Protein AF-A0A565ARQ3-F1 (afdb_monomer)

Sequence (443 aa):
MKGKIKKSFMFINCLLEFIKLCWPALNFSGTHMFCLSRKLKELKGIIRNFSKQNFSNLELRGPRRYDKAAKRPAIVQERQAHRKWMVLAEAEESFLRQRSRVKSYADGDANTAFFHLSIISRSARNHIHFLVNDYGNIIYQPVEIKRHIVGFYENLLGSHVSQSTARLSDLQRLVKFKCSETDCSASVTASDVRIALFSLPSNKTPAAASNSVGWLIRPARSPIAEDLQVYLTTSPLPADVAVTDHYSWHIVNRATSDFSTASTWEALRTHYPIQPWTKHIWFSGAVPKHAFTMWTATLDRLPTRSRMARWCSNNMSSCCLCNDAEETRDHLLLRCDTSRRIWNMAMRRLRTYNRRINTWSGLLSWLSESTNAQTSPQLLRRLVAQSIVYHIWQERNARLHSRISTPSDPIFKRIGCAIRHCILATRKQRQFVDLMHVWLFNS

InterPro domains:
  IPR026960 Reverse transcriptase zinc-binding domain [PF13966] (259-343)

Solvent-accessible surface area (backbone atoms only — not comparable to full-atom values): 27095 Å² total; per-residue (Å²): 133,85,76,78,77,75,76,74,91,49,75,65,60,61,48,50,58,53,46,65,66,51,56,78,74,58,81,67,89,72,55,72,68,55,33,50,52,50,43,55,58,54,47,51,53,55,52,50,49,52,45,44,76,75,60,49,61,51,84,70,72,40,75,89,68,71,62,100,75,72,77,87,72,58,72,69,60,53,53,54,51,51,53,56,46,53,57,52,52,54,50,49,44,52,51,38,46,62,70,41,68,70,88,86,76,78,94,73,78,94,53,58,68,59,29,51,51,46,39,51,53,51,52,58,74,70,51,82,69,64,50,68,49,101,86,71,49,78,39,62,51,73,70,55,46,50,51,52,54,50,53,53,51,45,56,72,74,59,55,82,70,70,80,68,86,70,48,75,71,58,58,56,71,74,47,90,77,80,83,57,81,74,71,79,67,62,78,84,45,77,62,56,56,48,52,55,61,70,68,51,86,87,83,81,63,76,76,78,42,43,58,102,87,46,72,70,69,77,83,59,88,46,72,71,45,40,55,52,48,54,55,55,73,72,46,83,72,86,74,84,86,80,70,82,86,74,75,65,40,74,56,94,93,40,79,33,79,64,88,48,71,66,61,51,47,65,70,71,49,85,87,71,83,84,58,84,63,47,67,6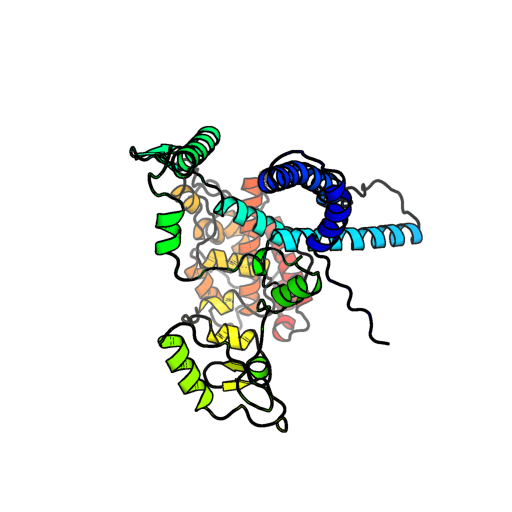5,40,62,49,95,80,55,53,68,73,24,26,53,45,44,45,38,50,72,73,66,65,55,89,33,39,46,60,48,30,77,78,40,91,88,53,78,30,49,20,81,83,75,62,78,47,63,15,40,70,39,35,58,64,30,55,34,66,62,32,35,52,40,49,51,58,50,28,55,31,39,53,48,74,95,70,80,53,58,42,64,67,51,47,53,51,63,58,65,49,80,64,49,101,70,43,53,52,47,68,56,51,32,54,51,52,26,40,49,51,36,51,53,52,49,48,45,49,34,32,72,79,66,69,48,83,78,62,50,66,68,53,44,53,50,41,55,50,53,52,51,53,48,38,62,77,39,40,90,39,81,93,31,56,62,51,57,56,53,54,57,80,41,106

Structure (mmCIF, N/CA/C/O backbone):
data_AF-A0A565ARQ3-F1
#
_entry.id   AF-A0A565ARQ3-F1
#
loop_
_atom_site.group_PDB
_atom_site.id
_atom_site.type_symbol
_atom_site.label_atom_id
_atom_site.label_alt_id
_atom_site.label_comp_id
_atom_site.label_asym_id
_atom_site.label_entity_id
_atom_site.label_seq_id
_atom_site.pdbx_PDB_ins_code
_atom_site.Cartn_x
_atom_site.Cartn_y
_atom_site.Cartn_z
_atom_site.occupancy
_atom_site.B_iso_or_equiv
_atom_site.auth_seq_id
_atom_site.auth_comp_id
_atom_site.auth_asym_id
_atom_site.auth_atom_id
_atom_site.pdbx_PDB_model_num
ATOM 1 N N . MET A 1 1 ? -19.928 32.292 28.635 1.00 34.66 1 MET A N 1
ATOM 2 C CA . MET A 1 1 ? -20.666 32.257 27.350 1.00 34.66 1 MET A CA 1
ATOM 3 C C . MET A 1 1 ? -20.439 30.904 26.682 1.00 34.66 1 MET A C 1
ATOM 5 O O . MET A 1 1 ? -19.356 30.668 26.164 1.00 34.66 1 MET A O 1
ATOM 9 N N . LYS A 1 2 ? -21.404 29.974 26.762 1.00 31.33 2 LYS A N 1
ATOM 10 C CA . LYS A 1 2 ? -21.296 28.653 26.115 1.00 31.33 2 LYS A CA 1
ATOM 11 C C . LYS A 1 2 ? -21.351 28.851 24.597 1.00 31.33 2 LYS A C 1
ATOM 13 O O . LYS A 1 2 ? -22.370 29.302 24.078 1.00 31.33 2 LYS A O 1
ATOM 18 N N . GLY A 1 3 ? -20.245 28.575 23.906 1.00 32.12 3 GLY A N 1
ATOM 19 C CA . GLY A 1 3 ? -20.173 28.655 22.449 1.00 32.12 3 GLY A CA 1
ATOM 20 C C . GLY A 1 3 ? -21.258 27.779 21.828 1.00 32.12 3 GLY A C 1
ATOM 21 O O . GLY A 1 3 ? -21.377 26.604 22.174 1.00 32.12 3 GLY A O 1
ATOM 22 N N . LYS A 1 4 ? -22.081 28.359 20.946 1.00 33.47 4 LYS A N 1
ATOM 23 C CA . LYS A 1 4 ? -23.056 27.603 20.153 1.00 33.47 4 LYS A CA 1
ATOM 24 C C . LYS A 1 4 ? -22.310 26.462 19.465 1.00 33.47 4 LYS A C 1
ATOM 26 O O . LYS A 1 4 ? -21.460 26.717 18.615 1.00 33.47 4 LYS A O 1
ATOM 31 N N . ILE A 1 5 ? -22.636 25.224 19.830 1.00 34.50 5 ILE A N 1
ATOM 32 C CA . ILE A 1 5 ? -22.179 24.028 19.125 1.00 34.50 5 ILE A CA 1
ATOM 33 C C . ILE A 1 5 ? -22.600 24.217 17.665 1.00 34.50 5 ILE A C 1
ATOM 35 O O . ILE A 1 5 ? -23.796 24.231 17.357 1.00 34.50 5 ILE A O 1
ATOM 39 N N . LYS A 1 6 ? -21.632 24.448 16.769 1.00 37.00 6 LYS A N 1
ATOM 40 C CA . LYS A 1 6 ? -21.887 24.474 15.327 1.00 37.00 6 LYS A CA 1
ATOM 41 C C . LYS A 1 6 ? -22.473 23.110 14.978 1.00 37.00 6 LYS A C 1
ATOM 43 O O . LYS A 1 6 ? -21.788 22.099 15.102 1.00 37.00 6 LYS A O 1
ATOM 48 N N . LYS A 1 7 ? -23.751 23.076 14.588 1.00 40.06 7 LYS A N 1
ATOM 49 C CA . LYS A 1 7 ? -24.368 21.859 14.054 1.00 40.06 7 LYS A CA 1
ATOM 50 C C . LYS A 1 7 ? -23.499 21.399 12.887 1.00 40.06 7 LYS A C 1
ATOM 52 O O . LYS A 1 7 ? -23.243 22.186 11.976 1.00 40.06 7 LYS A O 1
ATOM 57 N N . SER A 1 8 ? -23.026 20.160 12.944 1.00 37.94 8 SER A N 1
ATOM 58 C CA . SER A 1 8 ? -22.298 19.551 11.837 1.00 37.94 8 SER A CA 1
ATOM 59 C C . SER A 1 8 ? -23.148 19.636 10.569 1.00 37.94 8 SER A C 1
ATOM 61 O O . SER A 1 8 ? -24.379 19.516 10.610 1.00 37.94 8 SER A O 1
ATOM 63 N N . PHE A 1 9 ? -22.502 19.894 9.433 1.00 42.62 9 PHE A N 1
ATOM 64 C CA . PHE A 1 9 ? -23.185 19.888 8.149 1.00 42.62 9 PHE A CA 1
ATOM 65 C C . PHE A 1 9 ? -23.832 18.508 7.943 1.00 42.62 9 PHE A C 1
ATOM 67 O O . PHE A 1 9 ? -23.139 17.495 7.871 1.00 42.62 9 PHE A O 1
ATOM 74 N N . MET A 1 10 ? -25.165 18.475 7.856 1.00 51.03 10 MET A N 1
ATOM 75 C CA . MET A 1 10 ? -25.962 17.336 7.399 1.00 51.03 10 MET A CA 1
ATOM 76 C C . MET A 1 10 ? -26.758 17.780 6.179 1.00 51.03 10 MET A C 1
ATOM 78 O O . MET A 1 10 ? -27.559 18.707 6.289 1.00 51.03 10 MET A O 1
ATOM 82 N N . PHE A 1 11 ? -26.601 17.092 5.044 1.00 52.00 11 PHE A N 1
ATOM 83 C CA . PHE A 1 11 ? -27.376 17.348 3.820 1.00 52.00 11 PHE A CA 1
ATOM 84 C C . PHE A 1 11 ? -28.892 17.359 4.080 1.00 52.00 11 PHE A C 1
ATOM 86 O O . PHE A 1 11 ? -29.637 18.113 3.460 1.00 52.00 11 PHE A O 1
ATOM 93 N N . ILE A 1 12 ? -29.330 16.574 5.068 1.00 53.62 12 ILE A N 1
ATOM 94 C CA . ILE A 1 12 ? -30.714 16.484 5.540 1.00 53.62 12 ILE A CA 1
ATOM 95 C C . ILE A 1 12 ? -31.256 17.843 6.018 1.00 53.62 12 ILE A C 1
ATOM 97 O O . ILE A 1 12 ? -32.419 18.143 5.767 1.00 53.62 12 ILE A O 1
ATOM 101 N N . ASN A 1 13 ? -30.435 18.694 6.643 1.00 56.75 13 ASN A N 1
ATOM 102 C CA . ASN A 1 13 ? -30.905 19.954 7.228 1.00 56.75 13 ASN A CA 1
ATOM 103 C C . ASN A 1 13 ? -31.275 20.993 6.154 1.00 56.75 13 ASN A C 1
ATOM 105 O O . ASN A 1 13 ? -32.359 21.562 6.215 1.00 56.75 13 ASN A O 1
ATOM 109 N N . CYS A 1 14 ? -30.428 21.189 5.137 1.00 61.28 14 CYS A N 1
ATOM 110 C CA . CYS A 1 14 ? -30.721 22.104 4.024 1.00 61.28 14 CYS A CA 1
ATOM 111 C C . CYS A 1 14 ? -31.837 21.565 3.116 1.00 61.28 14 CYS A C 1
ATOM 113 O O . CYS A 1 14 ? -32.645 22.325 2.587 1.00 61.28 14 CYS A O 1
ATOM 115 N N . LEU A 1 15 ? -31.902 20.239 2.953 1.00 65.94 15 LEU A N 1
ATOM 116 C CA . LEU A 1 15 ? -32.956 19.587 2.186 1.00 65.94 15 LEU A CA 1
ATOM 117 C C . LEU A 1 15 ? -34.333 19.777 2.841 1.00 65.94 15 LEU A C 1
ATOM 119 O O . LEU A 1 15 ? -35.309 19.995 2.134 1.00 65.94 15 LEU A O 1
ATOM 123 N N . LEU A 1 16 ? -34.423 19.725 4.174 1.00 66.56 16 LEU A N 1
ATOM 124 C CA . LEU A 1 16 ? -35.680 19.914 4.907 1.00 66.56 16 LEU A CA 1
ATOM 125 C C . LEU A 1 16 ? -36.267 21.317 4.724 1.00 66.56 16 LEU A C 1
ATOM 127 O O . LEU A 1 16 ? -37.473 21.438 4.523 1.00 66.56 16 LEU A O 1
ATOM 131 N N . GLU A 1 17 ? -35.447 22.367 4.776 1.00 74.06 17 GLU A N 1
ATOM 132 C CA . GLU A 1 17 ? -35.913 23.744 4.547 1.00 74.06 17 GLU A CA 1
ATOM 133 C C . GLU A 1 17 ? -36.388 23.944 3.105 1.00 74.06 17 GLU A C 1
ATOM 135 O O . GLU A 1 17 ? -37.468 24.487 2.875 1.00 74.06 17 GLU A O 1
ATOM 140 N N . PHE A 1 18 ? -35.644 23.409 2.136 1.00 76.06 18 PHE A N 1
ATOM 141 C CA . PHE A 1 18 ? -36.027 23.452 0.728 1.00 76.06 18 PHE A CA 1
ATOM 142 C C . PHE A 1 18 ? -37.311 22.654 0.439 1.00 76.06 18 PHE A C 1
ATOM 144 O O . PHE A 1 18 ? -38.205 23.136 -0.252 1.00 76.06 18 PHE A O 1
ATOM 151 N N . ILE A 1 19 ? -37.461 21.457 1.019 1.00 75.81 19 ILE A N 1
ATOM 152 C CA . ILE A 1 19 ? -38.690 20.661 0.887 1.00 75.81 19 ILE A CA 1
ATOM 153 C C . ILE A 1 19 ? -39.878 21.404 1.504 1.00 75.81 19 ILE A C 1
ATOM 155 O O . ILE A 1 19 ? -40.942 21.414 0.895 1.00 75.81 19 ILE A O 1
ATOM 159 N N . LYS A 1 20 ? -39.717 22.063 2.659 1.00 77.69 20 LYS A N 1
ATOM 160 C CA . LYS A 1 20 ? -40.791 22.862 3.277 1.00 77.69 20 LYS A CA 1
ATOM 161 C C . LYS A 1 20 ? -41.278 24.001 2.377 1.00 77.69 20 LYS A C 1
ATOM 163 O O . LYS A 1 20 ? -42.468 24.291 2.394 1.00 77.69 20 LYS A O 1
ATOM 168 N N . LEU A 1 21 ? -40.392 24.603 1.584 1.00 79.25 21 LEU A N 1
ATOM 169 C CA . LEU A 1 21 ? -40.741 25.640 0.607 1.00 79.25 21 LEU A CA 1
ATOM 170 C C . LEU A 1 21 ? -41.467 25.069 -0.622 1.00 79.25 21 LEU A C 1
ATOM 172 O O . LEU A 1 21 ? -42.422 25.667 -1.105 1.00 79.25 21 LEU A O 1
ATOM 176 N N . CYS A 1 22 ? -41.044 23.907 -1.129 1.00 77.44 22 CYS A N 1
ATOM 177 C CA . CYS A 1 22 ? -41.603 23.332 -2.359 1.00 77.44 22 CYS A CA 1
ATOM 178 C C . CYS A 1 22 ? -42.857 22.467 -2.140 1.00 77.44 22 CYS A C 1
ATOM 180 O O . CYS A 1 22 ? -43.670 22.320 -3.049 1.00 77.44 22 CYS A O 1
ATOM 182 N N . TRP A 1 23 ? -43.023 21.871 -0.957 1.00 80.12 23 TRP A N 1
ATOM 183 C CA . TRP A 1 23 ? -44.121 20.946 -0.650 1.00 80.12 23 TRP A CA 1
ATOM 184 C C . TRP A 1 23 ? -45.533 21.552 -0.784 1.00 80.12 23 TRP A C 1
ATOM 186 O O . TRP A 1 23 ? -46.417 20.858 -1.302 1.00 80.12 23 TRP A O 1
ATOM 196 N N . PRO A 1 24 ? -45.775 22.818 -0.379 1.00 80.00 24 PRO A N 1
ATOM 197 C CA . PRO A 1 24 ? -47.075 23.471 -0.546 1.00 80.00 24 PRO A CA 1
ATOM 198 C C . PRO A 1 24 ? -47.396 23.829 -2.003 1.00 80.00 24 PRO A C 1
ATOM 200 O O . PRO A 1 24 ? -48.563 23.904 -2.361 1.00 80.00 24 PRO A O 1
ATOM 203 N N . ALA A 1 25 ? -46.379 24.020 -2.852 1.00 77.56 25 ALA A N 1
ATOM 204 C CA . ALA A 1 25 ? -46.559 24.402 -4.256 1.00 77.56 25 ALA A CA 1
ATOM 205 C C . ALA A 1 25 ? -46.990 23.229 -5.163 1.00 77.56 25 ALA A C 1
ATOM 207 O O . ALA A 1 25 ? -47.437 23.440 -6.287 1.00 77.56 25 ALA A O 1
ATOM 208 N N . LEU A 1 26 ? -46.863 21.985 -4.688 1.00 78.94 26 LEU A N 1
ATOM 209 C CA . LEU A 1 26 ? -47.256 20.780 -5.420 1.00 78.94 26 LEU A CA 1
ATOM 210 C C . LEU A 1 26 ? -48.692 20.385 -5.060 1.00 78.94 26 LEU A C 1
ATOM 212 O O . LEU A 1 26 ? -48.904 19.664 -4.082 1.00 78.94 26 LEU A O 1
ATOM 216 N N . ASN A 1 27 ? -49.672 20.830 -5.847 1.00 77.38 27 ASN A N 1
ATOM 217 C CA . ASN A 1 27 ? -51.085 20.504 -5.644 1.00 77.38 27 ASN A CA 1
ATOM 218 C C . ASN A 1 27 ? -51.552 19.436 -6.641 1.00 77.38 27 ASN A C 1
ATOM 220 O O . ASN A 1 27 ? -51.391 19.588 -7.848 1.00 77.38 27 ASN A O 1
ATOM 224 N N . PHE A 1 28 ? -52.134 18.352 -6.122 1.00 79.50 28 PHE A N 1
ATOM 225 C CA . PHE A 1 28 ? -52.749 17.280 -6.909 1.00 79.50 28 PHE A CA 1
ATOM 226 C C . PHE A 1 28 ? -54.124 16.965 -6.322 1.00 79.50 28 PHE A C 1
ATOM 228 O O . PHE A 1 28 ? -54.280 16.982 -5.100 1.00 79.50 28 PHE A O 1
ATOM 235 N N . SER A 1 29 ? -55.095 16.662 -7.180 1.00 65.12 29 SER A N 1
ATOM 236 C CA . SER A 1 29 ? -56.427 16.185 -6.802 1.00 65.12 29 SER A CA 1
ATOM 237 C C . SER A 1 29 ? -56.489 14.652 -6.877 1.00 65.12 29 SER A C 1
ATOM 239 O O . SER A 1 29 ? -55.930 14.042 -7.790 1.00 65.12 29 SER A O 1
ATOM 241 N N . GLY A 1 30 ? -57.128 14.017 -5.890 1.00 75.19 30 GLY A N 1
ATOM 242 C CA . GLY A 1 30 ? -57.252 12.558 -5.783 1.00 75.19 30 GLY A CA 1
ATOM 243 C C . GLY A 1 30 ? -57.280 12.067 -4.332 1.00 75.19 30 GLY A C 1
ATOM 244 O O . GLY A 1 30 ? -57.387 12.862 -3.398 1.00 75.19 30 GLY A O 1
ATOM 245 N N . THR A 1 31 ? -57.162 10.751 -4.127 1.00 73.88 31 THR A N 1
ATOM 246 C CA . THR A 1 31 ? -57.069 10.163 -2.779 1.00 73.88 31 THR A CA 1
ATOM 247 C C . THR A 1 31 ? -55.796 10.629 -2.066 1.00 73.88 31 THR A C 1
ATOM 249 O O . THR A 1 31 ? -54.759 10.834 -2.697 1.00 73.88 31 THR A O 1
ATOM 252 N N . HIS A 1 32 ? -55.826 10.760 -0.734 1.00 64.25 32 HIS A N 1
ATOM 253 C CA . HIS A 1 32 ? -54.671 11.244 0.039 1.00 64.25 32 HIS A CA 1
ATOM 254 C C . HIS A 1 32 ? -53.380 10.452 -0.238 1.00 64.25 32 HIS A C 1
ATOM 256 O O . HIS A 1 32 ? -52.303 11.042 -0.355 1.00 64.25 32 HIS A O 1
ATOM 262 N N . MET A 1 33 ? -53.485 9.131 -0.418 1.00 61.03 33 MET A N 1
ATOM 263 C CA . MET A 1 33 ? -52.347 8.267 -0.746 1.00 61.03 33 MET A CA 1
ATOM 264 C C . MET A 1 33 ? -51.814 8.514 -2.167 1.00 61.03 33 MET A C 1
ATOM 266 O O . MET A 1 33 ? -50.599 8.538 -2.381 1.00 61.03 33 MET A O 1
ATOM 270 N N . PHE A 1 34 ? -52.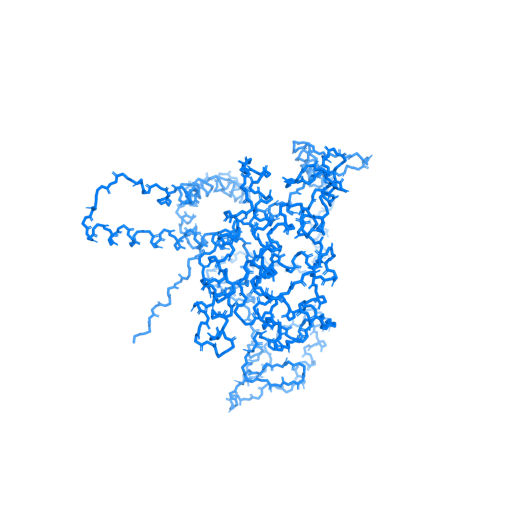704 8.763 -3.132 1.00 70.88 34 PHE A N 1
ATOM 271 C CA . PHE A 1 34 ? -52.329 9.135 -4.496 1.00 70.88 34 PHE A CA 1
ATOM 272 C C . PHE A 1 34 ? -51.645 10.505 -4.532 1.00 70.88 34 PHE A C 1
ATOM 274 O O . PHE A 1 34 ? -50.568 10.641 -5.115 1.00 70.88 34 PHE A O 1
ATOM 281 N N . CYS A 1 35 ? -52.207 11.499 -3.839 1.00 72.69 35 CYS A N 1
ATOM 282 C CA . CYS A 1 35 ? -51.625 12.833 -3.723 1.00 72.69 35 CYS A CA 1
ATOM 283 C C . CYS A 1 35 ? -50.233 12.781 -3.085 1.00 72.69 35 CYS A C 1
ATOM 285 O O . CYS A 1 35 ? -49.303 13.394 -3.607 1.00 72.69 35 CYS A O 1
ATOM 287 N N . LEU A 1 36 ? -50.048 12.000 -2.015 1.00 75.94 36 LEU A N 1
ATOM 288 C CA . LEU A 1 36 ? -48.740 11.798 -1.390 1.00 75.94 36 LEU A CA 1
ATOM 289 C C . LEU A 1 36 ? -47.736 11.153 -2.359 1.00 75.94 36 LEU A C 1
ATOM 291 O O . LEU A 1 36 ? -46.626 11.658 -2.518 1.00 75.94 36 LEU A O 1
ATOM 295 N N . SER A 1 37 ? -48.126 10.072 -3.041 1.00 75.50 37 SER A N 1
ATOM 296 C CA . SER A 1 37 ? -47.269 9.371 -4.007 1.00 75.50 37 SER A CA 1
ATOM 297 C C . SER A 1 37 ? -46.845 10.280 -5.168 1.00 75.50 37 SER A C 1
ATOM 299 O O . SER A 1 37 ? -45.665 10.337 -5.526 1.00 75.50 37 SER A O 1
ATOM 301 N N . ARG A 1 38 ? -47.782 11.069 -5.712 1.00 79.00 38 ARG A N 1
ATOM 302 C CA . ARG A 1 38 ? -47.518 12.040 -6.785 1.00 79.00 38 ARG A CA 1
ATOM 303 C C . ARG A 1 38 ? -46.619 13.179 -6.311 1.00 79.00 38 ARG A C 1
ATOM 305 O O . ARG A 1 38 ? -45.633 13.466 -6.988 1.00 79.00 38 ARG A O 1
ATOM 312 N N . LYS A 1 39 ? -46.870 13.743 -5.121 1.00 81.69 39 LYS A N 1
ATOM 313 C CA . LYS A 1 39 ? -45.979 14.741 -4.501 1.00 81.69 39 LYS A CA 1
ATOM 314 C C . LYS A 1 39 ? -44.564 14.200 -4.349 1.00 81.69 39 LYS A C 1
ATOM 316 O O . LYS A 1 39 ? -43.625 14.859 -4.777 1.00 81.69 39 LYS A O 1
ATOM 321 N N . LEU A 1 40 ? -44.392 12.989 -3.818 1.00 79.88 40 LEU A N 1
ATOM 322 C CA . LEU A 1 40 ? -43.073 12.364 -3.669 1.00 79.88 40 LEU A CA 1
ATOM 323 C C . LEU A 1 40 ? -42.390 12.100 -5.022 1.00 79.88 40 LEU A C 1
ATOM 325 O O . LEU A 1 40 ? -41.172 12.265 -5.142 1.00 79.88 40 LEU A O 1
ATOM 329 N N . LYS A 1 41 ? -43.159 11.719 -6.051 1.00 82.06 41 LYS A N 1
ATOM 330 C CA . LYS A 1 41 ? -42.646 11.476 -7.406 1.00 82.06 41 LYS A CA 1
ATOM 331 C C . LYS A 1 41 ? -42.139 12.758 -8.069 1.00 82.06 41 LYS A C 1
ATOM 333 O O . LYS A 1 41 ? -41.040 12.730 -8.619 1.00 82.06 41 LYS A O 1
ATOM 338 N N . GLU A 1 42 ? -42.868 13.866 -7.960 1.00 82.44 42 GLU A N 1
ATOM 339 C CA . GLU A 1 42 ? -42.424 15.165 -8.489 1.00 82.44 42 GLU A CA 1
ATOM 340 C C . GLU A 1 42 ? -41.278 15.761 -7.665 1.00 82.44 42 GLU A C 1
ATOM 342 O O . GLU A 1 42 ? -40.265 16.212 -8.211 1.00 82.44 42 GLU A O 1
ATOM 347 N N . LEU A 1 43 ? -41.353 15.651 -6.335 1.00 82.19 43 LEU A N 1
ATOM 348 C CA . LEU A 1 43 ? -40.295 16.103 -5.432 1.00 82.19 43 LEU A CA 1
ATOM 349 C C . LEU A 1 43 ? -38.955 15.419 -5.746 1.00 82.19 43 LEU A C 1
ATOM 351 O O . LEU A 1 43 ? -37.902 16.046 -5.657 1.00 82.19 43 LEU A O 1
ATOM 355 N N . LYS A 1 44 ? -38.968 14.156 -6.191 1.00 78.31 44 LYS A N 1
ATOM 356 C CA . LYS A 1 44 ? -37.762 13.437 -6.632 1.00 78.31 44 LYS A CA 1
ATOM 357 C C . LYS A 1 44 ? -37.016 14.172 -7.751 1.00 78.31 44 LYS A C 1
ATOM 359 O O . LYS A 1 44 ? -35.784 14.177 -7.742 1.00 78.31 44 LYS A O 1
ATOM 364 N N . GLY A 1 45 ? -37.727 14.763 -8.713 1.00 79.50 45 GLY A N 1
ATOM 365 C CA . GLY A 1 45 ? -37.133 15.543 -9.802 1.00 79.50 45 GLY A CA 1
ATOM 366 C C . GLY A 1 45 ? -36.513 16.843 -9.292 1.00 79.50 45 GLY A C 1
ATOM 367 O O . GLY A 1 45 ? -35.343 17.121 -9.562 1.00 79.50 45 GLY A O 1
ATOM 368 N N . ILE A 1 46 ? -37.261 17.574 -8.466 1.00 82.00 46 ILE A N 1
ATOM 369 C CA . ILE A 1 46 ? -36.831 18.845 -7.868 1.00 82.00 46 ILE A CA 1
ATOM 370 C C . ILE A 1 46 ? -35.592 18.637 -6.983 1.00 82.00 46 ILE A C 1
ATOM 372 O O . ILE A 1 46 ? -34.595 19.338 -7.142 1.00 82.00 46 ILE A O 1
ATOM 376 N N . ILE A 1 47 ? -35.591 17.616 -6.120 1.00 77.75 47 ILE A N 1
ATOM 377 C CA . ILE A 1 47 ? -34.449 17.269 -5.259 1.00 77.75 47 ILE A CA 1
ATOM 378 C C . ILE A 1 47 ? -33.230 16.872 -6.095 1.00 77.75 47 ILE A C 1
ATOM 380 O O . ILE A 1 47 ? -32.105 17.255 -5.770 1.00 77.75 47 ILE A O 1
ATOM 384 N N . ARG A 1 48 ? -33.422 16.119 -7.186 1.00 74.81 48 ARG A N 1
ATOM 385 C CA . ARG A 1 48 ? -32.323 15.765 -8.096 1.00 74.81 48 ARG A CA 1
ATOM 386 C C . ARG A 1 48 ? -31.731 16.998 -8.769 1.00 74.81 48 ARG A C 1
ATOM 388 O O . ARG A 1 48 ? -30.510 17.079 -8.856 1.00 74.81 48 ARG A O 1
ATOM 395 N N . ASN A 1 49 ? -32.551 17.950 -9.208 1.00 78.50 49 ASN A N 1
ATOM 396 C CA . ASN A 1 49 ? -32.071 19.193 -9.815 1.00 78.50 49 ASN A CA 1
ATOM 397 C C . ASN A 1 49 ? -31.379 20.101 -8.796 1.00 78.50 49 ASN A C 1
ATOM 399 O O . ASN A 1 49 ? -30.285 20.583 -9.072 1.00 78.50 49 ASN A O 1
ATOM 403 N N . PHE A 1 50 ? -31.937 20.245 -7.594 1.00 77.69 50 PHE A N 1
ATOM 404 C CA . PHE A 1 50 ? -31.302 20.959 -6.487 1.00 77.69 50 PHE A CA 1
ATOM 405 C C . PHE A 1 50 ? -29.946 20.340 -6.119 1.00 77.69 50 PHE A C 1
ATOM 407 O O . PHE A 1 50 ? -28.943 21.041 -5.979 1.00 77.69 50 PHE A O 1
ATOM 414 N N . SER A 1 51 ? -29.887 19.006 -6.032 1.00 71.88 51 SER A N 1
ATOM 415 C CA . SER A 1 51 ? -28.643 18.267 -5.814 1.00 71.88 51 SER A CA 1
ATOM 416 C C . SER A 1 51 ? -27.656 18.472 -6.964 1.00 71.88 51 SER A C 1
ATOM 418 O O . SER A 1 51 ? -26.462 18.646 -6.720 1.00 71.88 51 SER A O 1
ATOM 420 N N . LYS A 1 52 ? -28.142 18.522 -8.210 1.00 71.12 52 LYS A N 1
ATOM 421 C CA . LYS A 1 52 ? -27.310 18.797 -9.380 1.00 71.12 52 LYS A CA 1
ATOM 422 C C . LYS A 1 52 ? -26.697 20.191 -9.368 1.00 71.12 52 LYS A C 1
ATOM 424 O O . LYS A 1 52 ? -25.489 20.332 -9.512 1.00 71.12 52 LYS A O 1
ATOM 429 N N . GLN A 1 53 ? -27.517 21.208 -9.157 1.00 69.94 53 GLN A N 1
ATOM 430 C CA . GLN A 1 53 ? -27.100 22.604 -9.233 1.00 69.94 53 GLN A CA 1
ATOM 431 C C . GLN A 1 53 ? -26.166 23.006 -8.096 1.00 69.94 53 GLN A C 1
ATOM 433 O O . GLN A 1 53 ? -25.252 23.793 -8.331 1.00 69.94 53 GLN A O 1
ATOM 438 N N . ASN A 1 54 ? -26.352 22.452 -6.898 1.00 65.81 54 ASN A N 1
ATOM 439 C CA . ASN A 1 54 ? -25.579 22.850 -5.722 1.00 65.81 54 ASN A CA 1
ATOM 440 C C . ASN A 1 54 ? -24.418 21.896 -5.408 1.00 65.81 54 ASN A C 1
ATOM 442 O O . ASN A 1 54 ? -23.392 22.348 -4.909 1.00 65.81 54 ASN A O 1
ATOM 446 N N . PHE A 1 55 ? -24.546 20.601 -5.728 1.00 63.75 55 PHE A N 1
ATOM 447 C CA . PHE A 1 55 ? -23.628 19.568 -5.229 1.00 63.75 55 PHE A CA 1
ATOM 448 C C . PHE A 1 55 ? -23.073 18.610 -6.298 1.00 63.75 55 PHE A C 1
ATOM 450 O O . PHE A 1 55 ? -22.261 17.746 -5.970 1.00 63.75 55 PHE A O 1
ATOM 457 N N . SER A 1 56 ? -23.468 18.725 -7.574 1.00 60.06 56 SER A N 1
ATOM 458 C CA . SER A 1 56 ? -22.734 18.035 -8.649 1.00 60.06 56 SER A CA 1
ATOM 459 C C . SER A 1 56 ? -21.496 18.812 -9.033 1.00 60.06 56 SER A C 1
ATOM 461 O O . SER A 1 56 ? -21.522 20.041 -9.058 1.00 60.06 56 SER A O 1
ATOM 463 N N . ASN A 1 57 ? -20.437 18.090 -9.399 1.00 58.16 57 ASN A N 1
ATOM 464 C CA . ASN A 1 57 ? -19.210 18.685 -9.916 1.00 58.16 57 ASN A CA 1
ATOM 465 C C . ASN A 1 57 ? -18.541 19.664 -8.928 1.00 58.16 57 ASN A C 1
ATOM 467 O O . ASN A 1 57 ? -17.843 20.575 -9.362 1.00 58.16 57 ASN A O 1
ATOM 471 N N . LEU A 1 58 ? -18.716 19.479 -7.610 1.00 58.72 58 LEU A N 1
ATOM 472 C CA . LEU A 1 58 ? -17.936 20.196 -6.585 1.00 58.72 58 LEU A CA 1
ATOM 473 C C . LEU A 1 58 ? -16.423 20.019 -6.819 1.00 58.72 58 LEU A C 1
ATOM 475 O O . LEU A 1 58 ? -15.689 20.996 -6.759 1.00 58.72 58 LEU A O 1
ATOM 479 N N . GLU A 1 59 ? -16.005 18.830 -7.261 1.00 52.16 59 GLU A N 1
ATOM 480 C CA . GLU A 1 59 ? -14.637 18.501 -7.700 1.00 52.16 59 GLU A CA 1
ATOM 481 C C . GLU A 1 59 ? -14.124 19.371 -8.872 1.00 52.16 59 GLU A C 1
ATOM 483 O O . GLU A 1 59 ? -12.923 19.611 -8.994 1.00 52.16 59 GLU A O 1
ATOM 488 N N . LEU A 1 60 ? -15.028 19.836 -9.750 1.00 51.84 60 LEU A N 1
ATOM 489 C CA . LEU A 1 60 ? -14.726 20.682 -10.919 1.00 51.84 60 LEU A CA 1
ATOM 490 C C . LEU A 1 60 ? -14.935 22.179 -10.638 1.00 51.84 60 LEU A C 1
ATOM 492 O O . LEU A 1 60 ? -14.380 23.016 -11.344 1.00 51.84 60 LEU A O 1
ATOM 496 N N . ARG A 1 61 ? -15.756 22.518 -9.635 1.00 54.41 61 ARG A N 1
ATOM 497 C CA . ARG A 1 61 ? -15.946 23.884 -9.118 1.00 54.41 61 ARG A CA 1
ATOM 498 C C . ARG A 1 61 ? -14.868 24.273 -8.107 1.00 54.41 61 ARG A C 1
ATOM 500 O O . ARG A 1 61 ? -14.668 25.460 -7.863 1.00 54.41 61 ARG A O 1
ATOM 507 N N . GLY A 1 62 ? -14.166 23.294 -7.541 1.00 53.72 62 GLY A N 1
ATOM 508 C CA . GLY A 1 62 ? -12.882 23.505 -6.891 1.00 53.72 62 GLY A CA 1
ATOM 509 C C . GLY A 1 62 ? -11.852 24.002 -7.914 1.00 53.72 62 GLY A C 1
ATOM 510 O O . GLY A 1 62 ? -11.851 23.553 -9.063 1.00 53.72 62 GLY A O 1
ATOM 511 N N . PRO A 1 63 ? -10.948 24.921 -7.544 1.00 47.44 63 PRO A N 1
ATOM 512 C CA . PRO A 1 63 ? -10.038 25.554 -8.485 1.00 47.44 63 PRO A CA 1
ATOM 513 C C . PRO A 1 63 ? -8.846 24.641 -8.820 1.00 47.44 63 PRO A C 1
ATOM 515 O O . PRO A 1 63 ? -7.690 25.011 -8.639 1.00 47.44 63 PRO A O 1
ATOM 518 N N . ARG A 1 64 ? -9.093 23.459 -9.402 1.00 45.88 64 ARG A N 1
ATOM 519 C CA . ARG A 1 64 ? -8.048 22.722 -10.145 1.00 45.88 64 ARG A CA 1
ATOM 520 C C . ARG A 1 64 ? -7.620 23.447 -11.436 1.00 45.88 64 ARG A C 1
ATOM 522 O O . ARG A 1 64 ? -6.773 22.946 -12.167 1.00 45.88 64 ARG A O 1
ATOM 529 N N . ARG A 1 65 ? -8.155 24.651 -11.674 1.00 45.94 65 ARG A N 1
ATOM 530 C CA . ARG A 1 65 ? -7.659 25.674 -12.599 1.00 45.94 65 ARG A CA 1
ATOM 531 C C . ARG A 1 65 ? -7.523 27.035 -11.895 1.00 45.94 65 ARG A C 1
ATOM 533 O O . ARG A 1 65 ? -8.180 27.995 -12.272 1.00 45.94 65 ARG A O 1
ATOM 540 N N . TYR A 1 66 ? -6.669 27.154 -10.879 1.00 46.03 66 TYR A N 1
ATOM 541 C CA . TYR A 1 66 ? -5.829 28.355 -10.873 1.00 46.03 66 TYR A CA 1
ATOM 542 C C . TYR A 1 66 ? -4.739 28.069 -11.892 1.00 46.03 66 TYR A C 1
ATOM 544 O O . TYR A 1 66 ? -3.774 27.357 -11.610 1.00 46.03 66 TYR A O 1
ATOM 552 N N . ASP A 1 67 ? -4.987 28.515 -13.123 1.00 42.81 67 ASP A N 1
ATOM 553 C CA . ASP A 1 67 ? -4.001 28.465 -14.184 1.00 42.81 67 ASP A CA 1
ATOM 554 C C . ASP A 1 67 ? -2.670 28.999 -13.663 1.00 42.81 67 ASP A C 1
ATOM 556 O O . ASP A 1 67 ? -2.597 30.015 -12.967 1.00 42.81 67 ASP A O 1
ATOM 560 N N . LYS A 1 68 ? -1.599 28.328 -14.078 1.00 44.91 68 LYS A N 1
ATOM 561 C CA . LYS A 1 68 ? -0.205 28.774 -13.995 1.00 44.91 68 LYS A CA 1
ATOM 562 C C . LYS A 1 68 ? 0.052 30.080 -14.789 1.00 44.91 68 LYS A C 1
ATOM 564 O O . LYS A 1 68 ? 1.147 30.265 -15.305 1.00 44.91 68 LYS A O 1
ATOM 569 N N . ALA A 1 69 ? -0.935 30.970 -14.921 1.00 43.94 69 ALA A N 1
ATOM 570 C CA . ALA A 1 69 ? -0.948 32.080 -15.872 1.00 43.94 69 ALA A CA 1
ATOM 571 C C . ALA A 1 69 ? -1.223 33.473 -15.266 1.00 43.94 69 ALA A C 1
ATOM 573 O O . ALA A 1 69 ? -1.310 34.437 -16.021 1.00 43.94 69 ALA A O 1
ATOM 574 N N . ALA A 1 70 ? -1.314 33.642 -13.941 1.00 48.03 70 ALA A N 1
ATOM 575 C CA . ALA A 1 70 ? -1.462 34.975 -13.341 1.00 48.03 70 ALA A CA 1
ATOM 576 C C . ALA A 1 70 ? -0.190 35.410 -12.595 1.00 48.03 70 ALA A C 1
ATOM 578 O O . ALA A 1 70 ? 0.198 34.825 -11.584 1.00 48.03 70 ALA A O 1
ATOM 579 N N . LYS A 1 71 ? 0.456 36.460 -13.118 1.00 56.22 71 LYS A N 1
ATOM 580 C CA . LYS A 1 71 ? 1.534 37.225 -12.473 1.00 56.22 71 LYS A CA 1
ATOM 581 C C . LYS A 1 71 ? 1.130 37.582 -11.031 1.00 56.22 71 LYS A C 1
ATOM 583 O O . LYS A 1 71 ? -0.006 37.989 -10.815 1.00 56.22 71 LYS A O 1
ATOM 588 N N . ARG A 1 72 ? 2.064 37.411 -10.082 1.00 51.66 72 ARG A N 1
ATOM 589 C CA . ARG A 1 72 ? 1.949 37.630 -8.619 1.00 51.66 72 ARG A CA 1
ATOM 590 C C . ARG A 1 72 ? 0.793 38.575 -8.208 1.00 51.66 72 ARG A C 1
ATOM 592 O O . ARG A 1 72 ? 0.991 39.790 -8.230 1.00 51.66 72 ARG A O 1
ATOM 599 N N . PRO A 1 73 ? -0.385 38.058 -7.815 1.00 55.38 73 PRO A N 1
ATOM 600 C CA . PRO A 1 73 ? -1.441 38.891 -7.247 1.00 55.38 73 PRO A CA 1
ATOM 601 C C . PRO A 1 73 ? -1.059 39.366 -5.835 1.00 55.38 73 PRO A C 1
ATOM 603 O O . PRO A 1 73 ? -0.282 38.720 -5.133 1.00 55.38 73 PRO A O 1
ATOM 606 N N . ALA A 1 74 ? -1.597 40.512 -5.413 1.00 62.66 74 ALA A N 1
ATOM 607 C CA . ALA A 1 74 ? -1.343 41.081 -4.091 1.00 62.66 74 ALA A CA 1
ATOM 608 C C . ALA A 1 74 ? -1.790 40.127 -2.960 1.00 62.66 74 ALA A C 1
ATOM 610 O O . ALA A 1 74 ? -2.852 39.508 -3.044 1.00 62.66 74 ALA A O 1
ATOM 611 N N . ILE A 1 75 ? -1.022 40.079 -1.863 1.00 59.72 75 ILE A N 1
ATOM 612 C CA . ILE A 1 75 ? -1.196 39.185 -0.690 1.00 59.72 75 ILE A CA 1
ATOM 613 C C . ILE A 1 75 ? -2.642 39.167 -0.144 1.00 59.72 75 ILE A C 1
ATOM 615 O O . ILE A 1 75 ? -3.120 38.162 0.388 1.00 59.72 75 ILE A O 1
ATOM 619 N N . VAL A 1 76 ? -3.377 40.275 -0.280 1.00 64.31 76 VAL A N 1
ATOM 620 C CA . VAL A 1 76 ? -4.773 40.399 0.174 1.00 64.31 76 VAL A CA 1
ATOM 621 C C . VAL A 1 76 ? -5.736 39.556 -0.674 1.00 64.31 76 VAL A C 1
ATOM 623 O O . VAL A 1 76 ? -6.617 38.893 -0.123 1.00 64.31 76 VAL A O 1
ATOM 626 N N . GLN A 1 77 ? -5.548 39.522 -1.996 1.00 63.31 77 GLN A N 1
ATOM 627 C CA . GLN A 1 77 ? -6.373 38.719 -2.906 1.00 63.31 77 GLN A CA 1
ATOM 628 C C . GLN A 1 77 ? -6.101 37.221 -2.723 1.00 63.31 77 GLN A C 1
ATOM 630 O O . GLN A 1 77 ? -7.035 36.419 -2.722 1.00 63.31 77 GLN A O 1
ATOM 635 N N . GLU A 1 78 ? -4.845 36.852 -2.461 1.00 63.53 78 GLU A N 1
ATOM 636 C CA . GLU A 1 78 ? -4.449 35.479 -2.133 1.00 63.53 78 GLU A CA 1
ATOM 637 C C . GLU A 1 78 ? -5.124 34.987 -0.842 1.00 63.53 78 GLU A C 1
ATOM 639 O O . GLU A 1 78 ? -5.709 33.903 -0.815 1.00 63.53 78 GLU A O 1
ATOM 644 N N . ARG A 1 79 ? -5.159 35.816 0.211 1.00 65.94 79 ARG A N 1
ATOM 645 C CA . ARG A 1 79 ? -5.862 35.485 1.465 1.00 65.94 79 ARG A CA 1
ATOM 646 C C . ARG A 1 79 ? -7.366 35.296 1.268 1.00 65.94 79 ARG A C 1
ATOM 648 O O . ARG A 1 79 ? -7.953 34.398 1.877 1.00 65.94 79 ARG A O 1
ATOM 655 N N . GLN A 1 80 ? -8.010 36.119 0.439 1.00 69.44 80 GLN A N 1
ATOM 656 C CA . GLN A 1 80 ? -9.445 35.992 0.169 1.00 69.44 80 GLN A CA 1
ATOM 657 C C . GLN A 1 80 ? -9.757 34.736 -0.659 1.00 69.44 80 GLN A C 1
ATOM 659 O O . GLN A 1 80 ? -10.736 34.043 -0.373 1.00 69.44 80 GLN A O 1
ATOM 664 N N . ALA A 1 81 ? -8.905 34.406 -1.633 1.00 64.06 81 ALA A N 1
ATOM 665 C CA . ALA A 1 81 ? -8.999 33.171 -2.406 1.00 64.06 81 ALA A CA 1
ATOM 666 C C . ALA A 1 81 ? -8.788 31.931 -1.522 1.00 64.06 81 ALA A C 1
ATOM 668 O O . ALA A 1 81 ? -9.591 31.001 -1.575 1.00 64.06 81 ALA A O 1
ATOM 669 N N . HIS A 1 82 ? -7.791 31.954 -0.632 1.00 65.44 82 HIS A N 1
ATOM 670 C CA . HIS A 1 82 ? -7.519 30.861 0.303 1.00 65.44 82 HIS A CA 1
ATOM 671 C C . HIS A 1 82 ? -8.683 30.618 1.279 1.00 65.44 82 HIS A C 1
ATOM 673 O O . HIS A 1 82 ? -9.050 29.477 1.546 1.00 65.44 82 HIS A O 1
ATOM 679 N N . ARG A 1 83 ? -9.336 31.679 1.778 1.00 70.19 83 ARG A N 1
ATOM 680 C CA . ARG A 1 83 ? -10.541 31.542 2.621 1.00 70.19 83 ARG A CA 1
ATOM 681 C C . ARG A 1 83 ? -11.704 30.899 1.871 1.00 70.19 83 ARG A C 1
ATOM 683 O O . ARG A 1 83 ? -12.344 30.003 2.411 1.00 70.19 83 ARG A O 1
ATOM 690 N N . LYS A 1 84 ? -11.966 31.332 0.633 1.00 69.69 84 LYS A N 1
ATOM 691 C CA . LYS A 1 84 ? -12.993 30.711 -0.221 1.00 69.69 84 LYS A CA 1
ATOM 692 C C . LYS A 1 84 ? -12.662 29.243 -0.509 1.00 69.69 84 LYS A C 1
ATOM 694 O O . LYS A 1 84 ? -13.562 28.410 -0.489 1.00 69.69 84 LYS A O 1
ATOM 699 N N . TRP A 1 85 ? -11.383 28.925 -0.714 1.00 66.50 85 TRP A N 1
ATOM 700 C CA . TRP A 1 85 ? -10.906 27.560 -0.928 1.00 66.50 85 TRP A CA 1
ATOM 701 C C . TRP A 1 85 ? -11.171 26.650 0.276 1.00 66.50 85 TRP A C 1
ATOM 703 O O . TRP A 1 85 ? -11.771 25.595 0.095 1.00 66.50 85 TRP A O 1
ATOM 713 N N . MET A 1 86 ? -10.805 27.071 1.492 1.00 64.31 86 MET A N 1
ATOM 714 C CA . MET A 1 86 ? -11.020 26.251 2.693 1.00 64.31 86 MET A CA 1
ATOM 715 C C . MET A 1 86 ? -12.499 25.896 2.896 1.00 64.31 86 MET A C 1
ATOM 717 O O . MET A 1 86 ? -12.816 24.749 3.188 1.00 64.31 86 MET A O 1
ATOM 721 N N . VAL A 1 87 ? -13.408 26.852 2.671 1.00 70.69 87 VAL A N 1
ATOM 722 C CA . VAL A 1 87 ? -14.857 26.626 2.815 1.00 70.69 87 VAL A CA 1
ATOM 723 C C . VAL A 1 87 ? -15.381 25.617 1.787 1.00 70.69 87 VAL A C 1
ATOM 725 O O . VAL A 1 87 ? -16.188 24.753 2.125 1.00 70.69 87 VAL A O 1
ATOM 728 N N . LEU A 1 88 ? -14.930 25.707 0.532 1.00 66.62 88 LEU A N 1
ATOM 729 C CA . LEU A 1 88 ? -15.341 24.770 -0.518 1.00 66.62 88 LEU A CA 1
ATOM 730 C C . LEU A 1 88 ? -14.777 23.363 -0.286 1.00 66.62 88 LEU A C 1
ATOM 732 O O . LEU A 1 88 ? -15.504 22.389 -0.472 1.00 66.62 88 LEU A O 1
ATOM 736 N N . ALA A 1 89 ? -13.522 23.259 0.155 1.00 64.44 89 ALA A N 1
ATOM 737 C CA . ALA A 1 89 ? -12.880 21.984 0.463 1.00 64.44 89 ALA A CA 1
ATOM 738 C C . ALA A 1 89 ? -13.564 21.267 1.643 1.00 64.44 89 ALA A C 1
ATOM 740 O O . ALA A 1 89 ? -13.866 20.078 1.552 1.00 64.44 89 ALA A O 1
ATOM 741 N N . GLU A 1 90 ? -13.896 21.999 2.712 1.00 68.56 90 GLU A N 1
ATOM 742 C CA . GLU A 1 90 ? -14.635 21.468 3.868 1.00 68.56 90 GLU A CA 1
ATOM 743 C C . GLU A 1 90 ? -16.047 20.988 3.475 1.00 68.56 90 GLU A C 1
ATOM 745 O O . GLU A 1 90 ? -16.523 19.942 3.936 1.00 68.56 90 GLU A O 1
ATOM 750 N N . ALA A 1 91 ? -16.718 21.721 2.578 1.00 68.06 91 ALA A N 1
ATOM 751 C CA . ALA A 1 91 ? -18.028 21.343 2.053 1.00 68.06 91 ALA A CA 1
ATOM 752 C C . ALA A 1 91 ? -17.967 20.081 1.170 1.00 68.06 91 ALA A C 1
ATOM 754 O O . ALA A 1 91 ? -18.826 19.202 1.292 1.00 68.06 91 ALA A O 1
ATOM 755 N N . GLU A 1 92 ? -16.954 19.968 0.305 1.00 70.50 92 GLU A N 1
ATOM 756 C CA . GLU A 1 92 ? -16.711 18.795 -0.544 1.00 70.50 92 GLU A CA 1
ATOM 757 C C . GLU A 1 92 ? -16.449 17.539 0.299 1.00 70.50 92 GLU A C 1
ATOM 759 O O . GLU A 1 92 ? -17.091 16.502 0.101 1.00 70.50 92 GLU A O 1
ATOM 764 N N . GLU A 1 93 ? -15.569 17.643 1.293 1.00 67.81 93 GLU A N 1
ATOM 765 C CA . GLU A 1 93 ? -15.256 16.550 2.210 1.00 67.81 93 GLU A CA 1
ATOM 766 C C . GLU A 1 93 ? -16.499 16.088 2.984 1.00 67.81 93 GLU A C 1
ATOM 768 O O . GLU A 1 93 ? -16.827 14.896 3.002 1.00 67.81 93 GLU A O 1
ATOM 773 N N . SER A 1 94 ? -17.247 17.031 3.563 1.00 70.00 94 SER A N 1
ATOM 774 C CA . SER A 1 94 ? -18.466 16.739 4.324 1.00 70.00 94 SER A CA 1
ATOM 775 C C . SER A 1 94 ? -19.532 16.040 3.471 1.00 70.00 94 SER A C 1
ATOM 777 O O . SER A 1 94 ? -20.221 15.124 3.939 1.00 70.00 94 SER A O 1
ATOM 779 N N . PHE A 1 95 ? -19.656 16.430 2.201 1.00 69.94 95 PHE A N 1
ATOM 780 C CA . PHE A 1 95 ? -20.561 15.803 1.241 1.00 69.94 95 PHE A CA 1
ATOM 781 C C . PHE A 1 95 ? -20.152 14.359 0.908 1.00 69.94 95 PHE A C 1
ATOM 783 O O . PHE A 1 95 ? -20.983 13.442 0.950 1.00 69.94 95 PHE A O 1
ATOM 790 N N . LEU A 1 96 ? -18.871 14.128 0.609 1.00 67.69 96 LEU A N 1
ATOM 791 C CA . LEU A 1 96 ? -18.351 12.798 0.282 1.00 67.69 96 LEU A CA 1
ATOM 792 C C . LEU A 1 96 ? -18.405 11.848 1.483 1.00 67.69 96 LEU A C 1
ATOM 794 O O . LEU A 1 96 ? -18.798 10.684 1.332 1.00 67.69 96 LEU A O 1
ATOM 798 N N . ARG A 1 97 ? -18.126 12.357 2.689 1.00 68.75 97 ARG A N 1
ATOM 799 C CA . ARG A 1 97 ? -18.279 11.621 3.950 1.00 68.75 97 ARG A CA 1
ATOM 800 C C . ARG A 1 97 ? -19.699 11.081 4.102 1.00 68.75 97 ARG A C 1
ATOM 802 O O . ARG A 1 97 ? -19.876 9.879 4.306 1.00 68.75 97 ARG A O 1
ATOM 809 N N . GLN A 1 98 ? -20.720 11.917 3.916 1.00 68.50 98 GLN A N 1
ATOM 810 C CA . GLN A 1 98 ? -22.119 11.480 4.012 1.00 68.50 98 GLN A CA 1
ATOM 811 C C . GLN A 1 98 ? -22.496 10.443 2.948 1.00 68.50 98 GLN A C 1
ATOM 813 O O . GLN A 1 98 ? -23.154 9.447 3.260 1.00 68.50 98 GLN A O 1
ATOM 818 N N . ARG A 1 99 ? -22.054 10.629 1.696 1.00 68.44 99 ARG A N 1
ATOM 819 C CA . ARG A 1 99 ? -22.328 9.673 0.607 1.00 68.44 99 ARG A CA 1
ATOM 820 C C . ARG A 1 99 ? -21.673 8.313 0.826 1.00 68.44 99 ARG A C 1
ATOM 822 O O . ARG A 1 99 ? -22.260 7.298 0.454 1.00 68.44 99 ARG A O 1
ATOM 829 N N . SER A 1 100 ? -20.496 8.280 1.447 1.00 65.44 100 SER A N 1
ATOM 830 C CA . SER A 1 100 ? -19.790 7.031 1.752 1.00 65.44 100 SER A CA 1
ATOM 831 C C . SER A 1 100 ? -20.530 6.155 2.782 1.00 65.44 100 SER A C 1
ATOM 833 O O . SER A 1 100 ? -20.391 4.930 2.763 1.00 65.44 100 SER A O 1
ATOM 835 N N . ARG A 1 101 ? -21.368 6.760 3.645 1.00 64.69 101 ARG A N 1
ATOM 836 C CA . ARG A 1 101 ? -22.042 6.127 4.801 1.00 64.69 101 ARG A CA 1
ATOM 837 C C . ARG A 1 101 ? -21.086 5.396 5.765 1.00 64.69 101 ARG A C 1
ATOM 839 O O . ARG A 1 101 ? -21.506 4.463 6.451 1.00 64.69 101 ARG A O 1
ATOM 846 N N . VAL A 1 102 ? -19.816 5.798 5.818 1.00 62.09 102 VAL A N 1
ATOM 847 C CA . VAL A 1 102 ? -18.825 5.271 6.769 1.00 62.09 102 VAL A CA 1
ATOM 848 C C . VAL A 1 102 ? -19.118 5.844 8.162 1.00 62.09 102 VAL A C 1
ATOM 850 O O . VAL A 1 102 ? -19.168 7.059 8.330 1.00 62.09 102 VAL A O 1
ATOM 853 N N . LYS A 1 103 ? -19.353 4.970 9.153 1.00 51.72 103 LYS A N 1
ATOM 854 C CA . LYS A 1 103 ? -19.707 5.359 10.536 1.00 51.72 103 LYS A CA 1
ATOM 855 C C . LYS A 1 103 ? -18.494 5.573 11.451 1.00 51.72 103 LYS A C 1
ATOM 857 O O . LYS A 1 103 ? -18.598 6.331 12.406 1.00 51.72 103 LYS A O 1
ATOM 862 N N . SER A 1 104 ? -17.361 4.944 11.145 1.00 49.12 104 SER A N 1
ATOM 863 C CA . SER A 1 104 ? -16.157 4.962 11.982 1.00 49.12 104 SER A CA 1
ATOM 864 C C . SER A 1 104 ? -14.992 5.555 11.193 1.00 49.12 104 SER A C 1
ATOM 866 O O . SER A 1 104 ? -14.288 4.844 10.484 1.00 49.12 104 SER A O 1
ATOM 868 N N . TYR A 1 105 ? -14.833 6.874 11.279 1.00 51.34 105 TYR A N 1
ATOM 869 C CA . TYR A 1 105 ? -13.654 7.604 10.815 1.00 51.34 105 TYR A CA 1
ATOM 870 C C . TYR A 1 105 ? -13.262 8.557 11.943 1.00 51.34 105 TYR A C 1
ATOM 872 O O . TYR A 1 105 ? -14.088 9.378 12.345 1.00 51.34 105 TYR A O 1
ATOM 880 N N . ALA A 1 106 ? -12.065 8.375 12.498 1.00 44.00 106 ALA A N 1
ATOM 881 C CA . ALA A 1 106 ? -11.494 9.276 13.491 1.00 44.00 106 ALA A CA 1
ATOM 882 C C . ALA A 1 106 ? -10.809 10.437 12.762 1.00 44.00 106 ALA A C 1
ATOM 884 O O . ALA A 1 106 ? -10.173 10.216 11.732 1.00 44.00 106 ALA A O 1
ATOM 885 N N . ASP A 1 107 ? -10.996 11.651 13.273 1.00 44.59 107 ASP A N 1
ATOM 886 C CA . ASP A 1 107 ? -10.564 12.898 12.644 1.00 44.59 107 ASP A CA 1
ATOM 887 C C . ASP A 1 107 ? -9.066 12.883 12.287 1.00 44.59 107 ASP A C 1
ATOM 889 O O . ASP A 1 107 ? -8.206 12.643 13.135 1.00 44.59 107 ASP A O 1
ATOM 893 N N . GLY A 1 108 ? -8.765 13.142 11.013 1.00 47.75 108 GLY A N 1
ATOM 894 C CA . GLY A 1 108 ? -7.403 13.220 10.488 1.00 47.75 108 GLY A CA 1
ATOM 895 C C . GLY A 1 108 ? -7.377 13.140 8.961 1.00 47.75 108 GLY A C 1
ATOM 896 O O . GLY A 1 108 ? -7.814 12.146 8.396 1.00 47.75 108 GLY A O 1
ATOM 897 N N . ASP A 1 109 ? -6.868 14.196 8.327 1.00 42.00 109 ASP A N 1
ATOM 898 C CA . ASP A 1 109 ? -6.688 14.451 6.888 1.00 42.00 109 ASP A CA 1
ATOM 899 C C . ASP A 1 109 ? -7.908 14.338 5.949 1.00 42.00 109 ASP A C 1
ATOM 901 O O . ASP A 1 109 ? -8.604 13.324 5.867 1.00 42.00 109 ASP A O 1
ATOM 905 N N . ALA A 1 110 ? -8.091 15.398 5.148 1.00 50.88 110 ALA A N 1
ATOM 906 C CA . ALA A 1 110 ? -9.081 15.519 4.081 1.00 50.88 110 ALA A CA 1
ATOM 907 C C . ALA A 1 110 ? -8.826 14.481 2.973 1.00 50.88 110 ALA A C 1
ATOM 909 O O . ALA A 1 110 ? -8.132 14.734 1.985 1.00 50.88 110 ALA A O 1
ATOM 910 N N . ASN A 1 111 ? -9.376 13.279 3.134 1.00 60.50 111 ASN A N 1
ATOM 911 C CA . ASN A 1 111 ? -9.161 12.167 2.214 1.00 60.50 111 ASN A CA 1
ATOM 912 C C . ASN A 1 111 ? -10.375 11.944 1.300 1.00 60.50 111 ASN A C 1
ATOM 914 O O . ASN A 1 111 ? -11.065 10.922 1.362 1.00 60.50 111 ASN A O 1
ATOM 918 N N . THR A 1 112 ? -10.633 12.908 0.410 1.00 60.56 112 THR A N 1
ATOM 919 C CA . THR A 1 112 ? -11.694 12.801 -0.609 1.00 60.56 112 THR A CA 1
ATOM 920 C C . THR A 1 112 ? -11.529 11.538 -1.464 1.00 60.56 112 THR A C 1
ATOM 922 O O . THR A 1 112 ? -12.517 10.871 -1.774 1.00 60.56 112 THR A O 1
ATOM 925 N N . ALA A 1 113 ? -10.288 11.123 -1.748 1.00 63.56 113 ALA A N 1
ATOM 926 C CA . ALA A 1 113 ? -9.980 9.899 -2.489 1.00 63.56 113 ALA A CA 1
ATOM 927 C C . ALA A 1 113 ? -10.496 8.626 -1.791 1.00 63.56 113 ALA A C 1
ATOM 929 O O . ALA A 1 113 ? -11.089 7.767 -2.445 1.00 63.56 113 ALA A O 1
ATOM 930 N N . PHE A 1 114 ? -10.339 8.510 -0.469 1.00 69.56 114 PHE A N 1
ATOM 931 C CA . PHE A 1 114 ? -10.877 7.387 0.304 1.00 69.56 114 PHE A CA 1
ATOM 932 C C . PHE A 1 114 ? -12.407 7.313 0.225 1.00 69.56 114 PHE A C 1
ATOM 934 O O . PHE A 1 114 ? -12.969 6.236 -0.015 1.00 69.56 114 PHE A O 1
ATOM 941 N N . PHE A 1 115 ? -13.094 8.449 0.380 1.00 63.81 115 PHE A N 1
ATOM 942 C CA . PHE A 1 115 ? -14.553 8.489 0.279 1.00 63.81 115 PHE A CA 1
ATOM 943 C C . PHE A 1 115 ? -15.028 8.140 -1.135 1.00 63.81 115 PHE A C 1
ATOM 945 O O . PHE A 1 115 ? -15.964 7.352 -1.283 1.00 63.81 115 PHE A O 1
ATOM 952 N N . HIS A 1 116 ? -14.345 8.633 -2.172 1.00 65.56 116 HIS A N 1
ATOM 953 C CA . HIS A 1 116 ? -14.617 8.268 -3.563 1.00 65.56 116 HIS A CA 1
ATOM 954 C C . HIS A 1 116 ? -14.464 6.767 -3.819 1.00 65.56 116 HIS A C 1
ATOM 956 O O . HIS A 1 116 ? -15.383 6.138 -4.345 1.00 65.56 116 HIS A O 1
ATOM 962 N N . LEU A 1 117 ? -13.348 6.169 -3.397 1.00 68.31 117 LEU A N 1
ATOM 963 C CA . LEU A 1 117 ? -13.102 4.733 -3.554 1.00 68.31 117 LEU A CA 1
ATOM 964 C C . LEU A 1 117 ? -14.133 3.889 -2.794 1.00 68.31 117 LEU A C 1
ATOM 966 O O . LEU A 1 117 ? -14.607 2.874 -3.306 1.00 68.31 117 LEU A O 1
ATOM 970 N N . SER A 1 118 ? -14.547 4.340 -1.609 1.00 70.81 118 SER A N 1
ATOM 971 C CA . SER A 1 118 ? -15.592 3.685 -0.816 1.00 70.81 118 SER A CA 1
ATOM 972 C C . SER A 1 118 ? -16.961 3.734 -1.505 1.00 70.81 118 SER A C 1
ATOM 974 O O . SER A 1 118 ? -17.682 2.732 -1.523 1.00 70.81 118 SER A O 1
ATOM 976 N N . ILE A 1 119 ? -17.314 4.872 -2.117 1.00 70.00 119 ILE A N 1
ATOM 977 C CA . ILE A 1 119 ? -18.543 5.029 -2.910 1.00 70.00 119 ILE A CA 1
ATOM 978 C C . ILE A 1 119 ? -18.510 4.103 -4.134 1.00 70.00 119 ILE A C 1
ATOM 980 O O . ILE A 1 119 ? -19.491 3.401 -4.382 1.00 70.00 119 ILE A O 1
ATOM 984 N N . ILE A 1 120 ? -17.387 4.052 -4.861 1.00 71.50 120 ILE A N 1
ATOM 985 C CA . ILE A 1 120 ? -17.210 3.190 -6.042 1.00 71.50 120 ILE A CA 1
ATOM 986 C C . ILE A 1 120 ? -17.324 1.711 -5.651 1.00 71.50 120 ILE A C 1
ATOM 988 O O . ILE A 1 120 ? -18.121 0.983 -6.239 1.00 71.50 120 ILE A O 1
ATOM 992 N N . SER A 1 121 ? -16.607 1.277 -4.609 1.00 71.50 121 SER A N 1
ATOM 993 C CA . SER A 1 121 ? -16.656 -0.103 -4.102 1.00 71.50 121 SER A CA 1
ATOM 994 C C . SER A 1 121 ? -18.070 -0.520 -3.697 1.00 71.50 121 SER A C 1
ATOM 996 O O . SER A 1 121 ? -18.516 -1.629 -3.991 1.00 71.50 121 SER A O 1
ATOM 998 N N . ARG A 1 122 ? -18.811 0.370 -3.030 1.00 71.31 122 ARG A N 1
ATOM 999 C CA . ARG A 1 122 ? -20.198 0.107 -2.641 1.00 71.31 122 ARG A CA 1
ATOM 1000 C C . ARG A 1 122 ? -21.132 0.052 -3.848 1.00 71.31 122 ARG A C 1
ATOM 1002 O O . ARG A 1 122 ? -22.015 -0.798 -3.879 1.00 71.31 122 ARG A O 1
ATOM 1009 N N . SER A 1 123 ? -20.947 0.938 -4.825 1.00 72.31 123 SER A N 1
ATOM 1010 C CA . SER A 1 123 ? -21.725 0.923 -6.066 1.00 72.31 123 SER A CA 1
ATOM 1011 C C . SER A 1 123 ? -21.495 -0.364 -6.854 1.00 72.31 123 SER A C 1
ATOM 1013 O O . SER A 1 123 ? -22.456 -0.911 -7.378 1.00 72.31 123 SER A O 1
ATOM 1015 N N . ALA A 1 124 ? -20.255 -0.863 -6.893 1.00 72.06 124 ALA A N 1
ATOM 1016 C CA . ALA A 1 124 ? -19.916 -2.137 -7.519 1.00 72.06 124 ALA A CA 1
ATOM 1017 C C . ALA A 1 124 ? -20.558 -3.323 -6.779 1.00 72.06 124 ALA A C 1
ATOM 1019 O O . ALA A 1 124 ? -21.224 -4.136 -7.403 1.00 72.06 124 ALA A O 1
ATOM 1020 N N . ARG A 1 125 ? -20.448 -3.384 -5.442 1.00 72.25 125 ARG A N 1
ATOM 1021 C CA . ARG A 1 125 ? -21.060 -4.460 -4.631 1.00 72.25 125 ARG A CA 1
ATOM 1022 C C . ARG A 1 125 ? -22.585 -4.515 -4.718 1.00 72.25 125 ARG A C 1
ATOM 1024 O O . ARG A 1 125 ? -23.157 -5.587 -4.587 1.00 72.25 125 ARG A O 1
ATOM 1031 N N . ASN A 1 126 ? -23.233 -3.368 -4.899 1.00 70.62 126 ASN A N 1
ATOM 1032 C CA . ASN A 1 126 ? -24.689 -3.275 -4.999 1.00 70.62 126 ASN A CA 1
ATOM 1033 C C . ASN A 1 126 ? -25.198 -3.368 -6.447 1.00 70.62 126 ASN A C 1
ATOM 1035 O O . ASN A 1 126 ? -26.399 -3.213 -6.674 1.00 70.62 126 ASN A O 1
ATOM 1039 N N . HIS A 1 127 ? -24.312 -3.545 -7.430 1.00 76.56 127 HIS A N 1
ATOM 1040 C CA . HIS A 1 127 ? -24.718 -3.685 -8.819 1.00 76.56 127 HIS A CA 1
ATOM 1041 C C . HIS A 1 127 ? -25.234 -5.105 -9.064 1.00 76.56 127 HIS A C 1
ATOM 1043 O O . HIS A 1 127 ? -24.529 -6.084 -8.834 1.00 76.56 127 HIS A O 1
ATOM 1049 N N . ILE A 1 128 ? -26.476 -5.216 -9.530 1.00 79.69 128 ILE A N 1
ATOM 1050 C CA . ILE A 1 128 ? -27.062 -6.499 -9.919 1.00 79.69 128 ILE A CA 1
ATOM 1051 C C . ILE A 1 128 ? -26.537 -6.826 -11.319 1.00 79.69 128 ILE A C 1
ATOM 1053 O O . ILE A 1 128 ? -26.941 -6.187 -12.287 1.00 79.69 128 ILE A O 1
ATOM 1057 N N . HIS A 1 129 ? -25.606 -7.778 -11.407 1.00 78.81 129 HIS A N 1
ATOM 1058 C CA . HIS A 1 129 ? -24.954 -8.165 -12.663 1.00 78.81 129 HIS A CA 1
ATOM 1059 C C . HIS A 1 129 ? -25.831 -9.057 -13.546 1.00 78.81 129 HIS A C 1
ATOM 1061 O O . HIS A 1 129 ? -25.818 -8.914 -14.764 1.00 78.81 129 HIS A O 1
ATOM 1067 N N . PHE A 1 130 ? -26.578 -9.971 -12.933 1.00 84.75 130 PHE A N 1
ATOM 1068 C CA . PHE A 1 130 ? -27.515 -10.848 -13.618 1.00 84.75 130 PHE A CA 1
ATOM 1069 C C . PHE A 1 130 ? -28.630 -11.276 -12.665 1.00 84.75 130 PHE A C 1
ATOM 1071 O O . PHE A 1 130 ? -28.464 -11.234 -11.443 1.00 84.75 130 PHE A O 1
ATOM 1078 N N . LEU A 1 131 ? -29.757 -11.687 -13.234 1.00 83.69 131 LEU A N 1
ATOM 1079 C CA . LEU A 1 131 ? -30.833 -12.384 -12.533 1.00 83.69 131 LEU A CA 1
ATOM 1080 C C . LEU A 1 131 ? -31.110 -13.704 -13.249 1.00 83.69 131 LEU A C 1
ATOM 1082 O O . LEU A 1 131 ? -30.880 -13.810 -14.449 1.00 83.69 131 LEU A O 1
ATOM 1086 N N . VAL A 1 132 ? -31.592 -14.699 -12.517 1.00 85.31 132 VAL A N 1
ATOM 1087 C CA . VAL A 1 132 ? -32.030 -15.978 -13.085 1.00 85.31 132 VAL A CA 1
ATOM 1088 C C . VAL A 1 132 ? -33.553 -15.987 -13.050 1.00 85.31 132 VAL A C 1
ATOM 1090 O O . VAL A 1 132 ? -34.125 -15.640 -12.019 1.00 85.31 132 VAL A O 1
ATOM 1093 N N . ASN A 1 133 ? -34.195 -16.309 -14.172 1.00 81.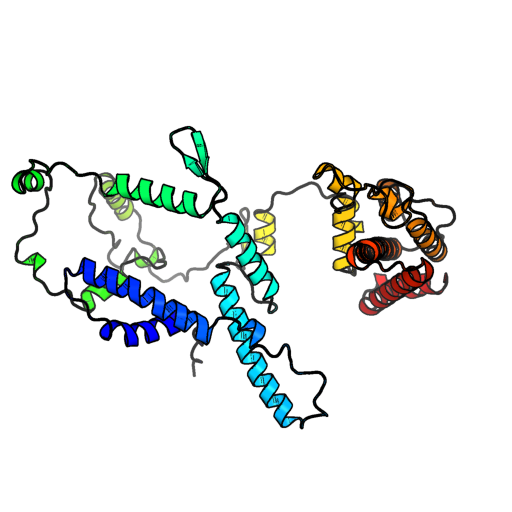88 133 ASN A N 1
ATOM 1094 C CA . ASN A 1 133 ? -35.654 -16.404 -14.235 1.00 81.88 133 ASN A CA 1
ATOM 1095 C C . ASN A 1 133 ? -36.163 -17.754 -13.688 1.00 81.88 133 ASN A C 1
ATOM 1097 O O . ASN A 1 133 ? -35.383 -18.677 -13.458 1.00 81.88 133 ASN A O 1
ATOM 1101 N N . ASP A 1 134 ? -37.484 -17.894 -13.556 1.00 78.44 134 ASP A N 1
ATOM 1102 C CA . ASP A 1 134 ? -38.133 -19.122 -13.061 1.00 78.44 134 ASP A CA 1
ATOM 1103 C C . ASP A 1 134 ? -37.910 -20.350 -13.973 1.00 78.44 134 ASP A C 1
ATOM 1105 O O . ASP A 1 134 ? -38.101 -21.486 -13.551 1.00 78.44 134 ASP A O 1
ATOM 1109 N N . TYR A 1 135 ? -37.459 -20.127 -15.213 1.00 80.31 135 TYR A N 1
ATOM 1110 C CA . TYR A 1 135 ? -37.127 -21.158 -16.202 1.00 80.31 135 TYR A CA 1
ATOM 1111 C C . TYR A 1 135 ? -35.619 -21.483 -16.257 1.00 80.31 135 TYR A C 1
ATOM 1113 O O . TYR A 1 135 ? -35.187 -22.218 -17.141 1.00 80.31 135 TYR A O 1
ATOM 1121 N N . GLY A 1 136 ? -34.801 -20.930 -15.351 1.00 78.62 136 GLY A N 1
ATOM 1122 C CA . GLY A 1 136 ? -33.357 -21.189 -15.262 1.00 78.62 136 GLY A CA 1
ATOM 1123 C C . GLY A 1 136 ? -32.458 -20.390 -16.223 1.00 78.62 136 GLY A C 1
ATOM 1124 O O . GLY A 1 136 ? -31.244 -20.586 -16.223 1.00 78.62 136 GLY A O 1
ATOM 1125 N N . ASN A 1 137 ? -33.002 -19.462 -17.012 1.00 84.31 137 ASN A N 1
ATOM 1126 C CA . ASN A 1 137 ? -32.237 -18.624 -17.941 1.00 84.31 137 ASN A CA 1
ATOM 1127 C C . ASN A 1 137 ? -31.631 -17.397 -17.245 1.00 84.31 137 ASN A C 1
ATOM 1129 O O . ASN A 1 137 ? -32.275 -16.735 -16.426 1.00 84.31 137 ASN A O 1
ATOM 1133 N N . ILE A 1 138 ? -30.400 -17.053 -17.635 1.00 86.88 138 ILE A N 1
ATOM 1134 C CA . ILE A 1 138 ? -29.643 -15.921 -17.089 1.00 86.88 138 ILE A CA 1
ATOM 1135 C C . ILE A 1 138 ? -29.961 -14.645 -17.877 1.00 86.88 138 ILE A C 1
ATOM 1137 O O . ILE A 1 138 ? -29.674 -14.547 -19.068 1.00 86.88 138 ILE A O 1
ATOM 1141 N N . ILE A 1 139 ? -30.491 -13.637 -17.187 1.00 86.12 139 ILE A N 1
ATOM 1142 C CA . ILE A 1 139 ? -30.780 -12.304 -17.715 1.00 86.12 139 ILE A CA 1
ATOM 1143 C C . ILE A 1 139 ? -29.645 -11.358 -17.319 1.00 86.12 139 ILE A C 1
ATOM 1145 O O . ILE A 1 139 ? -29.465 -11.052 -16.140 1.00 86.12 139 ILE A O 1
ATOM 1149 N N . TYR A 1 140 ? -28.902 -10.862 -18.306 1.00 83.88 140 TYR A N 1
ATOM 1150 C CA . TYR A 1 140 ? -27.741 -9.981 -18.112 1.00 83.88 140 TYR A CA 1
ATOM 1151 C C . TYR A 1 140 ? -27.937 -8.577 -18.702 1.00 83.88 140 TYR A C 1
ATOM 1153 O O . TYR A 1 140 ? -27.202 -7.652 -18.349 1.00 83.88 140 TYR A O 1
ATOM 1161 N N . GLN A 1 141 ? -28.924 -8.365 -19.582 1.00 86.75 141 GLN A N 1
ATOM 1162 C CA . GLN A 1 141 ? -29.159 -7.037 -20.147 1.00 86.75 141 GLN A CA 1
ATOM 1163 C C . GLN A 1 141 ? -29.895 -6.120 -19.150 1.00 86.75 141 GLN A C 1
ATOM 1165 O O . GLN A 1 141 ? -30.959 -6.483 -18.644 1.00 86.75 141 GLN A O 1
ATOM 1170 N N . PRO A 1 142 ? -29.423 -4.879 -18.906 1.00 82.69 142 PRO A N 1
ATOM 1171 C CA . PRO A 1 142 ? -30.034 -3.975 -17.924 1.00 82.69 142 PRO A CA 1
AT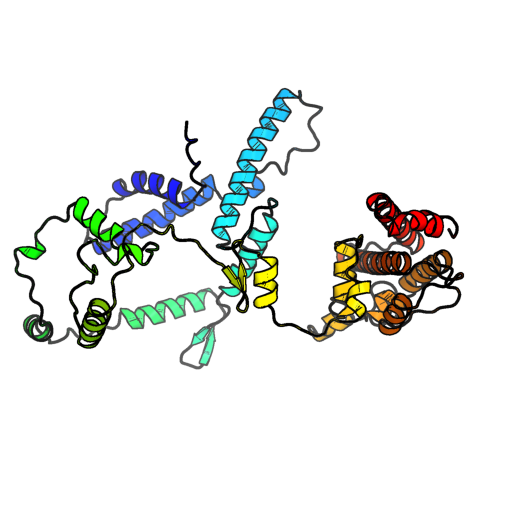OM 1172 C C . PRO A 1 142 ? -31.510 -3.639 -18.178 1.00 82.69 142 PRO A C 1
ATOM 1174 O O . PRO A 1 142 ? -32.249 -3.337 -17.239 1.00 82.69 142 PRO A O 1
ATOM 1177 N N . VAL A 1 143 ? -31.940 -3.639 -19.443 1.00 87.00 143 VAL A N 1
ATOM 1178 C CA . VAL A 1 143 ? -33.339 -3.387 -19.826 1.00 87.00 143 VAL A CA 1
ATOM 1179 C C . VAL A 1 143 ? -34.219 -4.574 -19.438 1.00 87.00 143 VAL A C 1
ATOM 1181 O O . VAL A 1 143 ? -35.296 -4.385 -18.875 1.00 87.00 143 VAL A O 1
ATOM 1184 N N . GLU A 1 144 ? -33.732 -5.787 -19.675 1.00 84.56 144 GLU A N 1
ATOM 1185 C CA . GLU A 1 144 ? -34.431 -7.031 -19.362 1.00 84.56 144 GLU A CA 1
ATOM 1186 C C . GLU A 1 144 ? -34.492 -7.276 -17.853 1.00 84.56 144 GLU A C 1
ATOM 1188 O O . GLU A 1 144 ? -35.560 -7.599 -17.348 1.00 84.56 144 GLU A O 1
ATOM 1193 N N . ILE A 1 145 ? -33.406 -7.006 -17.114 1.00 85.50 145 ILE A N 1
ATOM 1194 C CA . ILE A 1 145 ? -33.382 -7.059 -15.640 1.00 85.50 145 ILE A CA 1
ATOM 1195 C C . ILE A 1 145 ? -34.476 -6.158 -15.054 1.00 85.50 145 ILE A C 1
ATOM 1197 O O . ILE A 1 145 ? -35.233 -6.578 -14.181 1.00 85.50 145 ILE A O 1
ATOM 1201 N N . LYS A 1 146 ? -34.606 -4.918 -15.551 1.00 85.31 146 LYS A N 1
ATOM 1202 C CA . LYS A 1 146 ? -35.665 -3.998 -15.104 1.00 85.31 146 LYS A CA 1
ATOM 1203 C C . LYS A 1 146 ? -37.055 -4.537 -15.421 1.00 85.31 146 LYS A C 1
ATOM 1205 O O . LYS A 1 146 ? -37.915 -4.494 -14.548 1.00 85.31 146 LYS A O 1
ATOM 1210 N N . ARG A 1 147 ? -37.270 -5.023 -16.648 1.00 86.75 147 ARG A N 1
ATOM 1211 C CA . ARG A 1 147 ? -38.561 -5.574 -17.080 1.00 86.75 147 ARG A CA 1
ATOM 1212 C C . ARG A 1 147 ? -38.953 -6.789 -16.239 1.00 86.75 147 ARG A C 1
ATOM 1214 O O . ARG A 1 147 ? -40.094 -6.874 -15.812 1.00 86.75 147 ARG A O 1
ATOM 1221 N N . HIS A 1 148 ? -38.000 -7.672 -15.953 1.00 85.12 148 HIS A N 1
ATOM 1222 C CA . HIS A 1 148 ? -38.212 -8.865 -15.142 1.00 85.12 148 HIS A CA 1
ATOM 1223 C C . HIS A 1 148 ? -38.574 -8.522 -13.690 1.00 85.12 148 HIS A C 1
ATOM 1225 O O . HIS A 1 148 ? -39.552 -9.047 -13.171 1.00 85.12 148 HIS A O 1
ATOM 1231 N N . ILE A 1 149 ? -37.861 -7.577 -13.062 1.00 83.75 149 ILE A N 1
ATOM 1232 C CA . ILE A 1 149 ? -38.193 -7.104 -11.707 1.00 83.75 149 ILE A CA 1
ATOM 1233 C C . ILE A 1 149 ? -39.590 -6.472 -11.674 1.00 83.75 149 ILE A C 1
ATOM 1235 O O . ILE A 1 149 ? -40.363 -6.747 -10.761 1.00 83.75 149 ILE A O 1
ATOM 1239 N N . VAL A 1 150 ? -39.911 -5.613 -12.647 1.00 84.75 150 VAL A N 1
ATOM 1240 C CA . VAL A 1 150 ? -41.227 -4.963 -12.720 1.00 84.75 150 VAL A CA 1
ATOM 1241 C C . VAL A 1 150 ? -42.328 -6.008 -12.878 1.00 84.75 150 VAL A C 1
ATOM 1243 O O . VAL A 1 150 ? -43.236 -6.018 -12.057 1.00 84.75 150 VAL A O 1
ATOM 1246 N N . GLY A 1 151 ? -42.193 -6.939 -13.826 1.00 84.06 151 GLY A N 1
ATOM 1247 C CA . GLY A 1 151 ? -43.174 -8.006 -14.040 1.00 84.06 151 GLY A CA 1
ATOM 1248 C C . GLY A 1 151 ? -43.359 -8.912 -12.820 1.00 84.06 151 GLY A C 1
ATOM 1249 O O . GLY A 1 151 ? -44.486 -9.252 -12.477 1.00 84.06 151 GLY A O 1
ATOM 1250 N N . PHE A 1 152 ? -42.278 -9.247 -12.105 1.00 82.69 152 PHE A N 1
ATOM 1251 C CA . PHE A 1 152 ? -42.364 -10.013 -10.858 1.00 82.69 152 PHE A CA 1
ATOM 1252 C C . PHE A 1 152 ? -43.238 -9.304 -9.812 1.00 82.69 152 PHE A C 1
ATOM 1254 O O . PHE A 1 152 ? -44.156 -9.908 -9.260 1.00 82.69 152 PHE A O 1
ATOM 1261 N N . TYR A 1 153 ? -42.991 -8.014 -9.555 1.00 77.50 153 TYR A N 1
ATOM 1262 C CA . TYR A 1 153 ? -43.770 -7.258 -8.570 1.00 77.50 153 TYR A CA 1
ATOM 1263 C C . TYR A 1 153 ? -45.174 -6.890 -9.063 1.00 77.50 153 TYR A C 1
ATOM 1265 O O . TYR A 1 153 ? -46.083 -6.802 -8.243 1.00 77.50 153 TYR A O 1
ATOM 1273 N N . GLU A 1 154 ? -45.376 -6.700 -10.367 1.00 80.75 154 GLU A N 1
ATOM 1274 C CA . GLU A 1 154 ? -46.706 -6.527 -10.963 1.00 80.75 154 GLU A CA 1
ATOM 1275 C C . GLU A 1 154 ? -47.553 -7.789 -10.795 1.00 80.75 154 GLU A C 1
ATOM 1277 O O . GLU A 1 154 ? -48.710 -7.684 -10.410 1.00 80.75 154 GLU A O 1
ATOM 1282 N N . ASN A 1 155 ? -46.979 -8.981 -10.964 1.00 78.44 155 ASN A N 1
ATOM 1283 C CA . ASN A 1 155 ? -47.685 -10.234 -10.688 1.00 78.44 155 ASN A CA 1
ATOM 1284 C C . ASN A 1 155 ? -47.939 -10.429 -9.184 1.00 78.44 155 ASN A C 1
ATOM 1286 O O . ASN A 1 155 ? -49.022 -10.858 -8.781 1.00 78.44 155 ASN A O 1
ATOM 1290 N N . LEU A 1 156 ? -46.958 -10.077 -8.344 1.00 76.56 156 LEU A N 1
ATOM 1291 C CA . LEU A 1 156 ? -47.062 -10.199 -6.889 1.00 76.56 156 LEU A CA 1
ATOM 1292 C C . LEU A 1 156 ? -48.128 -9.264 -6.294 1.00 76.56 156 LEU A C 1
ATOM 1294 O O . LEU A 1 156 ? -48.840 -9.658 -5.376 1.00 76.56 156 LEU A O 1
ATOM 1298 N N . LEU A 1 157 ? -48.215 -8.024 -6.785 1.00 71.88 157 LEU A N 1
ATOM 1299 C CA . LEU A 1 157 ? -49.075 -6.973 -6.225 1.00 71.88 157 LEU A CA 1
ATOM 1300 C C . LEU A 1 157 ? -50.354 -6.720 -7.035 1.00 71.88 157 LEU A C 1
ATOM 1302 O O . LEU A 1 157 ? -51.285 -6.115 -6.512 1.00 71.88 157 LEU A O 1
ATOM 1306 N N . GLY A 1 158 ? -50.378 -7.113 -8.308 1.00 61.19 158 GLY A N 1
ATOM 1307 C CA . GLY A 1 158 ? -51.430 -6.805 -9.280 1.00 61.19 158 GLY A CA 1
ATOM 1308 C C . GLY A 1 158 ? -52.213 -8.019 -9.774 1.00 61.19 158 GLY A C 1
ATOM 1309 O O . GLY A 1 158 ? -53.039 -7.870 -10.673 1.00 61.19 158 GLY A O 1
ATOM 1310 N N . SER A 1 159 ? -51.999 -9.209 -9.203 1.00 59.78 159 SER A N 1
ATOM 1311 C CA . SER A 1 159 ? -52.925 -10.321 -9.422 1.00 59.78 159 SER A CA 1
ATOM 1312 C C . SER A 1 159 ? -54.331 -9.890 -8.991 1.00 59.78 159 SER A C 1
ATOM 1314 O O . SER A 1 159 ? -54.521 -9.328 -7.911 1.00 59.78 159 SER A O 1
ATOM 1316 N N . HIS A 1 160 ? -55.322 -10.106 -9.866 1.00 56.41 160 HIS A N 1
ATOM 1317 C CA . HIS A 1 160 ? -56.731 -9.921 -9.532 1.00 56.41 160 HIS A CA 1
ATOM 1318 C C . HIS A 1 160 ? -57.050 -10.856 -8.363 1.00 56.41 160 HIS A C 1
ATOM 1320 O O . HIS A 1 160 ? -57.342 -12.034 -8.553 1.00 56.41 160 HIS A O 1
ATOM 1326 N N . VAL A 1 161 ? -56.978 -10.337 -7.139 1.00 55.88 161 VAL A N 1
ATOM 1327 C CA . VAL A 1 161 ? -57.610 -10.979 -5.995 1.00 55.88 161 VAL A CA 1
ATOM 1328 C C . VAL A 1 161 ? -59.090 -10.994 -6.353 1.00 55.88 161 VAL A C 1
ATOM 1330 O O . VAL A 1 161 ? -59.706 -9.930 -6.463 1.00 55.88 161 VAL A O 1
ATOM 1333 N N . SER A 1 162 ? -59.649 -12.177 -6.631 1.00 58.38 162 SER A N 1
ATOM 1334 C CA . SER A 1 162 ? -61.099 -12.357 -6.701 1.00 58.38 162 SER A CA 1
ATOM 1335 C C . SER A 1 162 ? -61.673 -11.628 -5.495 1.00 58.38 162 SER A C 1
ATOM 1337 O O . SER A 1 162 ? -61.192 -11.876 -4.388 1.00 58.38 162 SER A O 1
ATOM 1339 N N . GLN A 1 163 ? -62.590 -10.672 -5.705 1.00 55.25 163 GLN A N 1
ATOM 1340 C CA . GLN A 1 163 ? -63.199 -9.925 -4.604 1.00 55.25 163 GLN A CA 1
ATOM 1341 C C . GLN A 1 163 ? -63.561 -10.932 -3.523 1.00 55.25 163 GLN A C 1
ATOM 1343 O O . GLN A 1 163 ? -64.367 -11.830 -3.766 1.00 55.25 163 GLN A O 1
ATOM 1348 N N . SER A 1 164 ? -62.874 -10.843 -2.383 1.00 52.88 164 SER A N 1
ATOM 1349 C CA . SER A 1 164 ? -63.125 -11.764 -1.291 1.00 52.88 164 SER A CA 1
ATOM 1350 C C . SER A 1 164 ? -64.615 -11.679 -0.991 1.00 52.88 164 SER A C 1
ATOM 1352 O O . SER A 1 164 ? -65.147 -10.587 -0.795 1.00 52.88 164 SER A O 1
ATOM 1354 N N . THR A 1 165 ? -65.300 -12.818 -0.995 1.00 57.03 165 THR A N 1
ATOM 1355 C CA . THR A 1 165 ? -66.713 -12.904 -0.609 1.00 57.03 165 THR A CA 1
ATOM 1356 C C . THR A 1 165 ? -66.924 -12.562 0.867 1.00 57.03 165 THR A C 1
ATOM 1358 O O . THR A 1 165 ? -68.066 -12.433 1.303 1.00 57.03 165 THR A O 1
ATOM 1361 N N . ALA A 1 166 ? -65.836 -12.376 1.624 1.00 56.88 166 ALA A N 1
ATOM 1362 C CA . ALA A 1 166 ? -65.854 -11.903 2.996 1.00 56.88 166 ALA A CA 1
ATOM 1363 C C . ALA A 1 166 ? -66.461 -10.497 3.075 1.00 56.88 166 ALA A C 1
ATOM 1365 O O . ALA A 1 166 ? -65.887 -9.507 2.611 1.00 56.88 166 ALA A O 1
ATOM 1366 N N . ARG A 1 167 ? -67.631 -10.408 3.708 1.00 59.81 167 ARG A N 1
ATOM 1367 C CA . ARG A 1 167 ? -68.262 -9.130 4.032 1.00 59.81 167 ARG A CA 1
ATOM 1368 C C . ARG A 1 167 ? -67.499 -8.482 5.188 1.00 59.81 167 ARG A C 1
ATOM 1370 O O . ARG A 1 167 ? -66.854 -9.156 5.989 1.00 59.81 167 ARG A O 1
ATOM 1377 N N . LEU A 1 168 ? -67.595 -7.157 5.314 1.00 58.25 168 LEU A N 1
ATOM 1378 C CA . LEU A 1 168 ? -66.953 -6.390 6.395 1.00 58.25 168 LEU A CA 1
ATOM 1379 C C . LEU A 1 168 ? -67.281 -6.961 7.795 1.00 58.25 168 LEU A C 1
ATOM 1381 O O . LEU A 1 168 ? -66.446 -6.930 8.697 1.00 58.25 168 LEU A O 1
ATOM 1385 N N . SER A 1 169 ? -68.470 -7.553 7.941 1.00 61.84 169 SER A N 1
ATOM 1386 C CA . SER A 1 169 ? -68.943 -8.264 9.132 1.00 61.84 169 SER A CA 1
ATOM 1387 C C . SER A 1 169 ? -68.106 -9.494 9.506 1.00 61.84 169 SER A C 1
ATOM 1389 O O . SER A 1 169 ? -67.945 -9.787 10.691 1.00 61.84 169 SER A O 1
ATOM 1391 N N . ASP A 1 170 ? -67.544 -10.196 8.522 1.00 64.56 170 ASP A N 1
ATOM 1392 C CA . ASP A 1 170 ? -66.756 -11.416 8.734 1.00 64.56 170 ASP A CA 1
ATOM 1393 C C . ASP A 1 170 ? -65.350 -11.064 9.236 1.00 64.56 170 ASP A C 1
ATOM 1395 O O . ASP A 1 170 ? -64.836 -11.674 10.175 1.00 64.56 170 ASP A O 1
ATOM 1399 N N . LEU A 1 171 ? -64.765 -9.989 8.695 1.00 59.78 171 LEU A N 1
ATOM 1400 C CA . LEU A 1 171 ? -63.499 -9.423 9.171 1.00 59.78 171 LEU A CA 1
ATOM 1401 C C . LEU A 1 171 ? -63.636 -8.803 10.572 1.00 59.78 171 LEU A C 1
ATOM 1403 O O . LEU A 1 171 ? -62.732 -8.936 11.398 1.00 59.78 171 LEU A O 1
ATOM 1407 N N . GLN A 1 172 ? -64.786 -8.197 10.883 1.00 59.34 172 GLN A N 1
ATOM 1408 C CA . GLN A 1 172 ? -65.087 -7.659 12.215 1.00 59.34 172 GLN A CA 1
ATOM 1409 C C . GLN A 1 172 ? -65.241 -8.737 13.303 1.00 59.34 172 GLN A C 1
ATOM 1411 O O . GLN A 1 172 ? -65.116 -8.410 14.483 1.00 59.34 172 GLN A O 1
ATOM 1416 N N . ARG A 1 173 ? -65.482 -10.011 12.951 1.00 62.91 173 ARG A N 1
ATOM 1417 C CA . ARG A 1 173 ? -65.459 -11.132 13.917 1.00 62.91 173 ARG A CA 1
ATOM 1418 C C . ARG A 1 173 ? -64.045 -11.621 14.232 1.00 62.91 173 ARG A C 1
ATOM 1420 O O . ARG A 1 173 ? -63.832 -12.171 15.309 1.00 62.91 173 ARG A O 1
ATOM 1427 N N . LEU A 1 174 ? -63.089 -11.423 13.322 1.00 57.75 174 LEU A N 1
ATOM 1428 C CA . LEU A 1 174 ? -61.696 -11.859 13.488 1.00 57.75 174 LEU A CA 1
ATOM 1429 C C . LEU A 1 174 ? -60.858 -10.873 14.315 1.00 57.75 174 LEU A C 1
ATOM 1431 O O . LEU A 1 174 ? -59.875 -11.268 14.942 1.00 57.75 174 LEU A O 1
ATOM 1435 N N . VAL A 1 175 ? -61.253 -9.599 14.358 1.00 56.53 175 VAL A N 1
ATOM 1436 C CA . VAL A 1 175 ? -60.561 -8.560 15.129 1.00 56.53 175 VAL A CA 1
ATOM 1437 C C . VAL A 1 175 ? -61.290 -8.332 16.456 1.00 56.53 175 VAL A C 1
ATOM 1439 O O . VAL A 1 175 ? -62.372 -7.757 16.495 1.00 56.53 175 VAL A O 1
ATOM 1442 N N . LYS A 1 176 ? -60.687 -8.769 17.572 1.00 55.50 176 LYS A N 1
ATOM 1443 C CA . LYS A 1 176 ? -61.263 -8.629 18.930 1.00 55.50 176 LYS A CA 1
ATOM 1444 C C . LYS A 1 176 ? -61.384 -7.177 19.415 1.00 55.50 176 LYS A C 1
ATOM 1446 O O . LYS A 1 176 ? -62.135 -6.910 20.347 1.00 55.50 176 LYS A O 1
ATOM 1451 N N . PHE A 1 177 ? -60.635 -6.252 18.820 1.00 56.56 177 PHE A N 1
ATOM 1452 C CA . PHE A 1 177 ? -60.614 -4.847 19.216 1.00 56.56 177 PHE A CA 1
ATOM 1453 C C . PHE A 1 177 ? -61.552 -4.019 18.331 1.00 56.56 177 PHE A C 1
ATOM 1455 O O . PHE A 1 177 ? -61.383 -3.985 17.113 1.00 56.56 177 PHE A O 1
ATOM 1462 N N . LYS A 1 178 ? -62.520 -3.335 18.949 1.00 53.19 178 LYS A N 1
ATOM 1463 C CA . LYS A 1 178 ? -63.423 -2.387 18.285 1.00 53.19 178 LYS A CA 1
ATOM 1464 C C . LYS A 1 178 ? -63.133 -0.983 18.809 1.00 53.19 178 LYS A C 1
ATOM 1466 O O . LYS A 1 178 ? -63.188 -0.761 20.012 1.00 53.19 178 LYS A O 1
ATOM 1471 N N . CYS A 1 179 ? -62.822 -0.060 17.906 1.00 47.50 179 CYS A N 1
ATOM 1472 C CA . CYS A 1 179 ? -62.720 1.366 18.211 1.00 47.50 179 CYS A CA 1
ATOM 1473 C C . CYS A 1 179 ? -64.141 1.955 18.187 1.00 47.50 179 CYS A C 1
ATOM 1475 O O . CYS A 1 179 ? -64.868 1.682 17.229 1.00 47.50 179 CYS A O 1
ATOM 1477 N N . SER A 1 180 ? -64.570 2.711 19.204 1.00 51.81 180 SER A N 1
ATOM 1478 C CA . SER A 1 180 ? -65.835 3.456 19.112 1.00 51.81 180 SER A CA 1
ATOM 1479 C C . SER A 1 180 ? -65.662 4.643 18.157 1.00 51.81 180 SER A C 1
ATOM 1481 O O . SER A 1 180 ? -64.567 5.196 18.039 1.00 51.81 180 SER A O 1
ATOM 1483 N N . GLU A 1 181 ? -66.728 5.051 17.461 1.00 53.44 181 GLU A N 1
ATOM 1484 C CA . GLU A 1 181 ? -66.692 6.142 16.462 1.00 53.44 181 GLU A CA 1
ATOM 1485 C C . GLU A 1 181 ? -66.189 7.488 17.029 1.00 53.44 181 GLU A C 1
ATOM 1487 O O . GLU A 1 181 ? -65.712 8.351 16.289 1.00 53.44 181 GLU A O 1
ATOM 1492 N N . THR A 1 182 ? -66.211 7.644 18.353 1.00 52.94 182 THR A N 1
ATOM 1493 C CA . THR A 1 182 ? -65.684 8.810 19.070 1.00 52.94 182 T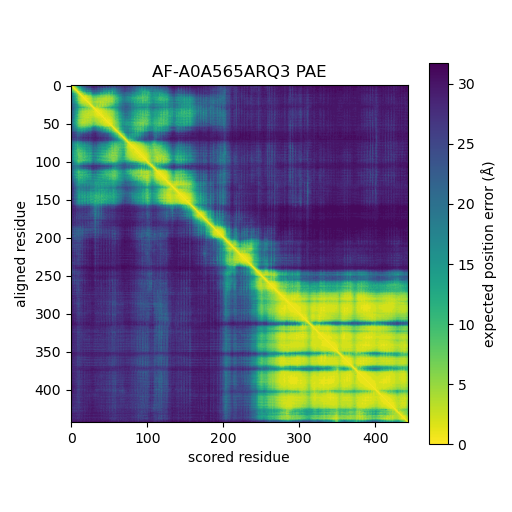HR A CA 1
ATOM 1494 C C . THR A 1 182 ? -64.154 8.891 19.079 1.00 52.94 182 THR A C 1
ATOM 1496 O O . THR A 1 182 ? -63.615 9.994 19.067 1.00 52.94 182 THR A O 1
ATOM 1499 N N . ASP A 1 183 ? -63.443 7.760 19.033 1.00 51.84 183 ASP A N 1
ATOM 1500 C CA . ASP A 1 183 ? -61.975 7.727 19.153 1.00 51.84 183 ASP A CA 1
ATOM 1501 C C . ASP A 1 183 ? -61.261 7.942 17.808 1.00 51.84 183 ASP A C 1
ATOM 1503 O O . ASP A 1 183 ? -60.131 8.429 17.763 1.00 51.84 183 ASP A O 1
ATOM 1507 N N . CYS A 1 184 ? -61.917 7.627 16.685 1.00 44.31 184 CYS A N 1
ATOM 1508 C CA . CYS A 1 184 ? -61.338 7.789 15.343 1.00 44.31 184 CYS A CA 1
ATOM 1509 C C . CYS A 1 184 ? -61.425 9.220 14.786 1.00 44.31 184 CYS A C 1
ATOM 1511 O O . CYS A 1 184 ? -60.816 9.504 13.754 1.00 44.31 184 CYS A O 1
ATOM 1513 N N . SER A 1 185 ? -62.154 10.114 15.459 1.00 45.00 185 SER A N 1
ATOM 1514 C CA . SER A 1 185 ? -62.453 11.472 14.976 1.00 45.00 185 SER A CA 1
ATOM 1515 C C . SER A 1 185 ? -61.665 12.572 15.698 1.00 45.00 185 SER A C 1
ATOM 1517 O O . SER A 1 185 ? -61.823 13.751 15.383 1.00 45.00 185 SER A O 1
ATOM 1519 N N . ALA A 1 186 ? -60.813 12.223 16.667 1.00 52.75 186 ALA A N 1
ATOM 1520 C CA . ALA A 1 186 ? -60.001 13.203 17.378 1.00 52.75 186 ALA A CA 1
ATOM 1521 C C . ALA A 1 186 ? -58.866 13.716 16.473 1.00 52.75 186 ALA A C 1
ATOM 1523 O O . ALA A 1 186 ? -58.011 12.956 16.012 1.00 52.75 186 ALA A O 1
ATOM 1524 N N . SER A 1 187 ? -58.849 15.024 16.206 1.00 49.84 187 SER A N 1
ATOM 1525 C CA . SER A 1 187 ? -57.786 15.667 15.434 1.00 49.84 187 SER A CA 1
ATOM 1526 C C . SER A 1 187 ? -56.447 15.496 16.150 1.00 49.84 187 SER A C 1
ATOM 1528 O O . SER A 1 187 ? -56.251 16.050 17.232 1.00 49.84 187 SER A O 1
ATOM 1530 N N . VAL A 1 188 ? -55.527 14.749 15.538 1.00 48.66 188 VAL A N 1
ATOM 1531 C CA . VAL A 1 188 ? -54.181 14.511 16.073 1.00 48.66 188 VAL A CA 1
ATOM 1532 C C . VAL A 1 188 ? -53.483 15.853 16.292 1.00 48.66 188 VAL A C 1
ATOM 1534 O O . VAL A 1 188 ? -53.182 16.570 15.333 1.00 48.66 188 VAL A O 1
ATOM 1537 N N . THR A 1 189 ? -53.225 16.212 17.549 1.00 61.69 189 THR A N 1
ATOM 1538 C CA . THR A 1 189 ? -52.579 17.487 17.865 1.00 61.69 189 THR A CA 1
ATOM 1539 C C . THR A 1 189 ? -51.067 17.390 17.666 1.00 61.69 189 THR A C 1
ATOM 1541 O O . THR A 1 189 ? -50.458 16.320 17.738 1.00 61.69 189 THR A O 1
ATOM 1544 N N . ALA A 1 190 ? -50.405 18.531 17.444 1.00 49.06 190 ALA A N 1
ATOM 1545 C CA . ALA A 1 190 ? -48.944 18.578 17.333 1.00 49.06 190 ALA A CA 1
ATOM 1546 C C . ALA A 1 190 ? -48.230 18.055 18.599 1.00 49.06 190 ALA A C 1
ATOM 1548 O O . ALA A 1 190 ? -47.072 17.642 18.520 1.00 49.06 190 ALA A O 1
ATOM 1549 N N . SER A 1 191 ? -48.919 18.048 19.746 1.00 55.28 191 SER A N 1
ATOM 1550 C CA . SER A 1 191 ? -48.433 17.467 20.997 1.00 55.28 191 SER A CA 1
ATOM 1551 C C . SER A 1 191 ? -48.421 15.937 20.944 1.00 55.28 191 SER A C 1
ATOM 1553 O O . SER A 1 191 ? -47.411 15.331 21.292 1.00 55.28 191 SER A O 1
ATOM 1555 N N . ASP A 1 192 ? -49.463 15.309 20.396 1.00 51.72 192 ASP A N 1
ATOM 1556 C CA . ASP A 1 192 ? -49.574 13.845 20.296 1.00 51.72 192 ASP A CA 1
ATOM 1557 C C . ASP A 1 192 ? -48.517 13.258 19.356 1.00 51.72 192 ASP A C 1
ATOM 1559 O O . ASP A 1 192 ? -47.856 12.269 19.678 1.00 51.72 192 ASP A O 1
ATOM 1563 N N . VAL A 1 193 ? -48.268 13.928 18.224 1.00 50.41 193 VAL A N 1
ATOM 1564 C CA . VAL A 1 193 ? -47.183 13.561 17.297 1.00 50.41 193 VAL A CA 1
ATOM 1565 C C . VAL A 1 193 ? -45.824 13.715 17.969 1.00 50.41 193 VAL A C 1
ATOM 1567 O O . VAL A 1 193 ? -44.938 12.883 17.780 1.00 50.41 193 VAL A O 1
ATOM 1570 N N . ARG A 1 194 ? -45.645 14.768 18.773 1.00 49.75 194 ARG A N 1
ATOM 1571 C CA . ARG A 1 194 ? -44.400 15.032 19.496 1.00 49.75 194 ARG A CA 1
ATOM 1572 C C . ARG A 1 194 ? -44.156 13.961 20.559 1.00 49.75 194 ARG A C 1
ATOM 1574 O O . ARG A 1 194 ? -43.058 13.417 20.619 1.00 49.75 194 ARG A O 1
ATOM 1581 N N . ILE A 1 195 ? -45.173 13.607 21.336 1.00 54.03 195 ILE A N 1
ATOM 1582 C CA . ILE A 1 195 ? -45.115 12.551 22.352 1.00 54.03 195 ILE A CA 1
ATOM 1583 C C . ILE A 1 195 ? -44.828 11.197 21.696 1.00 54.03 195 ILE A C 1
ATOM 1585 O O . ILE A 1 195 ? -43.904 10.510 22.121 1.00 54.03 195 ILE A O 1
ATOM 1589 N N . ALA A 1 196 ? -45.521 10.847 20.610 1.00 48.84 196 ALA A N 1
ATOM 1590 C CA . ALA A 1 196 ? -45.269 9.612 19.871 1.00 48.84 196 ALA A CA 1
ATOM 1591 C C . ALA A 1 196 ? -43.841 9.567 19.294 1.00 48.84 196 ALA A C 1
ATOM 1593 O O . ALA A 1 196 ? -43.135 8.574 19.466 1.00 48.84 196 ALA A O 1
ATOM 1594 N N . LEU A 1 197 ? -43.368 10.661 18.690 1.00 41.56 197 LEU A N 1
ATOM 1595 C CA . LEU A 1 197 ? -42.031 10.752 18.096 1.00 41.56 197 LEU A CA 1
ATOM 1596 C C . LEU A 1 197 ? -40.910 10.688 19.148 1.00 41.56 197 LEU A C 1
ATOM 1598 O O . LEU A 1 197 ? -39.881 10.069 18.894 1.00 41.56 197 LEU A O 1
ATOM 1602 N N . PHE A 1 198 ? -41.107 11.282 20.330 1.00 50.09 198 PHE A N 1
ATOM 1603 C CA . PHE A 1 198 ? -40.153 11.217 21.448 1.00 50.09 198 PHE A CA 1
ATOM 1604 C C . PHE A 1 198 ? -40.311 9.965 22.327 1.00 50.09 198 PHE A C 1
ATOM 1606 O O . PHE A 1 198 ? -39.424 9.667 23.127 1.00 50.09 198 PHE A O 1
ATOM 1613 N N . SER A 1 199 ? -41.399 9.209 22.162 1.00 50.38 199 SER A N 1
ATOM 1614 C CA . SER A 1 199 ? -41.575 7.877 22.753 1.00 50.38 199 SER A CA 1
ATOM 1615 C C . SER A 1 199 ? -40.865 6.770 21.962 1.00 50.38 199 SER A C 1
ATOM 1617 O O . SER A 1 199 ? -40.670 5.671 22.483 1.00 50.38 199 SER A O 1
ATOM 1619 N N . LEU A 1 200 ? -40.428 7.055 20.727 1.00 43.62 200 LEU A N 1
ATOM 1620 C CA . LEU A 1 200 ? -39.569 6.160 19.953 1.00 43.62 200 LEU A CA 1
ATOM 1621 C C . LEU A 1 200 ? -38.136 6.200 20.515 1.00 43.62 200 LEU A C 1
ATOM 1623 O O . LEU A 1 200 ? -37.582 7.282 20.739 1.00 43.62 200 LEU A O 1
ATOM 1627 N N . PRO A 1 201 ? -37.495 5.044 20.755 1.00 44.50 201 PRO A N 1
ATOM 1628 C CA . PRO A 1 201 ? -36.231 5.016 21.470 1.00 44.50 201 PRO A CA 1
ATOM 1629 C C . PRO A 1 201 ? -35.107 5.541 20.575 1.00 44.50 201 PRO A C 1
ATOM 1631 O O . PRO A 1 201 ? -34.767 4.943 19.559 1.00 44.50 201 PRO A O 1
ATOM 1634 N N . SER A 1 202 ? -34.494 6.649 20.989 1.00 50.22 202 SER A N 1
ATOM 1635 C CA . SER A 1 202 ? -33.299 7.217 20.352 1.00 50.22 202 SER A CA 1
ATOM 1636 C C . SER A 1 202 ? -32.048 7.027 21.220 1.00 50.22 202 SER A C 1
ATOM 1638 O O . SER A 1 202 ? -31.200 7.909 21.230 1.00 50.22 202 SER A O 1
ATOM 1640 N N . ASN A 1 203 ? -31.931 5.890 21.928 1.00 41.81 203 ASN A N 1
ATOM 1641 C CA . ASN A 1 203 ? -30.906 5.537 22.941 1.00 41.81 203 ASN A CA 1
ATOM 1642 C C . ASN A 1 203 ? -31.295 5.918 24.390 1.00 41.81 203 ASN A C 1
ATOM 1644 O O . ASN A 1 203 ? -30.922 6.985 24.869 1.00 41.81 203 ASN A O 1
ATOM 1648 N N . LYS A 1 204 ? -32.009 5.048 25.123 1.00 48.25 204 LYS A N 1
ATOM 1649 C CA . LYS A 1 204 ? -32.253 5.227 26.571 1.00 48.25 204 LYS A CA 1
ATOM 1650 C C . LYS A 1 204 ? -31.399 4.275 27.413 1.00 48.25 204 LYS A C 1
ATOM 1652 O O .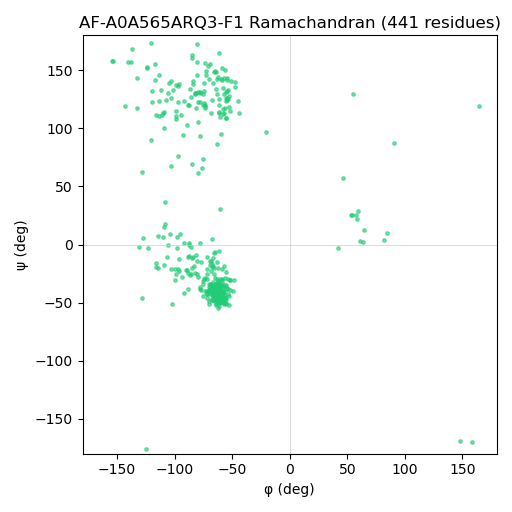 LYS A 1 204 ? -31.249 3.108 27.061 1.00 48.25 204 LYS A O 1
ATOM 1657 N N . THR A 1 205 ? -30.872 4.805 28.515 1.00 50.97 205 THR A N 1
ATOM 1658 C CA . THR A 1 205 ? -30.169 4.104 29.599 1.00 50.97 205 THR A CA 1
ATOM 1659 C C . THR A 1 205 ? -31.164 3.533 30.628 1.00 50.97 205 THR A C 1
ATOM 1661 O O . THR A 1 205 ? -32.301 4.014 30.694 1.00 50.97 205 THR A O 1
ATOM 1664 N N . PRO A 1 206 ? -30.763 2.539 31.451 1.00 48.97 206 PRO A N 1
ATOM 1665 C CA . PRO A 1 206 ? -31.626 1.893 32.453 1.00 48.97 206 PRO A CA 1
ATOM 1666 C C . PRO A 1 206 ? -32.317 2.856 33.433 1.00 48.97 206 PRO A C 1
ATOM 1668 O O . PRO A 1 206 ? -33.447 2.605 33.833 1.00 48.97 206 PRO A O 1
ATOM 1671 N N . ALA A 1 207 ? -31.703 4.004 33.738 1.00 50.50 207 ALA A N 1
ATOM 1672 C CA . ALA A 1 207 ? -32.255 5.023 34.637 1.00 50.50 207 ALA A CA 1
ATOM 1673 C C . ALA A 1 207 ? -33.584 5.647 34.160 1.00 50.50 207 ALA A C 1
ATOM 1675 O O . ALA A 1 207 ? -34.323 6.211 34.953 1.00 50.50 207 ALA A O 1
ATOM 1676 N N . ALA A 1 208 ? -33.916 5.553 32.867 1.00 55.75 208 ALA A N 1
ATOM 1677 C CA . ALA A 1 208 ? -35.193 6.039 32.337 1.00 55.75 208 ALA A CA 1
ATOM 1678 C C . ALA A 1 208 ? -36.324 4.991 32.405 1.00 55.75 208 ALA A C 1
ATOM 1680 O O . ALA A 1 208 ? -37.428 5.273 31.928 1.00 55.75 208 ALA A O 1
ATOM 1681 N N . ALA A 1 209 ? -36.035 3.788 32.920 1.00 55.81 209 ALA A N 1
ATOM 1682 C CA . ALA A 1 209 ? -36.980 2.685 33.084 1.00 55.81 209 ALA A CA 1
ATOM 1683 C C . ALA A 1 209 ? -37.561 2.593 34.508 1.00 55.81 209 ALA A C 1
ATOM 1685 O O . ALA A 1 209 ? -38.442 1.769 34.732 1.00 55.81 209 ALA A O 1
ATOM 1686 N N . SER A 1 210 ? -37.127 3.441 35.446 1.00 57.78 210 SER A N 1
ATOM 1687 C CA . SER A 1 210 ? -37.669 3.534 36.806 1.00 57.78 210 SER A CA 1
ATOM 1688 C C . SER A 1 210 ? -37.817 4.994 37.255 1.00 57.78 210 SER A C 1
ATOM 1690 O O . SER A 1 210 ? -37.178 5.896 36.716 1.00 57.78 210 SER A O 1
ATOM 1692 N N . ASN A 1 211 ? -38.700 5.240 38.219 1.00 62.28 211 ASN A N 1
ATOM 1693 C CA . ASN A 1 211 ? -38.813 6.493 38.968 1.00 62.28 211 ASN A CA 1
ATOM 1694 C C . ASN A 1 211 ? -38.718 6.197 40.478 1.00 62.28 211 ASN A C 1
ATOM 1696 O O . ASN A 1 211 ? -38.533 5.047 40.871 1.00 62.28 211 ASN A O 1
ATOM 1700 N N . SER A 1 212 ? -38.879 7.217 41.325 1.00 58.69 212 SER A N 1
ATOM 1701 C CA . SER A 1 212 ? -38.858 7.089 42.794 1.00 58.69 212 SER A CA 1
ATOM 1702 C C . SER A 1 212 ? -39.957 6.189 43.383 1.00 58.69 212 SER A C 1
ATOM 1704 O O . SER A 1 212 ? -39.968 5.954 44.586 1.00 58.69 212 SER A O 1
ATOM 1706 N N . VAL A 1 213 ? -40.889 5.700 42.557 1.00 58.53 213 VAL A N 1
ATOM 1707 C CA . VAL A 1 213 ? -42.054 4.901 42.964 1.00 58.53 213 VAL A CA 1
ATOM 1708 C C . VAL A 1 213 ? -41.988 3.468 42.408 1.00 58.53 213 VAL A C 1
ATOM 1710 O O . VAL A 1 213 ? -42.631 2.576 42.951 1.00 58.53 213 VAL A O 1
ATOM 1713 N N . GLY A 1 214 ? -41.207 3.205 41.353 1.00 64.12 214 GLY A N 1
ATOM 1714 C CA . GLY A 1 214 ? -41.096 1.871 40.760 1.00 64.12 214 GLY A CA 1
ATOM 1715 C C . GLY A 1 214 ? -40.611 1.849 39.310 1.00 64.12 214 GLY A C 1
ATOM 1716 O O . GLY A 1 214 ? -40.180 2.856 38.746 1.00 64.12 214 GLY A O 1
ATOM 1717 N N . TRP A 1 215 ? -40.690 0.675 38.680 1.00 62.97 215 TRP A N 1
ATOM 1718 C CA . TRP A 1 215 ? -40.372 0.495 37.264 1.00 62.97 215 TRP A CA 1
ATOM 1719 C C . TRP A 1 215 ? -41.491 1.049 36.363 1.00 62.97 215 TRP A C 1
ATOM 1721 O O . TRP A 1 215 ? -42.662 0.701 36.507 1.00 62.97 215 TRP A O 1
ATOM 1731 N N . LEU A 1 216 ? -41.135 1.877 35.380 1.00 64.94 216 LEU A N 1
ATOM 1732 C CA . LEU A 1 216 ? -42.033 2.426 34.359 1.00 64.94 216 LEU A CA 1
ATOM 1733 C C . LEU A 1 216 ? -42.184 1.434 33.192 1.00 64.94 216 LEU A C 1
ATOM 1735 O O . LEU A 1 216 ? -41.692 1.664 32.084 1.00 64.94 216 LEU A O 1
ATOM 1739 N N . ILE A 1 217 ? -42.850 0.305 33.446 1.00 64.44 217 ILE A N 1
ATOM 1740 C CA . ILE A 1 217 ? -43.099 -0.756 32.456 1.00 64.44 217 ILE A CA 1
ATOM 1741 C C . ILE A 1 217 ? -44.520 -0.600 31.900 1.00 64.44 217 ILE A C 1
ATOM 1743 O O . ILE A 1 217 ? -45.467 -0.327 32.635 1.00 64.44 217 ILE A O 1
ATOM 1747 N N . ARG A 1 218 ? -44.688 -0.747 30.579 1.00 61.00 218 ARG A N 1
ATOM 1748 C CA . ARG A 1 218 ? -46.026 -0.765 29.961 1.00 61.00 218 ARG A CA 1
ATOM 1749 C C . ARG A 1 218 ? -46.801 -2.011 30.418 1.00 61.00 218 ARG A C 1
ATOM 1751 O O . ARG A 1 218 ? -46.168 -3.051 30.558 1.00 61.00 218 ARG A O 1
ATOM 1758 N N . PRO A 1 219 ? -48.139 -1.952 30.544 1.00 63.84 219 PRO A N 1
ATOM 1759 C CA . PRO A 1 219 ? -48.945 -3.121 30.894 1.00 63.84 219 PRO A CA 1
ATOM 1760 C C . PRO A 1 219 ? -48.668 -4.302 29.956 1.00 63.84 219 PRO A C 1
ATOM 1762 O O . PRO A 1 219 ? -48.633 -4.119 28.729 1.00 63.84 219 PRO A O 1
ATOM 1765 N N . ALA A 1 220 ? -48.471 -5.492 30.525 1.00 68.88 220 ALA A N 1
ATOM 1766 C CA . ALA A 1 220 ? -48.262 -6.719 29.771 1.00 68.88 220 ALA A CA 1
ATOM 1767 C C . ALA A 1 220 ? -49.416 -6.976 28.785 1.00 68.88 220 ALA A C 1
ATOM 1769 O O . ALA A 1 220 ? -50.593 -6.888 29.122 1.00 68.88 220 ALA A O 1
ATOM 1770 N N . ARG A 1 221 ? -49.068 -7.276 27.528 1.00 67.50 221 ARG A N 1
ATOM 1771 C CA . ARG A 1 221 ? -50.021 -7.650 26.461 1.00 67.50 221 ARG A CA 1
ATOM 1772 C C . ARG A 1 221 ? -49.901 -9.125 26.060 1.00 67.50 221 ARG A C 1
ATOM 1774 O O . ARG A 1 221 ? -50.495 -9.540 25.068 1.00 67.50 221 ARG A O 1
ATOM 1781 N N . SER A 1 222 ? -49.089 -9.890 26.787 1.00 71.12 222 SER A N 1
ATOM 1782 C CA . SER A 1 222 ? -48.873 -11.323 26.597 1.00 71.12 222 SER A CA 1
ATOM 1783 C C . SER A 1 222 ? -48.434 -11.975 27.918 1.00 71.12 222 SER A C 1
ATOM 1785 O O . SER A 1 222 ? -47.859 -11.272 28.751 1.00 71.12 222 SER A O 1
ATOM 1787 N N . PRO A 1 223 ? -48.620 -13.300 28.082 1.00 67.69 223 PRO A N 1
ATOM 1788 C CA . PRO A 1 223 ? -48.205 -14.024 29.292 1.00 67.69 223 PRO A CA 1
ATOM 1789 C C . PRO A 1 223 ? -46.701 -13.896 29.571 1.00 67.69 223 PRO A C 1
ATOM 1791 O O . PRO A 1 223 ? -46.279 -13.634 30.684 1.00 67.69 223 PRO A O 1
ATOM 1794 N N . ILE A 1 224 ? -45.878 -13.945 28.519 1.00 67.88 224 ILE A N 1
ATOM 1795 C CA . ILE A 1 224 ? -44.418 -13.778 28.622 1.00 67.88 224 ILE A CA 1
ATOM 1796 C C . ILE A 1 224 ? -44.042 -12.369 29.113 1.00 67.88 224 ILE A C 1
ATOM 1798 O O . ILE A 1 224 ? -43.059 -12.193 29.829 1.00 67.88 224 ILE A O 1
ATOM 1802 N N . ALA A 1 225 ? -44.799 -11.343 28.709 1.00 63.75 225 ALA A N 1
ATOM 1803 C CA . ALA A 1 225 ? -44.572 -9.980 29.182 1.00 63.75 225 ALA A CA 1
ATOM 1804 C C . ALA A 1 225 ? -45.023 -9.799 30.638 1.00 63.75 225 ALA A C 1
ATOM 1806 O O . ALA A 1 225 ? -44.450 -8.968 31.336 1.00 63.75 225 ALA A O 1
ATOM 1807 N N . GLU A 1 226 ? -46.019 -10.567 31.080 1.00 72.81 226 GLU A N 1
ATOM 1808 C CA . GLU A 1 226 ? -46.506 -10.590 32.458 1.00 72.81 226 GLU A CA 1
ATOM 1809 C C . GLU A 1 226 ? -45.476 -11.244 33.382 1.00 72.81 226 GLU A C 1
ATOM 1811 O O . GLU A 1 226 ? -45.056 -10.608 34.344 1.00 72.81 226 GLU A O 1
ATOM 1816 N N . ASP A 1 227 ? -44.945 -12.414 33.015 1.00 72.56 227 ASP A N 1
ATOM 1817 C CA . ASP A 1 227 ? -43.855 -13.080 33.744 1.00 72.56 227 ASP A CA 1
ATOM 1818 C C . ASP A 1 227 ? -42.618 -12.176 33.884 1.00 72.56 227 ASP A C 1
ATOM 1820 O O . ASP A 1 227 ? -42.021 -12.052 34.957 1.00 72.56 227 ASP A O 1
ATOM 1824 N N . LEU A 1 228 ? -42.246 -11.488 32.800 1.00 69.06 228 LEU A N 1
ATOM 1825 C CA . LEU A 1 228 ? -41.139 -10.532 32.800 1.00 69.06 228 LEU A CA 1
ATOM 1826 C C . LEU A 1 228 ? -41.435 -9.321 33.696 1.00 69.06 228 LEU A C 1
ATOM 1828 O O . LEU A 1 228 ? -40.544 -8.835 34.393 1.00 69.06 228 LEU A O 1
ATOM 1832 N N . GLN A 1 229 ? -42.672 -8.822 33.683 1.00 70.31 229 GLN A N 1
ATOM 1833 C CA . GLN A 1 229 ? -43.082 -7.700 34.518 1.00 70.31 229 GLN A CA 1
ATOM 1834 C C . GLN A 1 229 ? -43.047 -8.084 36.001 1.00 70.31 229 GLN A C 1
ATOM 1836 O O . GLN A 1 229 ? -42.469 -7.330 36.779 1.00 70.31 229 GLN A O 1
ATOM 1841 N N . VAL A 1 230 ? -43.554 -9.271 36.358 1.00 77.12 230 VAL A N 1
ATOM 1842 C CA . VAL A 1 230 ? -43.493 -9.851 37.710 1.00 77.12 230 VAL A CA 1
ATOM 1843 C C . VAL A 1 230 ? -42.045 -9.930 38.193 1.00 77.12 230 VAL A C 1
ATOM 1845 O O . VAL A 1 230 ? -41.720 -9.381 39.248 1.00 77.12 230 VAL A O 1
ATOM 1848 N N . TYR A 1 231 ? -41.154 -10.511 37.384 1.00 76.75 231 TYR A N 1
ATOM 1849 C CA . TYR A 1 231 ? -39.729 -10.631 37.703 1.00 76.75 231 TYR A CA 1
ATOM 1850 C C . TYR A 1 231 ? -39.045 -9.270 37.930 1.00 76.75 231 TYR A C 1
ATOM 1852 O O . TYR A 1 231 ? -38.291 -9.081 38.893 1.00 76.75 231 TYR A O 1
ATOM 1860 N N . LEU A 1 232 ? -39.329 -8.288 37.071 1.00 65.50 232 LEU A N 1
ATOM 1861 C CA . LEU A 1 232 ? -38.752 -6.947 37.182 1.00 65.50 232 LEU A CA 1
ATOM 1862 C C . LEU A 1 232 ? -39.257 -6.207 38.428 1.00 65.50 232 LEU A C 1
ATOM 1864 O O . LEU A 1 232 ? -38.458 -5.565 39.104 1.00 65.50 232 LEU A O 1
ATOM 1868 N N . THR A 1 233 ? -40.536 -6.346 38.794 1.00 68.00 233 THR A N 1
ATOM 1869 C CA . THR A 1 233 ? -41.071 -5.778 40.047 1.00 68.00 233 THR A CA 1
ATOM 1870 C C . THR A 1 233 ? -40.538 -6.445 41.313 1.00 68.00 233 THR A C 1
ATOM 1872 O O . THR A 1 233 ? -40.532 -5.806 42.360 1.00 68.00 233 THR A O 1
ATOM 1875 N N . THR A 1 234 ? -40.054 -7.689 41.235 1.00 73.38 234 THR A N 1
ATOM 1876 C CA . THR A 1 234 ? -39.382 -8.364 42.363 1.00 73.38 234 THR A CA 1
ATOM 1877 C C . THR A 1 234 ? -37.896 -8.023 42.497 1.00 73.38 234 THR A C 1
ATOM 1879 O O . THR A 1 234 ? -37.280 -8.351 43.509 1.00 73.38 234 THR A O 1
ATOM 1882 N N . SER A 1 235 ? -37.303 -7.364 41.497 1.00 67.81 235 SER A N 1
ATOM 1883 C CA . SER A 1 235 ? -35.900 -6.945 41.535 1.00 67.81 235 SER A CA 1
ATOM 1884 C C . SER A 1 235 ? -35.768 -5.581 42.226 1.00 67.81 235 SER A C 1
ATOM 1886 O O . SER A 1 235 ? -36.532 -4.668 41.893 1.00 67.81 235 SER A O 1
ATOM 1888 N N . PRO A 1 236 ? -34.809 -5.396 43.157 1.00 65.06 236 PRO A N 1
ATOM 1889 C CA . PRO A 1 236 ? -34.628 -4.121 43.841 1.00 65.06 236 PRO A CA 1
ATOM 1890 C C . PRO A 1 236 ? -34.361 -3.009 42.822 1.00 65.06 236 PRO A C 1
ATOM 1892 O O . PRO A 1 236 ? -33.583 -3.181 41.879 1.00 65.06 236 PRO A O 1
ATOM 1895 N N . LEU A 1 237 ? -35.035 -1.872 43.006 1.00 61.94 237 LEU A N 1
ATOM 1896 C CA . LEU A 1 237 ? -34.822 -0.683 42.185 1.00 61.94 237 LEU A CA 1
ATOM 1897 C C . LEU A 1 237 ? -33.341 -0.272 42.270 1.00 61.94 237 LEU A C 1
ATOM 1899 O O . LEU A 1 237 ? -32.754 -0.388 43.351 1.00 61.94 237 LEU A O 1
ATOM 1903 N N . PRO A 1 238 ? -32.725 0.213 41.174 1.00 61.75 238 PRO A N 1
ATOM 1904 C CA . PRO A 1 238 ? -31.392 0.800 41.243 1.00 61.75 238 PRO A CA 1
ATOM 1905 C C . PRO A 1 238 ? -31.402 1.884 42.327 1.00 61.75 238 PRO A C 1
ATOM 1907 O O . PRO A 1 238 ? -32.215 2.805 42.256 1.00 61.75 238 PRO A O 1
ATOM 1910 N N . ALA A 1 239 ? -30.582 1.709 43.365 1.00 56.50 239 ALA A N 1
ATOM 1911 C CA . ALA A 1 239 ? -30.625 2.521 44.574 1.00 56.50 239 ALA A CA 1
ATOM 1912 C C . ALA A 1 239 ? -30.481 4.029 44.289 1.00 56.50 239 ALA A C 1
ATOM 1914 O O . ALA A 1 239 ? -29.829 4.451 43.334 1.00 56.50 239 ALA A O 1
ATOM 1915 N N . ASP A 1 240 ? -31.099 4.822 45.161 1.00 52.66 240 ASP A N 1
ATOM 1916 C CA . ASP A 1 240 ? -31.193 6.280 45.133 1.00 52.66 240 ASP A CA 1
ATOM 1917 C C . ASP A 1 240 ? -29.805 6.965 45.062 1.00 52.66 240 ASP A C 1
ATOM 1919 O O . ASP A 1 240 ? -29.024 6.907 46.008 1.00 52.66 240 ASP A O 1
ATOM 1923 N N . VAL A 1 241 ? -29.493 7.549 43.897 1.00 55.81 241 VAL A N 1
ATOM 1924 C CA . VAL A 1 241 ? -28.768 8.806 43.555 1.00 55.81 241 VAL A CA 1
ATOM 1925 C C . VAL A 1 241 ? -27.479 9.238 44.311 1.00 55.81 241 VAL A C 1
ATOM 1927 O O . VAL A 1 241 ? -26.842 10.203 43.896 1.00 55.81 241 VAL A O 1
ATOM 1930 N N . ALA A 1 242 ? -26.981 8.553 45.341 1.00 53.91 242 ALA A N 1
ATOM 1931 C CA . ALA A 1 242 ? -25.796 9.011 46.088 1.00 53.91 242 ALA A CA 1
ATOM 1932 C C . ALA A 1 242 ? -24.444 8.528 45.526 1.00 53.91 242 ALA A C 1
ATOM 1934 O O . ALA A 1 242 ? -23.397 9.031 45.935 1.00 53.91 242 ALA A O 1
ATOM 1935 N N . VAL A 1 243 ? -24.435 7.582 44.583 1.00 59.97 243 VAL A N 1
ATOM 1936 C CA . VAL A 1 243 ? -23.203 7.106 43.937 1.00 59.97 243 VAL A CA 1
ATOM 1937 C C . VAL A 1 243 ? -23.207 7.567 42.487 1.00 59.97 243 VAL A C 1
ATOM 1939 O O . VAL A 1 243 ? -24.010 7.115 41.679 1.00 59.97 243 VAL A O 1
ATOM 1942 N N . THR A 1 244 ? -22.311 8.489 42.147 1.00 59.91 244 THR A N 1
ATOM 1943 C CA . THR A 1 244 ? -22.031 8.842 40.752 1.00 59.91 244 THR A CA 1
ATOM 1944 C C . THR A 1 244 ? -21.615 7.599 39.970 1.00 59.91 244 THR A C 1
ATOM 1946 O O . THR A 1 244 ? -20.571 7.004 40.256 1.00 59.91 244 THR A O 1
ATOM 1949 N N . ASP A 1 245 ? -22.414 7.240 38.965 1.00 67.56 245 ASP A N 1
ATOM 1950 C CA . ASP A 1 245 ? -22.072 6.212 37.986 1.00 67.56 245 ASP A CA 1
ATOM 1951 C C . ASP A 1 245 ? -20.700 6.512 37.365 1.00 67.56 245 ASP A C 1
ATOM 1953 O O . ASP A 1 245 ? -20.450 7.606 36.851 1.00 67.56 245 ASP A O 1
ATOM 1957 N N . HIS A 1 246 ? -19.809 5.523 37.388 1.00 65.69 246 HIS A N 1
ATOM 1958 C CA . HIS A 1 246 ? -18.535 5.567 36.681 1.00 65.69 246 HIS A CA 1
ATOM 1959 C C . HIS A 1 246 ? -18.565 4.539 35.554 1.00 65.69 246 HIS A C 1
ATOM 1961 O O . HIS A 1 246 ? -18.975 3.394 35.736 1.00 65.69 246 HIS A O 1
ATOM 1967 N N . TYR A 1 247 ? -18.144 4.954 34.363 1.00 69.50 247 TYR A N 1
ATOM 1968 C CA . TYR A 1 247 ? -17.964 4.030 33.254 1.00 69.50 247 TYR A CA 1
ATOM 1969 C C . TYR A 1 247 ? -16.630 3.298 33.431 1.00 69.50 247 TYR A C 1
ATOM 1971 O O . TYR A 1 247 ? -15.594 3.922 33.654 1.00 69.50 247 TYR A O 1
ATOM 1979 N N . SER A 1 248 ? -16.648 1.974 33.312 1.00 72.06 248 SER A N 1
ATOM 1980 C CA . SER A 1 248 ? -15.445 1.146 33.247 1.00 72.06 248 SER A CA 1
ATOM 1981 C C . SER A 1 248 ? -15.421 0.380 31.930 1.00 72.06 248 SER A C 1
ATOM 1983 O O . SER A 1 248 ? -16.399 -0.241 31.511 1.00 72.06 248 SER A O 1
ATOM 1985 N N . TRP A 1 249 ? -14.280 0.416 31.251 1.00 76.19 249 TRP A N 1
ATOM 1986 C CA . TRP A 1 249 ? -14.040 -0.405 30.073 1.00 76.19 249 TRP A CA 1
ATOM 1987 C C . TRP A 1 249 ? -13.488 -1.750 30.517 1.00 76.19 249 TRP A C 1
ATOM 1989 O O . TRP A 1 249 ? -12.433 -1.819 31.138 1.00 76.19 249 TRP A O 1
ATOM 1999 N N . HIS A 1 250 ? -14.194 -2.831 30.196 1.00 76.56 250 HIS A N 1
ATOM 2000 C CA . HIS A 1 250 ? -13.739 -4.182 30.504 1.00 76.56 250 HIS A CA 1
ATOM 2001 C C . HIS A 1 250 ? -13.096 -4.807 29.269 1.00 76.56 250 HIS A C 1
ATOM 2003 O O . HIS A 1 250 ? -13.773 -5.132 28.294 1.00 76.56 250 HIS A O 1
ATOM 2009 N N . ILE A 1 251 ? -11.776 -4.987 29.316 1.00 76.75 251 ILE A N 1
ATOM 2010 C CA . ILE A 1 251 ? -11.007 -5.669 28.273 1.00 76.75 251 ILE A CA 1
ATOM 2011 C C . ILE A 1 251 ? -10.409 -6.926 28.903 1.00 76.75 251 ILE A C 1
ATOM 2013 O O . ILE A 1 251 ? -9.544 -6.825 29.768 1.00 76.75 251 ILE A O 1
ATOM 2017 N N . VAL A 1 252 ? -10.889 -8.108 28.493 1.00 67.88 252 VAL A N 1
ATOM 2018 C CA . VAL A 1 252 ? -10.387 -9.427 28.944 1.00 67.88 252 VAL A CA 1
ATOM 2019 C C . VAL A 1 252 ? -10.218 -9.482 30.476 1.00 67.88 252 VAL A C 1
ATOM 2021 O O . VAL A 1 252 ? -9.126 -9.690 30.998 1.00 67.88 252 VAL A O 1
ATOM 2024 N N . ASN A 1 253 ? -11.307 -9.226 31.208 1.00 67.94 253 ASN A N 1
ATOM 2025 C CA . ASN A 1 253 ? -11.373 -9.230 32.679 1.00 67.94 253 ASN A CA 1
ATOM 2026 C C . ASN A 1 253 ? -10.536 -8.164 33.414 1.00 67.94 253 ASN A C 1
ATOM 2028 O O . ASN A 1 253 ? -10.414 -8.229 34.635 1.00 67.94 253 ASN A O 1
ATOM 2032 N N . ARG A 1 254 ? -10.004 -7.147 32.724 1.00 72.00 254 ARG A N 1
ATOM 2033 C CA . ARG A 1 254 ? -9.445 -5.949 33.371 1.00 72.00 254 ARG A CA 1
ATOM 2034 C C . ARG A 1 254 ? -10.359 -4.754 33.156 1.00 72.00 254 ARG A C 1
ATOM 2036 O O . ARG A 1 254 ? -10.659 -4.411 32.015 1.00 72.00 254 ARG A O 1
ATOM 2043 N N . ALA A 1 255 ? -10.775 -4.134 34.256 1.00 75.44 255 ALA A N 1
ATOM 2044 C CA . ALA A 1 255 ? -11.461 -2.852 34.241 1.00 75.44 255 ALA A CA 1
ATOM 2045 C C . ALA A 1 255 ? -10.424 -1.733 34.078 1.00 75.44 255 ALA A C 1
ATOM 2047 O O . ALA A 1 255 ? -9.493 -1.626 34.877 1.00 75.44 255 ALA A O 1
ATOM 2048 N N . THR A 1 256 ? -10.570 -0.912 33.045 1.00 73.75 256 THR A N 1
ATOM 2049 C CA . THR A 1 256 ? -9.807 0.325 32.865 1.00 73.75 256 THR A CA 1
ATOM 2050 C C . THR A 1 256 ? -10.759 1.513 32.891 1.00 73.75 256 THR A C 1
ATOM 2052 O O . THR A 1 256 ? -11.867 1.442 32.361 1.00 73.75 256 THR A O 1
ATOM 2055 N N . SER A 1 257 ? -10.334 2.616 33.508 1.00 73.31 257 SER A N 1
ATOM 2056 C CA . SER A 1 257 ? -11.089 3.876 33.499 1.00 73.31 257 SER A CA 1
ATOM 2057 C C . SER A 1 257 ? -11.143 4.487 32.096 1.00 73.31 257 SER A C 1
ATOM 2059 O O . SER A 1 257 ? -12.176 4.999 31.675 1.00 73.31 257 SER A O 1
ATOM 2061 N N . ASP A 1 258 ? -10.053 4.355 31.337 1.00 77.12 258 ASP A N 1
ATOM 2062 C CA . ASP A 1 258 ? -9.916 4.962 30.017 1.00 77.12 258 ASP A CA 1
ATOM 2063 C C . ASP A 1 258 ? -10.112 3.942 28.892 1.00 77.12 258 ASP A C 1
ATOM 2065 O O . ASP A 1 258 ? -9.645 2.797 28.953 1.00 77.12 258 ASP A O 1
ATOM 2069 N N . PHE A 1 259 ? -10.783 4.382 27.825 1.00 79.69 259 PHE A N 1
ATOM 2070 C CA . PHE A 1 259 ? -10.886 3.613 26.591 1.00 79.69 259 PHE A CA 1
ATOM 2071 C C . PHE A 1 259 ? -9.553 3.650 25.843 1.00 79.69 259 PHE A C 1
ATOM 2073 O O . PHE A 1 259 ? -9.104 4.707 25.399 1.00 79.69 259 PHE A O 1
ATOM 2080 N N . SER A 1 260 ? -8.954 2.483 25.623 1.00 82.00 260 SER A N 1
ATOM 2081 C CA . SER A 1 260 ? -7.792 2.338 24.749 1.00 82.00 260 SER A CA 1
ATOM 2082 C C . SER A 1 260 ? -8.187 1.592 23.483 1.00 82.00 260 SER A C 1
ATOM 2084 O O . SER A 1 260 ? -8.469 0.389 23.508 1.00 82.00 260 SER A O 1
ATOM 2086 N N . THR A 1 261 ? -8.150 2.290 22.347 1.00 81.06 261 THR A N 1
ATOM 2087 C CA . THR A 1 261 ? -8.347 1.676 21.027 1.00 81.06 261 THR A CA 1
ATOM 2088 C C . THR A 1 261 ? -7.320 0.572 20.777 1.00 81.06 261 THR A C 1
ATOM 2090 O O . THR A 1 261 ? -7.662 -0.460 20.208 1.00 81.06 261 THR A O 1
ATOM 2093 N N . ALA A 1 262 ? -6.076 0.758 21.237 1.00 80.31 262 ALA A N 1
ATOM 2094 C CA . ALA A 1 262 ? -5.011 -0.230 21.091 1.00 80.31 262 ALA A CA 1
ATOM 2095 C C . ALA A 1 262 ? -5.313 -1.505 21.889 1.00 80.31 262 ALA A C 1
ATOM 2097 O O . ALA A 1 262 ? -5.258 -2.596 21.330 1.00 80.31 262 ALA A O 1
ATOM 2098 N N . SER A 1 263 ? -5.707 -1.371 23.158 1.00 81.75 263 SER A N 1
ATOM 2099 C CA . SER A 1 263 ? -6.049 -2.515 24.015 1.00 81.75 263 SER A CA 1
ATOM 2100 C C . SER A 1 263 ? -7.302 -3.240 23.519 1.00 81.75 263 SER A C 1
ATOM 2102 O O . SER A 1 263 ? -7.351 -4.466 23.512 1.00 81.75 263 SER A O 1
ATOM 2104 N N . THR A 1 264 ? -8.298 -2.485 23.046 1.00 85.31 264 THR A N 1
ATOM 2105 C CA . THR A 1 264 ? -9.531 -3.041 22.471 1.00 85.31 264 THR A CA 1
ATOM 2106 C C . THR A 1 264 ? -9.230 -3.816 21.190 1.00 85.31 264 THR A C 1
ATOM 2108 O O . THR A 1 264 ? -9.706 -4.932 21.009 1.00 85.31 264 THR A O 1
ATOM 2111 N N . TRP A 1 265 ? -8.395 -3.259 20.309 1.00 83.00 265 TRP A N 1
ATOM 2112 C CA . TRP A 1 265 ? -7.950 -3.946 19.099 1.00 83.00 265 TRP A CA 1
ATOM 2113 C C . TRP A 1 265 ? -7.148 -5.213 19.414 1.00 83.00 265 TRP A C 1
ATOM 2115 O O . TRP A 1 265 ? -7.367 -6.242 18.782 1.00 83.00 265 TRP A O 1
ATOM 2125 N N . GLU A 1 266 ? -6.263 -5.163 20.410 1.00 84.31 266 GLU A N 1
ATOM 2126 C CA . GLU A 1 266 ? -5.455 -6.307 20.843 1.00 84.31 266 GLU A CA 1
ATOM 2127 C C . GLU A 1 266 ? -6.308 -7.465 21.377 1.00 84.31 266 GLU A C 1
ATOM 2129 O O . GLU A 1 266 ? -5.967 -8.630 21.168 1.00 84.31 266 GLU A O 1
ATOM 2134 N N . ALA A 1 267 ? -7.426 -7.144 22.031 1.00 84.69 267 ALA A N 1
ATOM 2135 C CA . ALA A 1 267 ? -8.388 -8.121 22.527 1.00 84.69 267 ALA A CA 1
ATOM 2136 C C . ALA A 1 267 ? -9.299 -8.685 21.426 1.00 84.69 267 ALA A C 1
ATOM 2138 O O . ALA A 1 267 ? -9.644 -9.862 21.463 1.00 84.69 267 ALA A O 1
ATOM 2139 N N . LEU A 1 268 ? -9.694 -7.863 20.447 1.00 86.75 268 LEU A N 1
ATOM 2140 C CA . LEU A 1 268 ? -10.567 -8.289 19.347 1.00 86.75 268 LEU A CA 1
ATOM 2141 C C . LEU A 1 268 ? -9.821 -9.046 18.243 1.00 86.75 268 LEU A C 1
ATOM 2143 O O . LEU A 1 268 ? -10.429 -9.839 17.522 1.00 86.75 268 LEU A O 1
ATOM 2147 N N . ARG A 1 269 ? -8.526 -8.777 18.048 1.00 86.38 269 ARG A N 1
ATOM 2148 C CA . ARG A 1 269 ? -7.771 -9.369 16.942 1.00 86.38 269 ARG A CA 1
ATOM 2149 C C . ARG A 1 269 ? -7.450 -10.834 17.209 1.00 86.38 269 ARG A C 1
ATOM 2151 O O . ARG A 1 269 ? -7.001 -11.213 18.286 1.00 86.38 269 ARG A O 1
ATOM 2158 N N . THR A 1 270 ? -7.568 -11.655 16.172 1.00 88.44 270 THR A N 1
ATOM 2159 C CA . THR A 1 270 ? -6.990 -12.999 16.187 1.00 88.44 270 THR A CA 1
ATOM 2160 C C . THR A 1 270 ? -5.466 -12.887 16.191 1.00 88.44 270 THR A C 1
ATOM 2162 O O . THR A 1 270 ? -4.874 -12.239 15.320 1.00 88.44 270 THR A O 1
ATOM 2165 N N . HIS A 1 271 ? -4.824 -13.508 17.177 1.00 84.81 271 HIS A N 1
ATOM 2166 C CA . HIS A 1 271 ? -3.369 -13.550 17.272 1.00 84.81 271 HIS A CA 1
ATOM 2167 C C . HIS A 1 271 ? -2.813 -14.637 16.358 1.00 84.81 271 HIS A C 1
ATOM 2169 O O . HIS A 1 271 ? -3.258 -15.780 16.390 1.00 84.81 271 HIS A O 1
ATOM 2175 N N . TYR A 1 272 ? -1.822 -14.268 15.549 1.00 85.69 272 TYR A N 1
ATOM 2176 C CA . TYR A 1 272 ? -1.070 -15.189 14.700 1.00 85.69 272 TYR A CA 1
ATOM 2177 C C . TYR A 1 272 ? 0.402 -15.196 15.126 1.00 85.69 272 TYR A C 1
ATOM 2179 O O . TYR A 1 272 ? 0.878 -14.190 15.666 1.00 85.69 272 TYR A O 1
ATOM 2187 N N . PRO A 1 273 ? 1.150 -16.281 14.850 1.00 90.06 273 PRO A N 1
ATOM 2188 C CA . PRO A 1 273 ? 2.572 -16.351 15.160 1.00 90.06 273 PRO A CA 1
ATOM 2189 C C . PRO A 1 273 ? 3.345 -15.182 14.545 1.00 90.06 273 PRO A C 1
ATOM 2191 O O . PRO A 1 273 ? 3.199 -14.880 13.352 1.00 90.06 273 PRO A O 1
ATOM 2194 N N . ILE A 1 274 ? 4.190 -14.541 15.359 1.00 87.38 274 ILE A N 1
ATOM 2195 C CA . ILE A 1 274 ? 5.043 -13.436 14.917 1.00 87.38 274 ILE A CA 1
ATOM 2196 C C . ILE A 1 274 ? 5.975 -13.954 13.827 1.00 87.38 274 ILE A C 1
ATOM 2198 O O . ILE A 1 274 ? 6.789 -14.849 14.042 1.00 87.38 274 ILE A O 1
ATOM 2202 N N . GLN A 1 275 ? 5.869 -13.360 12.645 1.00 89.50 275 GLN A N 1
ATOM 2203 C CA . GLN A 1 275 ? 6.671 -13.776 11.510 1.00 89.50 275 GLN A CA 1
ATOM 2204 C C . GLN A 1 275 ? 8.099 -13.216 11.622 1.00 89.50 275 GLN A C 1
ATOM 2206 O O . GLN A 1 275 ? 8.242 -12.001 11.815 1.00 89.50 275 GLN A O 1
ATOM 2211 N N . PRO A 1 276 ? 9.162 -14.028 11.441 1.00 88.44 276 PRO A N 1
ATOM 2212 C CA . PRO A 1 276 ? 10.552 -13.576 11.586 1.00 88.44 276 PRO A CA 1
ATOM 2213 C C . PRO A 1 276 ? 10.904 -12.378 10.696 1.00 88.44 276 PRO A C 1
ATOM 2215 O O . PRO A 1 276 ? 11.617 -11.463 11.111 1.00 88.44 276 PRO A O 1
ATOM 2218 N N . TRP A 1 277 ? 10.331 -12.328 9.489 1.00 91.44 277 TRP A N 1
ATOM 2219 C CA . TRP A 1 277 ? 10.577 -11.262 8.520 1.00 91.44 277 TRP A CA 1
ATOM 2220 C C . TRP A 1 277 ? 9.997 -9.900 8.925 1.00 91.44 277 TRP A C 1
ATOM 2222 O O . TRP A 1 277 ? 10.392 -8.886 8.354 1.00 91.44 277 TRP A O 1
ATOM 2232 N N . THR A 1 278 ? 9.106 -9.832 9.923 1.00 92.88 278 THR A N 1
ATOM 2233 C CA . THR A 1 278 ? 8.416 -8.596 10.344 1.00 92.88 278 THR A CA 1
ATOM 2234 C C . THR A 1 278 ? 9.408 -7.471 10.649 1.00 92.88 278 THR A C 1
ATOM 2236 O O . THR A 1 278 ? 9.223 -6.351 10.182 1.00 92.88 278 THR A O 1
ATOM 2239 N N . LYS A 1 279 ? 10.520 -7.781 11.333 1.00 90.88 279 LYS A N 1
ATOM 2240 C CA . LYS A 1 279 ? 11.569 -6.811 11.711 1.00 90.88 279 LYS A CA 1
ATOM 2241 C C . LYS A 1 279 ? 12.379 -6.277 10.519 1.00 90.88 279 LYS A C 1
ATOM 2243 O O . LYS A 1 279 ? 13.078 -5.270 10.647 1.00 90.88 279 LYS A O 1
ATOM 2248 N N . HIS A 1 280 ? 12.330 -6.955 9.372 1.00 92.50 280 HIS A N 1
ATOM 2249 C CA . HIS A 1 280 ? 12.969 -6.514 8.126 1.00 92.50 280 HIS A CA 1
ATOM 2250 C C . HIS A 1 280 ? 12.087 -5.549 7.331 1.00 92.50 280 HIS A C 1
ATOM 2252 O O . HIS A 1 280 ? 12.587 -4.809 6.484 1.00 92.50 280 HIS A O 1
ATOM 2258 N N . ILE A 1 281 ? 10.783 -5.555 7.607 1.00 94.75 281 ILE A N 1
ATOM 2259 C CA . ILE A 1 281 ? 9.774 -4.776 6.890 1.00 94.75 281 ILE A CA 1
ATOM 2260 C C . ILE A 1 281 ? 9.374 -3.554 7.715 1.00 94.75 281 ILE A C 1
ATOM 2262 O O . ILE A 1 281 ? 9.448 -2.424 7.238 1.00 94.75 281 ILE A O 1
ATOM 2266 N N . TRP A 1 282 ? 9.019 -3.788 8.974 1.00 94.56 282 TRP A N 1
ATOM 2267 C CA . TRP A 1 282 ? 8.528 -2.783 9.902 1.00 94.56 282 TRP A CA 1
ATOM 2268 C C . TRP A 1 282 ? 9.596 -2.526 10.963 1.00 94.56 282 TRP A C 1
ATOM 2270 O O . TRP A 1 282 ? 9.784 -3.308 11.894 1.00 94.56 282 TRP A O 1
ATOM 2280 N N . PHE A 1 283 ? 10.335 -1.434 10.795 1.00 91.19 283 PHE A N 1
ATOM 2281 C CA . PHE A 1 283 ? 11.337 -0.971 11.749 1.00 91.19 283 PHE A CA 1
ATOM 2282 C C . PHE A 1 283 ? 11.286 0.553 11.861 1.00 91.19 283 PHE A C 1
ATOM 2284 O O . PHE A 1 283 ? 10.809 1.239 10.954 1.00 91.19 283 PHE A O 1
ATOM 2291 N N . SER A 1 284 ? 11.773 1.091 12.980 1.00 87.81 284 SER A N 1
ATOM 2292 C CA . SER A 1 284 ? 11.791 2.540 13.196 1.00 87.81 284 SER A CA 1
ATOM 2293 C C . SER A 1 284 ? 12.644 3.232 12.131 1.00 87.81 284 SER A C 1
ATOM 2295 O O . SER A 1 284 ? 13.803 2.874 11.932 1.00 87.81 284 SER A O 1
ATOM 2297 N N . GLY A 1 285 ? 12.051 4.203 11.435 1.00 85.56 285 GLY A N 1
ATOM 2298 C CA . GLY A 1 285 ? 12.676 4.926 10.326 1.00 85.56 285 GLY A CA 1
ATOM 2299 C C . GLY A 1 285 ? 12.569 4.245 8.957 1.00 85.56 285 GLY A C 1
ATOM 2300 O O . GLY A 1 285 ? 13.196 4.709 8.010 1.00 85.56 285 GLY A O 1
ATOM 2301 N N . ALA A 1 286 ? 11.772 3.180 8.814 1.00 89.94 286 ALA A N 1
ATOM 2302 C CA . ALA A 1 286 ? 11.401 2.663 7.499 1.00 89.94 286 ALA A CA 1
ATOM 2303 C C . ALA A 1 286 ? 10.522 3.673 6.736 1.00 89.94 286 ALA A C 1
ATOM 2305 O O . ALA A 1 286 ? 9.605 4.274 7.296 1.00 89.94 286 ALA A O 1
ATOM 2306 N N . VAL A 1 287 ? 10.765 3.833 5.432 1.00 92.81 287 VAL A N 1
ATOM 2307 C CA . VAL A 1 287 ? 9.932 4.683 4.569 1.00 92.81 287 VAL A CA 1
ATOM 2308 C C . VAL A 1 287 ? 8.618 3.943 4.277 1.00 92.81 287 VAL A C 1
ATOM 2310 O O . VAL A 1 287 ? 8.680 2.887 3.642 1.00 92.81 287 VAL A O 1
ATOM 2313 N N . PRO A 1 288 ? 7.428 4.471 4.637 1.00 94.19 288 PRO A N 1
ATOM 2314 C CA . PRO A 1 288 ? 6.170 3.714 4.572 1.00 94.19 288 PRO A CA 1
ATOM 2315 C C . PRO A 1 288 ? 5.877 3.070 3.209 1.00 94.19 288 PRO A C 1
ATOM 2317 O O . PRO A 1 288 ? 5.543 1.891 3.131 1.00 94.19 288 PRO A O 1
ATOM 2320 N N . LYS A 1 289 ? 6.089 3.806 2.109 1.00 94.56 289 LYS A N 1
ATOM 2321 C CA . LYS A 1 289 ? 5.914 3.285 0.740 1.00 94.56 289 LYS A CA 1
ATOM 2322 C C . LYS A 1 289 ? 6.904 2.167 0.376 1.00 94.56 289 LYS A C 1
ATOM 2324 O O . LYS A 1 289 ? 6.543 1.247 -0.359 1.00 94.56 289 LYS A O 1
ATOM 2329 N N . HIS A 1 290 ? 8.135 2.219 0.891 1.00 96.56 290 HIS A N 1
ATOM 2330 C CA . HIS A 1 290 ? 9.132 1.171 0.656 1.00 96.56 290 HIS A CA 1
ATOM 2331 C C . HIS A 1 290 ? 8.798 -0.068 1.494 1.00 96.56 290 HIS A C 1
ATOM 2333 O O . HIS A 1 290 ? 8.782 -1.173 0.957 1.00 96.56 290 HIS A O 1
ATOM 2339 N N . ALA A 1 291 ? 8.432 0.121 2.766 1.00 96.31 291 ALA A N 1
ATOM 2340 C CA . ALA A 1 291 ? 8.010 -0.950 3.664 1.00 96.31 291 ALA A CA 1
ATOM 2341 C C . ALA A 1 291 ? 6.774 -1.691 3.131 1.00 96.31 291 ALA A C 1
ATOM 2343 O O . ALA A 1 291 ? 6.775 -2.917 3.059 1.00 96.31 291 ALA A O 1
ATOM 2344 N N . PHE A 1 292 ? 5.758 -0.966 2.650 1.00 97.06 292 PHE A N 1
ATOM 2345 C CA . PHE A 1 292 ? 4.568 -1.568 2.042 1.00 97.06 292 PHE A CA 1
ATOM 2346 C C . PHE A 1 292 ? 4.895 -2.391 0.783 1.00 97.06 292 PHE A C 1
ATOM 2348 O O . PHE A 1 292 ? 4.381 -3.496 0.591 1.00 97.06 292 PHE A O 1
ATOM 2355 N N . THR A 1 293 ? 5.791 -1.887 -0.068 1.00 97.00 293 THR A N 1
ATOM 2356 C CA . THR A 1 293 ? 6.219 -2.612 -1.277 1.00 97.00 293 THR A CA 1
ATOM 2357 C C . THR A 1 293 ? 7.046 -3.850 -0.917 1.00 97.00 293 THR A C 1
ATOM 2359 O O . THR A 1 293 ? 6.846 -4.918 -1.487 1.00 97.00 293 THR A O 1
ATOM 2362 N N . MET A 1 294 ? 7.921 -3.753 0.087 1.00 97.44 294 MET A N 1
ATOM 2363 C CA . MET A 1 294 ? 8.676 -4.893 0.615 1.00 97.44 294 MET A CA 1
ATOM 2364 C C . MET A 1 294 ? 7.757 -5.953 1.244 1.00 97.44 294 MET A C 1
ATOM 2366 O O . MET A 1 294 ? 7.971 -7.150 1.056 1.00 97.44 294 MET A O 1
ATOM 2370 N N . TRP A 1 295 ? 6.718 -5.532 1.969 1.00 97.31 295 TRP A N 1
ATOM 2371 C CA . TRP A 1 295 ? 5.706 -6.413 2.555 1.00 97.31 295 TRP A CA 1
ATOM 2372 C C . TRP A 1 295 ? 4.944 -7.207 1.500 1.00 97.31 295 TRP A C 1
ATOM 2374 O O . TRP A 1 295 ? 4.904 -8.436 1.548 1.00 97.31 295 TRP A O 1
ATOM 2384 N N . THR A 1 296 ? 4.395 -6.510 0.510 1.00 96.88 296 THR A N 1
ATOM 2385 C CA . THR A 1 296 ? 3.665 -7.142 -0.594 1.00 96.88 296 THR A CA 1
ATOM 2386 C C . THR A 1 296 ? 4.566 -8.071 -1.409 1.00 96.88 296 THR A C 1
ATOM 2388 O O . THR A 1 296 ? 4.135 -9.173 -1.751 1.00 96.88 296 THR A O 1
ATOM 2391 N N . ALA A 1 297 ? 5.831 -7.696 -1.635 1.00 96.50 297 ALA A N 1
ATOM 2392 C CA . ALA A 1 297 ? 6.836 -8.568 -2.243 1.00 96.50 297 ALA A CA 1
ATOM 2393 C C . ALA A 1 297 ? 7.130 -9.814 -1.389 1.00 96.50 297 ALA A C 1
ATOM 2395 O O . ALA A 1 297 ? 7.219 -10.921 -1.916 1.00 96.50 297 ALA A O 1
ATOM 2396 N N . THR A 1 298 ? 7.219 -9.671 -0.064 1.00 96.62 298 THR A N 1
ATOM 2397 C CA . THR A 1 298 ? 7.491 -10.795 0.848 1.00 96.62 298 THR A CA 1
ATOM 2398 C C . THR A 1 298 ? 6.377 -11.831 0.834 1.00 96.62 298 THR A C 1
ATOM 2400 O O . THR A 1 298 ? 6.658 -13.026 0.835 1.00 96.62 298 THR A O 1
ATOM 2403 N N . LEU A 1 299 ? 5.127 -11.388 0.707 1.00 94.25 299 LEU A N 1
ATOM 2404 C CA . LEU A 1 299 ? 3.971 -12.270 0.536 1.00 94.25 299 LEU A CA 1
ATOM 2405 C C . LEU A 1 299 ? 3.823 -12.823 -0.894 1.00 94.25 299 LEU A C 1
ATOM 2407 O O . LEU A 1 299 ? 2.852 -13.524 -1.172 1.00 94.25 299 LEU A O 1
ATOM 2411 N N . ASP A 1 300 ? 4.741 -12.475 -1.799 1.00 93.75 300 ASP A N 1
ATOM 2412 C CA . ASP A 1 300 ? 4.693 -12.781 -3.233 1.00 93.75 300 ASP A CA 1
ATOM 2413 C C . ASP A 1 300 ? 3.436 -12.239 -3.938 1.00 93.75 300 ASP A C 1
ATOM 2415 O O . ASP A 1 300 ? 2.990 -12.768 -4.948 1.00 93.75 300 ASP A O 1
ATOM 2419 N N . ARG A 1 301 ? 2.827 -11.170 -3.403 1.00 93.56 301 ARG A N 1
ATOM 2420 C CA . ARG A 1 301 ? 1.524 -10.619 -3.836 1.00 93.56 301 ARG A CA 1
ATOM 2421 C C . ARG A 1 301 ? 1.615 -9.465 -4.830 1.00 93.56 301 ARG A C 1
ATOM 2423 O O . ARG A 1 301 ? 0.603 -8.825 -5.109 1.00 93.56 301 ARG A O 1
ATOM 2430 N N . LEU A 1 302 ? 2.798 -9.180 -5.363 1.00 92.25 302 LEU A N 1
ATOM 2431 C CA . LEU A 1 302 ? 2.941 -8.176 -6.415 1.00 92.25 302 LEU A CA 1
ATOM 2432 C C . LEU A 1 302 ? 2.316 -8.683 -7.731 1.00 92.25 302 LEU A C 1
ATOM 2434 O O . LEU A 1 302 ? 2.443 -9.869 -8.041 1.00 92.25 302 LEU A O 1
ATOM 2438 N N . PRO A 1 303 ? 1.659 -7.816 -8.526 1.00 91.56 303 PRO A N 1
ATOM 2439 C CA . PRO A 1 303 ? 1.070 -8.181 -9.817 1.00 91.56 303 PRO A CA 1
ATOM 2440 C C . PRO A 1 303 ? 2.149 -8.321 -10.905 1.00 91.56 303 PRO A C 1
ATOM 2442 O O . PRO A 1 303 ? 2.233 -7.523 -11.845 1.00 91.56 303 PRO A O 1
ATOM 2445 N N . THR A 1 304 ? 3.023 -9.315 -10.753 1.00 91.75 304 THR A N 1
ATOM 2446 C CA . THR A 1 304 ? 3.995 -9.693 -11.783 1.00 91.75 304 THR A CA 1
ATOM 2447 C C . THR A 1 304 ? 3.280 -10.316 -12.982 1.00 91.75 304 THR A C 1
ATOM 2449 O O . THR A 1 304 ? 2.175 -10.849 -12.845 1.00 91.75 304 THR A O 1
ATOM 2452 N N . ARG A 1 305 ? 3.880 -10.255 -14.176 1.00 89.62 305 ARG A N 1
ATOM 2453 C CA . ARG A 1 305 ? 3.249 -10.818 -15.383 1.00 89.62 305 ARG A CA 1
ATOM 2454 C C . ARG A 1 305 ? 3.002 -12.321 -15.274 1.00 89.62 305 ARG A C 1
ATOM 2456 O O . ARG A 1 305 ? 1.932 -12.750 -15.690 1.00 89.62 305 ARG A O 1
ATOM 2463 N N . SER A 1 306 ? 3.891 -13.092 -14.638 1.00 89.50 306 SER A N 1
ATOM 2464 C CA . SER A 1 306 ? 3.645 -14.524 -14.389 1.00 89.50 306 SER A CA 1
ATOM 2465 C C . SER A 1 306 ? 2.380 -14.762 -13.556 1.00 89.50 306 SER A C 1
ATOM 2467 O O . SER A 1 306 ? 1.566 -15.630 -13.860 1.00 89.50 306 SER A O 1
ATOM 2469 N N . ARG A 1 307 ? 2.152 -13.937 -12.526 1.00 87.62 307 ARG A N 1
ATOM 2470 C CA . ARG A 1 307 ? 0.968 -14.026 -11.666 1.00 87.62 307 ARG A CA 1
ATOM 2471 C C . ARG A 1 307 ? -0.300 -13.569 -12.385 1.00 87.62 307 ARG A C 1
ATOM 2473 O O . ARG A 1 307 ? -1.339 -14.194 -12.214 1.00 87.62 307 ARG A O 1
ATOM 2480 N N . MET A 1 308 ? -0.219 -12.511 -13.191 1.00 86.06 308 MET A N 1
ATOM 2481 C CA . MET A 1 308 ? -1.354 -12.025 -13.987 1.00 86.06 308 MET A CA 1
ATOM 2482 C C . MET A 1 308 ? -1.738 -12.996 -15.112 1.00 86.06 308 MET A C 1
ATOM 2484 O O . MET A 1 308 ? -2.923 -13.143 -15.397 1.00 86.06 308 MET A O 1
ATOM 2488 N N . ALA A 1 309 ? -0.769 -13.694 -15.713 1.00 84.62 309 ALA A N 1
ATOM 2489 C CA . ALA A 1 309 ? -1.027 -14.710 -16.735 1.00 84.62 309 ALA A CA 1
ATOM 2490 C C . ALA A 1 309 ? -1.889 -15.869 -16.200 1.00 84.62 309 ALA A C 1
ATOM 2492 O O . ALA A 1 309 ? -2.704 -16.418 -16.932 1.00 84.62 309 ALA A O 1
ATOM 2493 N N . ARG A 1 310 ? -1.806 -16.179 -14.896 1.00 80.69 310 ARG A N 1
ATOM 2494 C CA . ARG A 1 310 ? -2.684 -17.172 -14.243 1.00 80.69 310 ARG A CA 1
ATOM 2495 C C . ARG A 1 310 ? -4.154 -16.753 -14.180 1.00 80.69 310 ARG A C 1
ATOM 2497 O O . ARG A 1 310 ? -5.000 -17.600 -13.919 1.00 80.69 310 ARG A O 1
ATOM 2504 N N . TRP A 1 311 ? -4.454 -15.466 -14.337 1.00 72.62 311 TRP A N 1
ATOM 2505 C CA . TRP A 1 311 ? -5.824 -14.946 -14.327 1.00 72.62 311 TRP A CA 1
ATOM 2506 C C . TRP A 1 311 ? -6.374 -14.715 -15.738 1.00 72.62 311 TRP A C 1
ATOM 2508 O O . TRP A 1 311 ? -7.585 -14.784 -15.913 1.00 72.62 311 TRP A O 1
ATOM 2518 N N . CYS A 1 312 ? -5.509 -14.483 -16.735 1.00 64.31 312 CYS A N 1
ATOM 2519 C CA . CYS A 1 312 ? -5.898 -14.267 -18.132 1.00 64.31 312 CYS A CA 1
ATOM 2520 C C . CYS A 1 312 ? -4.886 -14.908 -19.101 1.00 64.31 312 CYS A C 1
ATOM 2522 O O . CYS A 1 312 ? -3.737 -14.464 -19.165 1.00 64.31 312 CYS A O 1
ATOM 2524 N N . SER A 1 313 ? -5.337 -15.867 -19.918 1.00 58.47 313 SER A N 1
ATOM 2525 C CA . SER A 1 313 ? -4.504 -16.729 -20.780 1.00 58.47 313 SER A CA 1
ATOM 2526 C C . SER A 1 313 ? -3.742 -16.042 -21.929 1.00 58.47 313 SER A C 1
ATOM 2528 O O . SER A 1 313 ? -2.912 -16.687 -22.557 1.00 58.47 313 SER A O 1
ATOM 2530 N N . ASN A 1 314 ? -3.965 -14.748 -22.201 1.00 59.97 314 ASN A N 1
ATOM 2531 C CA . ASN A 1 314 ? -3.435 -14.061 -23.396 1.00 59.97 314 ASN A CA 1
ATOM 2532 C C . ASN A 1 314 ? -2.307 -13.042 -23.124 1.00 59.97 314 ASN A C 1
ATOM 2534 O O . ASN A 1 314 ? -2.013 -12.212 -23.982 1.00 59.97 314 ASN A O 1
ATOM 2538 N N . ASN A 1 315 ? -1.672 -13.052 -21.947 1.00 64.94 315 ASN A N 1
ATOM 2539 C CA . ASN A 1 315 ? -0.623 -12.078 -21.618 1.00 64.94 315 ASN A CA 1
ATOM 2540 C C . ASN A 1 315 ? 0.792 -12.662 -21.750 1.00 64.94 315 ASN A C 1
ATOM 2542 O O . ASN A 1 315 ? 1.088 -13.705 -21.171 1.00 64.94 315 ASN A O 1
ATOM 2546 N N . MET A 1 316 ? 1.697 -11.930 -22.419 1.00 73.19 316 MET A N 1
ATOM 2547 C CA . MET A 1 316 ? 3.142 -12.202 -22.381 1.00 73.19 316 MET A CA 1
ATOM 2548 C C . MET A 1 316 ? 3.634 -12.222 -20.930 1.00 73.19 316 MET A C 1
ATOM 2550 O O . MET A 1 316 ? 3.497 -11.235 -20.202 1.00 73.19 316 MET A O 1
ATOM 2554 N N . SER A 1 317 ? 4.246 -13.333 -20.524 1.00 85.69 317 SER A N 1
ATOM 2555 C CA . SER A 1 317 ? 4.845 -13.502 -19.199 1.00 85.69 317 SER A CA 1
ATOM 2556 C C . SER A 1 317 ? 6.283 -12.973 -19.118 1.00 85.69 317 SER A C 1
ATOM 2558 O O . SER A 1 317 ? 6.866 -12.978 -18.035 1.00 85.69 317 SER A O 1
ATOM 2560 N N . SER A 1 318 ? 6.850 -12.474 -20.226 1.00 91.88 318 SER A N 1
ATOM 2561 C CA . SER A 1 318 ? 8.225 -11.963 -20.277 1.00 91.88 318 SER A CA 1
ATOM 2562 C C . SER A 1 318 ? 8.436 -10.749 -19.363 1.00 91.88 318 SER A C 1
ATOM 2564 O O . SER A 1 318 ? 7.559 -9.898 -19.186 1.00 91.88 318 SER A O 1
ATOM 2566 N N . CYS A 1 319 ? 9.623 -10.660 -18.772 1.00 93.12 319 CYS A N 1
ATOM 2567 C CA . CYS A 1 319 ? 10.047 -9.603 -17.863 1.00 93.12 319 CYS A CA 1
ATOM 2568 C C . CYS A 1 319 ? 10.080 -8.238 -18.547 1.00 93.12 319 CYS A C 1
ATOM 2570 O O . CYS A 1 319 ? 10.748 -8.062 -19.559 1.00 93.12 319 CYS A O 1
ATOM 2572 N N . CYS A 1 320 ? 9.450 -7.223 -17.951 1.00 89.06 320 CYS A N 1
ATOM 2573 C CA . CYS A 1 320 ? 9.448 -5.869 -18.521 1.00 89.06 320 CYS A CA 1
ATOM 2574 C C . CYS A 1 320 ? 10.820 -5.178 -18.493 1.00 89.06 320 CYS A C 1
ATOM 2576 O O . CYS A 1 320 ? 10.992 -4.119 -19.096 1.00 89.06 320 CYS A O 1
ATOM 2578 N N . LEU A 1 321 ? 11.774 -5.716 -17.727 1.00 91.94 321 LEU A N 1
ATOM 2579 C CA . LEU A 1 321 ? 13.095 -5.115 -17.564 1.00 91.94 321 LEU A CA 1
ATOM 2580 C C . LEU A 1 321 ? 14.121 -5.645 -18.576 1.00 91.94 321 LEU A C 1
ATOM 2582 O O . LEU A 1 321 ? 14.901 -4.845 -19.086 1.00 91.94 321 LEU A O 1
ATOM 2586 N N . CYS A 1 322 ? 14.139 -6.953 -18.851 1.00 91.19 322 CYS A N 1
ATOM 2587 C CA . CYS A 1 322 ? 15.082 -7.567 -19.800 1.00 91.19 322 CYS A CA 1
ATOM 2588 C C . CYS A 1 322 ? 14.419 -8.193 -21.031 1.00 91.19 322 CYS A C 1
ATOM 2590 O O . CYS A 1 322 ? 15.095 -8.392 -22.020 1.00 91.19 322 CYS A O 1
ATOM 2592 N N . ASN A 1 323 ? 13.118 -8.489 -20.994 1.00 90.00 323 ASN A N 1
ATOM 2593 C CA . ASN A 1 323 ? 12.375 -9.199 -22.041 1.00 90.00 323 ASN A CA 1
ATOM 2594 C C . ASN A 1 323 ? 12.841 -10.641 -22.353 1.00 90.00 323 ASN A C 1
ATOM 2596 O O . ASN A 1 323 ? 12.230 -11.287 -23.195 1.00 90.00 323 ASN A O 1
ATOM 2600 N N . ASP A 1 324 ? 13.827 -11.173 -21.624 1.00 89.88 324 ASP A N 1
ATOM 2601 C CA . ASP A 1 324 ? 14.452 -12.473 -21.934 1.00 89.88 324 ASP A CA 1
ATOM 2602 C C . ASP A 1 324 ? 13.946 -13.658 -21.095 1.00 89.88 324 ASP A C 1
ATOM 2604 O O . ASP A 1 324 ? 14.111 -14.812 -21.477 1.00 89.88 324 ASP A O 1
ATOM 2608 N N . ALA A 1 325 ? 13.351 -13.408 -19.925 1.00 92.62 325 ALA A N 1
ATOM 2609 C CA . ALA A 1 325 ? 12.883 -14.464 -19.022 1.00 92.62 325 ALA A CA 1
ATOM 2610 C C . ALA A 1 325 ? 11.501 -14.149 -18.444 1.00 92.62 325 ALA A C 1
ATOM 2612 O O . ALA A 1 325 ? 11.027 -13.016 -18.525 1.00 92.62 325 ALA A O 1
ATOM 2613 N N . GLU A 1 326 ? 10.866 -15.135 -17.814 1.00 93.31 326 GLU A N 1
ATOM 2614 C CA . GLU A 1 326 ? 9.570 -14.961 -17.159 1.00 93.31 326 GLU A CA 1
ATOM 2615 C C . GLU A 1 326 ? 9.638 -13.972 -15.974 1.00 93.31 326 GLU A C 1
ATOM 2617 O O . GLU A 1 326 ? 10.513 -14.048 -15.104 1.00 93.31 326 GLU A O 1
ATOM 2622 N N . GLU A 1 327 ? 8.675 -13.049 -15.900 1.00 94.12 327 GLU A N 1
ATOM 2623 C CA . GLU A 1 327 ? 8.548 -12.065 -14.824 1.00 94.12 327 GLU A CA 1
ATOM 2624 C C . GLU A 1 327 ? 8.008 -12.690 -13.530 1.00 94.12 327 GLU A C 1
ATOM 2626 O O . GLU A 1 327 ? 6.867 -12.463 -13.127 1.00 94.12 327 GLU A O 1
ATOM 2631 N N . THR A 1 328 ? 8.838 -13.461 -12.839 1.00 95.69 328 THR A N 1
ATOM 2632 C CA . THR A 1 328 ? 8.593 -13.866 -11.446 1.00 95.69 328 THR A CA 1
ATOM 2633 C C . THR A 1 328 ? 9.090 -12.792 -10.475 1.00 95.69 328 THR A C 1
ATOM 2635 O O . THR A 1 328 ? 9.908 -11.950 -10.852 1.00 95.69 328 THR A O 1
ATOM 2638 N N . ARG A 1 329 ? 8.651 -12.812 -9.205 1.00 95.81 329 ARG A N 1
ATOM 2639 C CA . ARG A 1 329 ? 9.167 -11.893 -8.169 1.00 95.81 329 ARG A CA 1
ATOM 2640 C C . ARG A 1 329 ? 10.689 -11.942 -8.083 1.00 95.81 329 ARG A C 1
ATOM 2642 O O . ARG A 1 329 ? 11.345 -10.904 -8.129 1.00 95.81 329 ARG A O 1
ATOM 2649 N N . ASP A 1 330 ? 11.238 -13.144 -7.949 1.00 96.50 330 ASP A N 1
ATOM 2650 C CA . ASP A 1 330 ? 12.671 -13.344 -7.766 1.00 96.50 330 ASP A CA 1
ATOM 2651 C C . ASP A 1 330 ? 13.446 -12.929 -9.021 1.00 96.50 330 ASP A C 1
ATOM 2653 O O . ASP A 1 330 ? 14.482 -12.273 -8.913 1.00 96.50 330 ASP A O 1
ATOM 2657 N N . HIS A 1 331 ? 12.937 -13.240 -10.219 1.00 96.38 331 HIS A N 1
ATOM 2658 C CA . HIS A 1 331 ? 13.558 -12.748 -11.442 1.00 96.38 331 HIS A CA 1
ATOM 2659 C C . HIS A 1 331 ? 13.520 -11.218 -11.504 1.00 96.38 331 HIS A C 1
ATOM 2661 O O . HIS A 1 331 ? 14.570 -10.587 -11.598 1.00 96.38 331 HIS A O 1
ATOM 2667 N N . LEU A 1 332 ? 12.339 -10.615 -11.375 1.00 96.62 332 LEU A N 1
ATOM 2668 C CA . LEU A 1 332 ? 12.148 -9.173 -11.480 1.00 96.62 332 LEU A CA 1
ATOM 2669 C C . LEU A 1 332 ? 13.006 -8.400 -10.471 1.00 96.62 332 LEU A C 1
ATOM 2671 O O . LEU A 1 332 ? 13.681 -7.447 -10.846 1.00 96.62 332 LEU A O 1
ATOM 2675 N N . LEU A 1 333 ? 12.988 -8.793 -9.197 1.00 97.12 333 LEU A N 1
ATOM 2676 C CA . LEU A 1 333 ? 13.598 -8.014 -8.118 1.00 97.12 333 LEU A CA 1
ATOM 2677 C C . LEU A 1 333 ? 15.065 -8.369 -7.854 1.00 97.12 333 LEU A C 1
ATOM 2679 O O . LEU A 1 333 ? 15.773 -7.538 -7.285 1.00 97.12 333 LEU A O 1
ATOM 2683 N N . LEU A 1 334 ? 15.528 -9.566 -8.237 1.00 96.12 334 LEU A N 1
ATOM 2684 C CA . LEU A 1 334 ? 16.848 -10.079 -7.842 1.00 96.12 334 LEU A CA 1
ATOM 2685 C C . LEU A 1 334 ? 17.700 -10.568 -9.023 1.00 96.12 334 LEU A C 1
ATOM 2687 O O . LEU A 1 334 ? 18.880 -10.228 -9.098 1.00 96.12 334 LEU A O 1
ATOM 2691 N N . ARG A 1 335 ? 17.139 -11.359 -9.951 1.00 95.62 335 ARG A N 1
ATOM 2692 C CA . ARG A 1 335 ? 17.943 -12.052 -10.984 1.00 95.62 335 ARG A CA 1
ATOM 2693 C C . ARG A 1 335 ? 18.070 -11.294 -12.303 1.00 95.62 335 ARG A C 1
ATOM 2695 O O . ARG A 1 335 ? 19.070 -11.509 -12.982 1.00 95.62 335 ARG A O 1
ATOM 2702 N N . CYS A 1 336 ? 17.103 -10.457 -12.672 1.00 95.50 336 CYS A N 1
ATOM 2703 C CA . CYS A 1 336 ? 17.113 -9.682 -13.915 1.00 95.50 336 CYS A CA 1
ATOM 2704 C C . CYS A 1 336 ? 18.397 -8.851 -14.017 1.00 95.50 336 CYS A C 1
ATOM 2706 O O . CYS A 1 336 ? 18.857 -8.323 -13.008 1.00 95.50 336 CYS A O 1
ATOM 2708 N N . ASP A 1 337 ? 18.966 -8.692 -15.213 1.00 94.31 337 ASP A N 1
ATOM 2709 C CA . ASP A 1 337 ? 20.235 -7.977 -15.405 1.00 94.31 337 ASP A CA 1
ATOM 2710 C C . ASP A 1 337 ? 20.203 -6.532 -14.901 1.00 94.31 337 ASP A C 1
ATOM 2712 O O . ASP A 1 337 ? 21.146 -6.095 -14.239 1.00 94.31 337 ASP A O 1
ATOM 2716 N N . THR A 1 338 ? 19.096 -5.810 -15.115 1.00 93.88 338 THR A N 1
ATOM 2717 C CA . THR A 1 338 ? 18.919 -4.454 -14.564 1.00 93.88 338 THR A CA 1
ATOM 2718 C C . THR A 1 338 ? 18.977 -4.478 -13.034 1.00 93.88 338 THR A C 1
ATOM 2720 O O . THR A 1 338 ? 19.706 -3.695 -12.420 1.00 93.88 338 THR A O 1
ATOM 2723 N N . SER A 1 339 ? 18.246 -5.406 -12.415 1.00 95.56 339 SER A N 1
ATOM 2724 C CA . SER A 1 339 ? 18.166 -5.567 -10.960 1.00 95.56 339 SER A CA 1
ATOM 2725 C C . SER A 1 339 ? 19.501 -6.017 -10.368 1.00 95.56 339 SER A C 1
ATOM 2727 O O . SER A 1 339 ? 19.957 -5.462 -9.372 1.00 95.56 339 SER A O 1
ATOM 2729 N N . ARG A 1 340 ? 20.184 -6.960 -11.022 1.00 94.62 340 ARG A N 1
ATOM 2730 C CA . ARG A 1 340 ? 21.492 -7.487 -10.624 1.00 94.62 340 ARG A CA 1
ATOM 2731 C C . ARG A 1 340 ? 22.560 -6.400 -10.646 1.00 94.62 340 ARG A C 1
ATOM 2733 O O . ARG A 1 340 ? 23.355 -6.321 -9.714 1.00 94.62 340 ARG A O 1
ATOM 2740 N N . ARG A 1 341 ? 22.562 -5.531 -11.664 1.00 94.50 341 ARG A N 1
ATOM 2741 C CA . ARG A 1 341 ? 23.459 -4.363 -11.721 1.00 94.50 341 ARG A CA 1
ATOM 2742 C C . ARG A 1 341 ? 23.238 -3.436 -10.525 1.00 94.50 341 ARG A C 1
ATOM 2744 O O . ARG A 1 341 ? 24.200 -3.111 -9.835 1.00 94.50 341 ARG A O 1
ATOM 2751 N N . ILE A 1 342 ? 21.982 -3.096 -10.222 1.00 95.44 342 ILE A N 1
ATOM 2752 C CA . ILE A 1 342 ? 21.620 -2.247 -9.072 1.00 95.44 342 ILE A CA 1
ATOM 2753 C C . ILE A 1 342 ? 22.059 -2.888 -7.746 1.00 95.44 342 ILE A C 1
ATOM 2755 O O . ILE A 1 342 ? 22.672 -2.222 -6.909 1.00 95.44 342 ILE A O 1
ATOM 2759 N N . TRP A 1 343 ? 21.794 -4.184 -7.557 1.00 95.44 343 TRP A N 1
ATOM 2760 C CA . TRP A 1 343 ? 22.232 -4.914 -6.368 1.00 95.44 343 TRP A CA 1
ATOM 2761 C C . TRP A 1 343 ? 23.753 -4.952 -6.246 1.00 95.44 343 TRP A C 1
ATOM 2763 O O . TRP A 1 343 ? 24.264 -4.692 -5.164 1.00 95.44 343 TRP A O 1
ATOM 2773 N N . ASN A 1 344 ? 24.492 -5.191 -7.330 1.00 92.44 344 ASN A N 1
ATOM 2774 C CA . ASN A 1 344 ? 25.956 -5.195 -7.303 1.00 92.44 344 ASN A CA 1
ATOM 2775 C C . ASN A 1 344 ? 26.528 -3.837 -6.867 1.00 92.44 344 ASN A C 1
ATOM 2777 O O . ASN A 1 344 ? 27.453 -3.792 -6.056 1.00 92.44 344 ASN A O 1
ATOM 2781 N N . MET A 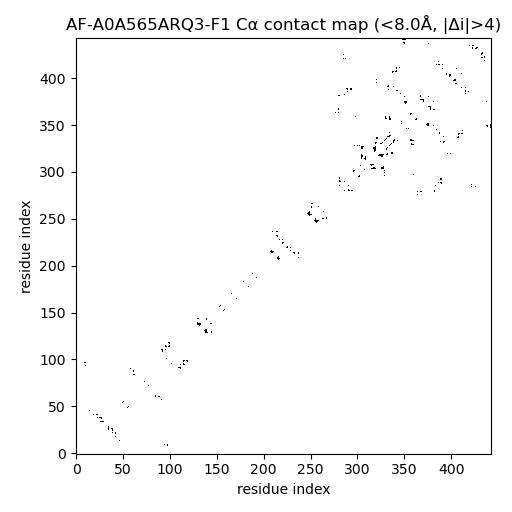1 345 ? 25.959 -2.729 -7.354 1.00 92.44 345 MET A N 1
ATOM 2782 C CA . MET A 1 345 ? 26.348 -1.379 -6.922 1.00 92.44 345 MET A CA 1
ATOM 2783 C C . MET A 1 345 ? 26.068 -1.167 -5.427 1.00 92.44 345 MET A C 1
ATOM 2785 O O . MET A 1 345 ? 26.911 -0.635 -4.707 1.00 92.44 345 MET A O 1
ATOM 2789 N N . ALA A 1 346 ? 24.915 -1.631 -4.936 1.00 92.12 346 ALA A N 1
ATOM 2790 C CA . ALA A 1 346 ? 24.563 -1.555 -3.520 1.00 92.12 346 ALA A CA 1
ATOM 2791 C C . ALA A 1 346 ? 25.472 -2.418 -2.631 1.00 92.12 346 ALA A C 1
ATOM 2793 O O . ALA A 1 346 ? 25.921 -1.963 -1.582 1.00 92.12 346 ALA A O 1
ATOM 2794 N N . MET A 1 347 ? 25.767 -3.648 -3.057 1.00 90.38 347 MET A N 1
ATOM 2795 C CA . MET A 1 347 ? 26.590 -4.603 -2.315 1.00 90.38 347 MET A CA 1
ATOM 2796 C C . MET A 1 347 ? 28.031 -4.117 -2.153 1.00 90.38 347 MET A C 1
ATOM 2798 O O . MET A 1 347 ? 28.614 -4.308 -1.087 1.00 90.38 347 MET A O 1
ATOM 2802 N N . ARG A 1 348 ? 28.575 -3.415 -3.157 1.00 88.12 348 ARG A N 1
ATOM 2803 C CA . ARG A 1 348 ? 29.879 -2.742 -3.044 1.00 88.12 348 ARG A CA 1
ATOM 2804 C C . ARG A 1 348 ? 29.869 -1.698 -1.924 1.00 88.12 348 ARG A C 1
ATOM 2806 O O . ARG A 1 348 ? 30.731 -1.738 -1.054 1.00 88.12 348 ARG A O 1
ATOM 2813 N N . ARG A 1 349 ? 28.834 -0.849 -1.864 1.00 88.00 349 ARG A N 1
ATOM 2814 C CA . ARG A 1 349 ? 28.684 0.163 -0.796 1.00 88.00 349 ARG A CA 1
ATOM 2815 C C . ARG A 1 349 ? 28.480 -0.433 0.593 1.00 88.00 349 ARG A C 1
ATOM 2817 O O . ARG A 1 349 ? 28.852 0.176 1.592 1.00 88.00 349 ARG A O 1
ATOM 2824 N N . LEU A 1 350 ? 27.885 -1.621 0.665 1.00 87.31 350 LEU A N 1
ATOM 2825 C CA . LEU A 1 350 ? 27.626 -2.322 1.921 1.00 87.31 350 LEU A CA 1
ATOM 2826 C C . LEU A 1 350 ? 28.795 -3.205 2.398 1.00 87.31 350 LEU A C 1
ATOM 2828 O O . LEU A 1 350 ? 28.666 -3.825 3.458 1.00 87.31 350 LEU A O 1
ATOM 2832 N N . ARG A 1 351 ? 29.918 -3.239 1.656 1.00 81.69 351 ARG A N 1
ATOM 2833 C CA . ARG A 1 351 ? 31.103 -4.096 1.889 1.00 81.69 351 ARG A CA 1
ATOM 2834 C C . ARG A 1 351 ? 30.802 -5.600 1.883 1.00 81.69 351 ARG A C 1
ATOM 2836 O O . ARG A 1 351 ? 31.556 -6.413 2.407 1.00 81.69 351 ARG A O 1
ATOM 2843 N N . THR A 1 352 ? 29.700 -5.986 1.255 1.00 78.00 352 THR A N 1
ATOM 2844 C CA . THR A 1 352 ? 29.276 -7.378 1.086 1.00 78.00 352 THR A CA 1
ATOM 2845 C C . THR A 1 352 ? 29.707 -7.867 -0.286 1.00 78.00 352 THR A C 1
ATOM 2847 O O . THR A 1 352 ? 28.913 -7.931 -1.225 1.00 78.00 352 THR A O 1
ATOM 2850 N N . TYR A 1 353 ? 30.995 -8.165 -0.418 1.00 67.75 353 TYR A N 1
ATOM 2851 C CA . TYR A 1 353 ? 31.578 -8.611 -1.678 1.00 67.75 353 TYR A CA 1
ATOM 2852 C C . TYR A 1 353 ? 31.144 -10.051 -2.010 1.00 67.75 353 TYR A C 1
ATOM 2854 O O . TYR A 1 353 ? 30.945 -10.875 -1.122 1.00 67.75 353 TYR A O 1
ATOM 2862 N N . ASN A 1 354 ? 30.970 -10.348 -3.301 1.00 65.75 354 ASN A N 1
ATOM 2863 C CA . ASN A 1 354 ? 30.716 -11.687 -3.863 1.00 65.75 354 ASN A CA 1
ATOM 2864 C C . ASN A 1 354 ? 29.416 -12.407 -3.467 1.00 65.75 354 ASN A C 1
ATOM 2866 O O . ASN A 1 354 ? 29.161 -13.508 -3.960 1.00 65.75 354 ASN A O 1
ATOM 2870 N N . ARG A 1 355 ? 28.530 -11.796 -2.672 1.00 75.12 355 ARG A N 1
ATOM 2871 C CA . ARG A 1 355 ? 27.234 -12.409 -2.372 1.00 75.12 355 ARG A CA 1
ATOM 2872 C C . ARG A 1 355 ? 26.217 -12.172 -3.482 1.00 75.12 355 ARG A C 1
ATOM 2874 O O . ARG A 1 355 ? 25.788 -11.047 -3.725 1.00 75.12 355 ARG A O 1
ATOM 2881 N N . ARG A 1 356 ? 25.758 -13.260 -4.099 1.00 80.56 356 ARG A N 1
ATOM 2882 C CA . ARG A 1 356 ? 24.654 -13.236 -5.063 1.00 80.56 356 ARG A CA 1
ATOM 2883 C C . ARG A 1 356 ? 23.343 -13.551 -4.356 1.00 80.56 356 ARG A C 1
ATOM 2885 O O . ARG A 1 356 ? 23.118 -14.678 -3.929 1.00 80.56 356 ARG A O 1
ATOM 2892 N N . ILE A 1 357 ? 22.468 -12.557 -4.254 1.00 86.31 357 ILE A N 1
ATOM 2893 C CA . ILE A 1 357 ? 21.096 -12.755 -3.785 1.00 86.31 357 ILE A CA 1
ATOM 2894 C C . ILE A 1 357 ? 20.236 -13.071 -5.006 1.00 86.31 357 ILE A C 1
ATOM 2896 O O . ILE A 1 357 ? 19.930 -12.186 -5.796 1.00 86.31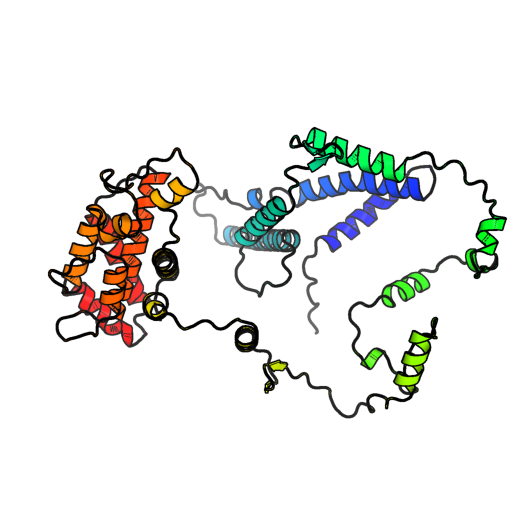 357 ILE A O 1
ATOM 2900 N N . ASN A 1 358 ? 19.893 -14.343 -5.188 1.00 91.94 358 ASN A N 1
ATOM 2901 C CA . ASN A 1 358 ? 19.097 -14.827 -6.320 1.00 91.94 358 ASN A CA 1
ATOM 2902 C C . ASN A 1 358 ? 17.681 -15.267 -5.914 1.00 91.94 358 ASN A C 1
ATOM 2904 O O . ASN A 1 358 ? 16.809 -15.362 -6.775 1.00 91.94 358 ASN A O 1
ATOM 2908 N N . THR A 1 359 ? 17.431 -15.507 -4.629 1.00 95.75 359 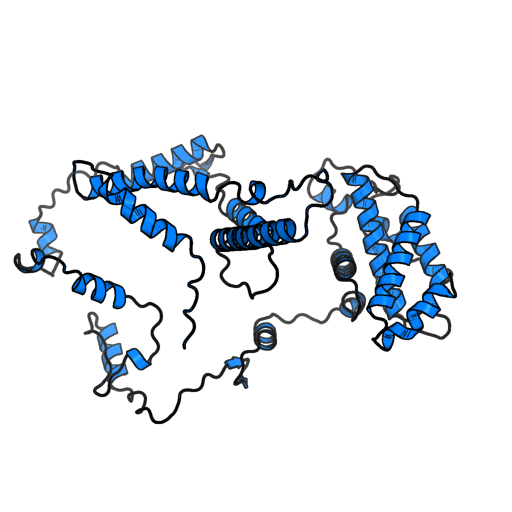THR A N 1
ATOM 2909 C CA . THR A 1 359 ? 16.131 -15.923 -4.096 1.00 95.75 359 THR A CA 1
ATOM 2910 C C . THR A 1 359 ? 15.643 -14.969 -3.021 1.00 95.75 359 THR A C 1
ATOM 2912 O O . THR A 1 359 ? 16.438 -14.338 -2.315 1.00 95.75 359 THR A O 1
ATOM 2915 N N . TRP A 1 360 ? 14.323 -14.871 -2.863 1.00 95.62 360 TRP A N 1
ATOM 2916 C CA . TRP A 1 360 ? 13.753 -14.043 -1.800 1.00 95.62 360 TRP A CA 1
ATOM 2917 C C . TRP A 1 360 ? 14.101 -14.558 -0.399 1.00 95.62 360 TRP A C 1
ATOM 2919 O O . TRP A 1 360 ? 14.376 -13.770 0.503 1.00 95.62 360 TRP A O 1
ATOM 2929 N N . SER A 1 361 ? 14.156 -15.880 -0.213 1.00 93.94 361 SER A N 1
ATOM 2930 C CA . SER A 1 361 ? 14.639 -16.492 1.030 1.00 93.94 361 SER A CA 1
ATOM 2931 C C . SER A 1 361 ? 16.097 -16.116 1.308 1.00 93.94 361 SER A C 1
ATOM 2933 O O . SER A 1 361 ? 16.419 -15.726 2.428 1.00 93.94 361 SER A O 1
ATOM 2935 N N . GLY A 1 362 ? 16.954 -16.127 0.281 1.00 93.69 362 GLY A N 1
ATOM 2936 C CA . GLY A 1 362 ? 18.332 -15.648 0.372 1.00 93.69 362 GLY A CA 1
ATOM 2937 C C . GLY A 1 362 ? 18.429 -14.167 0.754 1.00 93.69 362 GLY A C 1
ATOM 2938 O O . GLY A 1 362 ? 19.292 -13.801 1.552 1.00 93.69 362 GLY A O 1
ATOM 2939 N N . LEU A 1 363 ? 17.518 -13.322 0.251 1.00 94.69 363 LEU A N 1
ATOM 2940 C CA . LEU A 1 363 ? 17.438 -11.908 0.635 1.00 94.69 363 LEU A CA 1
ATOM 2941 C C . LEU A 1 363 ? 17.100 -11.749 2.121 1.00 94.69 363 LEU A C 1
ATOM 2943 O O . LEU A 1 363 ? 17.774 -11.004 2.829 1.00 94.69 363 LEU A O 1
ATOM 2947 N N . LEU A 1 364 ? 16.063 -12.440 2.600 1.00 94.12 364 LEU A N 1
ATOM 2948 C CA . LEU A 1 364 ? 15.642 -12.364 4.001 1.00 94.12 364 LEU A CA 1
ATOM 2949 C C . LEU A 1 364 ? 16.708 -12.931 4.945 1.00 94.12 364 LEU A C 1
ATOM 2951 O O . LEU A 1 364 ? 16.988 -12.320 5.974 1.00 94.12 364 LEU A O 1
ATOM 2955 N N . SER A 1 365 ? 17.352 -14.036 4.563 1.00 91.94 365 SER A N 1
ATOM 2956 C CA . SER A 1 365 ? 18.484 -14.607 5.298 1.00 91.94 365 SER A CA 1
ATOM 2957 C C . SER A 1 365 ? 19.615 -13.582 5.443 1.00 91.94 365 SER A C 1
ATOM 2959 O O . SER A 1 365 ? 20.024 -13.274 6.562 1.00 91.94 365 SER A O 1
ATOM 2961 N N . TRP A 1 366 ? 20.019 -12.923 4.353 1.00 91.44 366 TRP A N 1
ATOM 2962 C CA . TRP A 1 366 ? 21.027 -11.859 4.399 1.00 91.44 366 TRP A CA 1
ATOM 2963 C C . TRP A 1 366 ? 20.628 -10.658 5.277 1.00 91.44 366 TRP A C 1
ATOM 2965 O O . TRP A 1 366 ? 21.478 -10.060 5.936 1.00 91.44 366 TRP A O 1
ATOM 2975 N N . LEU A 1 367 ? 19.343 -10.293 5.330 1.00 91.81 367 LEU A N 1
ATOM 2976 C CA . LEU A 1 367 ? 18.849 -9.221 6.210 1.00 91.81 367 LEU A CA 1
ATOM 2977 C C . LEU A 1 367 ? 18.827 -9.613 7.697 1.00 91.81 367 LEU A C 1
ATOM 2979 O O . LEU A 1 367 ? 18.788 -8.727 8.563 1.00 91.81 367 LEU A O 1
ATOM 2983 N N . SER A 1 368 ? 18.825 -10.915 7.985 1.00 89.94 368 SER A N 1
ATOM 2984 C CA . SER A 1 368 ? 18.813 -11.475 9.339 1.00 89.94 368 SER A CA 1
ATOM 2985 C C . SER A 1 368 ? 20.207 -11.685 9.934 1.00 89.94 368 SER A C 1
ATOM 2987 O O . SER A 1 368 ? 20.347 -11.678 11.154 1.00 89.94 368 SER A O 1
ATOM 2989 N N . GLU A 1 369 ? 21.243 -11.793 9.099 1.00 87.44 369 GLU A N 1
ATOM 2990 C CA . GLU A 1 369 ? 22.616 -12.036 9.553 1.00 87.44 369 GLU A CA 1
ATOM 2991 C C . GLU A 1 369 ? 23.133 -10.957 10.499 1.00 87.44 369 GLU A C 1
ATOM 2993 O O . GLU A 1 369 ? 22.881 -9.760 10.305 1.00 87.44 369 GLU A O 1
ATOM 2998 N N . SER A 1 370 ? 23.886 -11.375 11.515 1.00 81.69 370 SER A N 1
ATOM 2999 C CA . SER A 1 370 ? 24.515 -10.482 12.485 1.00 81.69 370 SER A CA 1
ATOM 3000 C C . SER A 1 370 ? 25.458 -9.487 11.804 1.00 81.69 370 SER A C 1
ATOM 3002 O O . SER A 1 370 ? 25.970 -9.714 10.708 1.00 81.69 370 SER A O 1
ATOM 3004 N N . THR A 1 371 ? 25.620 -8.320 12.425 1.00 79.31 371 THR A N 1
ATOM 3005 C CA . THR A 1 371 ? 26.622 -7.340 11.990 1.00 79.31 371 THR A CA 1
ATOM 3006 C C . THR A 1 371 ? 27.961 -7.751 12.596 1.00 79.31 371 THR A C 1
ATOM 3008 O O . THR A 1 371 ? 28.036 -7.983 13.799 1.00 79.31 371 THR A O 1
ATOM 3011 N N . ASN A 1 372 ? 29.000 -7.834 11.777 1.00 71.06 372 ASN A N 1
ATOM 3012 C CA . ASN A 1 372 ? 30.390 -8.022 12.192 1.00 71.06 372 ASN A CA 1
ATOM 3013 C C . ASN A 1 372 ? 31.236 -6.836 11.692 1.00 71.06 372 ASN A C 1
ATOM 3015 O O . ASN A 1 372 ? 30.736 -6.004 10.939 1.00 71.06 372 ASN A O 1
ATOM 3019 N N . ALA A 1 373 ? 32.511 -6.756 12.086 1.00 64.31 373 ALA A N 1
ATOM 3020 C CA . ALA A 1 373 ? 33.394 -5.635 11.730 1.00 64.31 373 ALA A CA 1
ATOM 3021 C C . ALA A 1 373 ? 33.505 -5.377 10.208 1.00 64.31 373 ALA A C 1
ATOM 3023 O O . ALA A 1 373 ? 33.787 -4.257 9.788 1.00 64.31 373 ALA A O 1
ATOM 3024 N N . GLN A 1 374 ? 33.233 -6.397 9.384 1.00 66.25 374 GLN A N 1
ATOM 3025 C CA . GLN A 1 374 ? 33.323 -6.335 7.925 1.00 66.25 374 GLN A CA 1
ATOM 3026 C C . GLN A 1 374 ? 31.980 -6.044 7.229 1.00 66.25 374 GLN A C 1
ATOM 3028 O O . GLN A 1 374 ? 31.965 -5.746 6.035 1.00 66.25 374 GLN A O 1
ATOM 3033 N N . THR A 1 375 ? 30.845 -6.117 7.935 1.00 71.69 375 THR A N 1
ATOM 3034 C CA . THR A 1 375 ? 29.503 -5.982 7.343 1.00 71.69 375 THR A CA 1
ATOM 3035 C C . THR A 1 375 ? 28.781 -4.732 7.819 1.00 71.69 375 THR A C 1
ATOM 3037 O O . THR A 1 375 ? 28.882 -4.296 8.962 1.00 71.69 375 THR A O 1
ATOM 3040 N N . SER A 1 376 ? 27.993 -4.150 6.918 1.00 81.94 376 SER A N 1
ATOM 3041 C CA . SER A 1 376 ? 27.184 -2.980 7.246 1.00 81.94 376 SER A CA 1
ATOM 3042 C C . SER A 1 376 ? 26.105 -3.289 8.298 1.00 81.94 376 SER A C 1
ATOM 3044 O O . SER A 1 376 ? 25.534 -4.392 8.290 1.00 81.94 376 SER A O 1
ATOM 3046 N N . PRO A 1 377 ? 25.729 -2.305 9.140 1.00 88.38 377 PRO A N 1
ATOM 3047 C CA . PRO A 1 377 ? 24.669 -2.464 10.131 1.00 88.38 377 PRO A CA 1
ATOM 3048 C C . PRO A 1 377 ? 23.374 -3.022 9.530 1.00 88.38 377 PRO A C 1
ATOM 3050 O O . PRO A 1 377 ? 22.957 -2.618 8.440 1.00 88.38 377 PRO A O 1
ATOM 3053 N N . GLN A 1 378 ? 22.697 -3.920 10.256 1.00 89.75 378 GLN A N 1
ATOM 3054 C CA . GLN A 1 378 ? 21.424 -4.519 9.817 1.00 89.75 378 GLN A CA 1
ATOM 3055 C C . GLN A 1 378 ? 20.384 -3.474 9.392 1.00 89.75 378 GLN A C 1
ATOM 3057 O O . GLN A 1 378 ? 19.668 -3.673 8.411 1.00 89.75 378 GLN A O 1
ATOM 3062 N N . LEU A 1 379 ? 20.307 -2.351 10.109 1.00 90.75 379 LEU A N 1
ATOM 3063 C CA . LEU A 1 379 ? 19.378 -1.266 9.802 1.00 90.75 379 LEU A CA 1
ATOM 3064 C C . LEU A 1 379 ? 19.647 -0.655 8.418 1.00 90.75 379 LEU A C 1
ATOM 3066 O O . LEU A 1 379 ? 18.715 -0.480 7.634 1.00 90.75 379 LEU A O 1
ATOM 3070 N N . LEU A 1 380 ? 20.918 -0.419 8.073 1.00 91.62 380 LEU A N 1
ATOM 3071 C CA . LEU A 1 380 ? 21.299 0.083 6.752 1.00 91.62 380 LEU A CA 1
ATOM 3072 C C . LEU A 1 380 ? 20.993 -0.940 5.656 1.00 91.62 380 LEU A C 1
ATOM 3074 O O . LEU A 1 380 ? 20.408 -0.578 4.638 1.00 91.62 380 LEU A O 1
ATOM 3078 N N . ARG A 1 381 ? 21.305 -2.224 5.882 1.00 92.56 381 ARG A N 1
ATOM 3079 C CA . ARG A 1 381 ? 20.968 -3.306 4.937 1.00 92.56 381 ARG A CA 1
ATOM 3080 C C . ARG A 1 381 ? 19.468 -3.347 4.636 1.00 92.56 381 ARG A C 1
ATOM 3082 O O . ARG A 1 381 ? 19.080 -3.406 3.471 1.00 92.56 381 ARG A O 1
ATOM 3089 N N . ARG A 1 382 ? 18.624 -3.242 5.670 1.00 94.06 382 ARG A N 1
ATOM 3090 C CA . ARG A 1 382 ? 17.158 -3.203 5.530 1.00 94.06 382 ARG A CA 1
ATOM 3091 C C . ARG A 1 382 ? 16.693 -1.972 4.747 1.00 94.06 382 ARG A C 1
ATOM 3093 O O . ARG A 1 382 ? 15.907 -2.120 3.815 1.00 94.06 382 ARG A O 1
ATOM 3100 N N . LEU A 1 383 ? 17.206 -0.780 5.065 1.00 94.38 383 LEU A N 1
ATOM 3101 C CA . LEU A 1 383 ? 16.875 0.464 4.350 1.00 94.38 383 LEU A CA 1
ATOM 3102 C C . LEU A 1 383 ? 17.232 0.398 2.862 1.00 94.38 383 LEU A C 1
ATOM 3104 O O . LEU A 1 383 ? 16.425 0.780 2.008 1.00 94.38 383 LEU A O 1
ATOM 3108 N N . VAL A 1 384 ? 18.430 -0.099 2.553 1.00 95.06 384 VAL A N 1
ATOM 3109 C CA . VAL A 1 384 ? 18.919 -0.247 1.181 1.00 95.06 384 VAL A CA 1
ATOM 3110 C C . VAL A 1 384 ? 18.065 -1.258 0.423 1.00 95.06 384 VAL A C 1
ATOM 3112 O O . VAL A 1 384 ? 17.564 -0.935 -0.652 1.00 95.06 384 VAL A O 1
ATOM 3115 N N . ALA A 1 385 ? 17.816 -2.435 1.005 1.00 96.19 385 ALA A N 1
ATOM 3116 C CA . ALA A 1 385 ? 16.999 -3.473 0.383 1.00 96.19 385 ALA A CA 1
ATOM 3117 C C . ALA A 1 385 ? 15.582 -2.988 0.056 1.00 96.19 385 ALA A C 1
ATOM 3119 O O . ALA A 1 385 ? 15.127 -3.134 -1.079 1.00 96.19 385 ALA A O 1
ATOM 3120 N N . GLN A 1 386 ? 14.904 -2.352 1.017 1.00 97.25 386 GLN A N 1
ATOM 3121 C CA . GLN A 1 386 ? 13.562 -1.814 0.794 1.00 97.25 386 GLN A CA 1
ATOM 3122 C C . GLN A 1 386 ? 13.544 -0.735 -0.298 1.00 97.25 386 GLN A C 1
ATOM 3124 O O . GLN A 1 386 ? 12.626 -0.698 -1.119 1.00 97.25 386 GLN A O 1
ATOM 3129 N N . SER A 1 387 ? 14.564 0.128 -0.335 1.00 97.31 387 SER A N 1
ATOM 3130 C CA . SER A 1 387 ? 14.670 1.193 -1.339 1.00 97.31 387 SER A CA 1
ATOM 3131 C C . SER A 1 387 ? 14.937 0.646 -2.744 1.00 97.31 387 SER A C 1
ATOM 3133 O O . SER A 1 387 ? 14.357 1.144 -3.709 1.00 97.31 387 SER A O 1
ATOM 3135 N N . ILE A 1 388 ? 15.763 -0.399 -2.867 1.00 97.56 388 ILE A N 1
ATOM 3136 C CA . ILE A 1 388 ? 16.019 -1.094 -4.136 1.00 97.56 388 ILE A CA 1
ATOM 3137 C C . ILE A 1 388 ? 14.738 -1.753 -4.648 1.00 97.56 388 ILE A C 1
ATOM 3139 O O . ILE A 1 388 ? 14.333 -1.488 -5.777 1.00 97.56 388 ILE A O 1
ATOM 3143 N N . VAL A 1 389 ? 14.064 -2.550 -3.810 1.00 98.00 389 VAL A N 1
ATOM 3144 C CA . VAL A 1 389 ? 12.815 -3.240 -4.179 1.00 98.00 389 VAL A CA 1
ATOM 3145 C C . VAL A 1 389 ? 11.761 -2.241 -4.654 1.00 98.00 389 VAL A C 1
ATOM 3147 O O . VAL A 1 389 ? 11.157 -2.436 -5.708 1.00 98.00 389 VAL A O 1
ATOM 3150 N N . TYR A 1 390 ? 11.584 -1.136 -3.925 1.00 98.19 390 TYR A N 1
ATOM 3151 C CA . TYR A 1 390 ? 10.644 -0.087 -4.307 1.00 98.19 390 TYR A CA 1
ATOM 3152 C C . TYR A 1 390 ? 10.988 0.559 -5.657 1.00 98.19 390 TYR A C 1
ATOM 3154 O O . TYR A 1 390 ? 10.109 0.722 -6.503 1.00 98.19 390 TYR A O 1
ATOM 3162 N N . HIS A 1 391 ? 12.250 0.934 -5.884 1.00 97.56 391 HIS A N 1
ATOM 3163 C CA . HIS A 1 391 ? 12.633 1.630 -7.112 1.00 97.56 391 HIS A CA 1
ATOM 3164 C C . HIS A 1 391 ? 12.697 0.715 -8.340 1.00 97.56 391 HIS A C 1
ATOM 3166 O O . HIS A 1 391 ? 12.342 1.171 -9.425 1.00 97.56 391 HIS A O 1
ATOM 3172 N N . ILE A 1 392 ? 13.041 -0.566 -8.183 1.00 97.31 392 ILE A N 1
ATOM 3173 C CA . ILE A 1 392 ? 12.904 -1.561 -9.258 1.00 97.31 392 ILE A CA 1
ATOM 3174 C C . ILE A 1 392 ? 11.427 -1.735 -9.626 1.00 97.31 392 ILE A C 1
ATOM 3176 O O . ILE A 1 392 ? 11.077 -1.708 -10.805 1.00 97.31 392 ILE A O 1
ATOM 3180 N N . TRP A 1 393 ? 10.543 -1.857 -8.629 1.00 96.94 393 TRP A N 1
ATOM 3181 C CA . TRP A 1 393 ? 9.102 -1.948 -8.870 1.00 96.94 393 TRP A CA 1
ATOM 3182 C C . TRP A 1 393 ? 8.555 -0.701 -9.580 1.00 96.94 393 TRP A C 1
ATOM 3184 O O . TRP A 1 393 ? 7.767 -0.800 -10.522 1.00 96.94 393 TRP A O 1
ATOM 3194 N N . GLN A 1 394 ? 9.017 0.483 -9.171 1.00 95.38 394 GLN A N 1
ATOM 3195 C CA . GLN A 1 394 ? 8.666 1.744 -9.817 1.00 95.38 394 GLN A CA 1
ATOM 3196 C C . GLN A 1 394 ? 9.134 1.795 -11.280 1.00 95.38 394 GLN A C 1
ATOM 3198 O O . GLN A 1 394 ? 8.355 2.198 -12.141 1.00 95.38 394 GLN A O 1
ATOM 3203 N N . GLU A 1 395 ? 10.372 1.385 -11.565 1.00 94.94 395 GLU A N 1
ATOM 3204 C CA . GLU A 1 395 ? 10.920 1.330 -12.927 1.00 94.94 395 GLU A CA 1
ATOM 3205 C C . GLU A 1 395 ? 10.133 0.352 -13.807 1.00 94.94 395 GLU A C 1
ATOM 3207 O O . GLU A 1 395 ? 9.746 0.695 -14.922 1.00 94.94 395 GLU A O 1
ATOM 3212 N N . ARG A 1 396 ? 9.807 -0.838 -13.289 1.00 93.94 396 ARG A N 1
ATOM 3213 C CA . ARG A 1 396 ? 8.967 -1.814 -13.997 1.00 93.94 396 ARG A CA 1
ATOM 3214 C C . ARG A 1 396 ? 7.619 -1.213 -14.393 1.00 93.94 396 ARG A C 1
ATOM 3216 O O . ARG A 1 396 ? 7.184 -1.373 -15.532 1.00 93.94 396 ARG A O 1
ATOM 3223 N N . ASN A 1 397 ? 6.961 -0.503 -13.478 1.00 92.88 397 ASN A N 1
ATOM 3224 C CA . ASN A 1 397 ? 5.675 0.136 -13.766 1.00 92.88 397 ASN A CA 1
ATOM 3225 C C . ASN A 1 397 ? 5.810 1.298 -14.762 1.00 92.88 397 ASN A C 1
ATOM 3227 O O . ASN A 1 397 ? 4.928 1.473 -15.600 1.00 92.88 397 ASN A O 1
ATOM 3231 N N . ALA A 1 398 ? 6.912 2.054 -14.720 1.00 91.75 398 ALA A N 1
ATOM 3232 C CA . ALA A 1 398 ? 7.194 3.104 -15.699 1.00 91.75 398 ALA A CA 1
ATOM 3233 C C . ALA A 1 398 ? 7.396 2.533 -17.114 1.00 91.75 398 ALA A C 1
ATOM 3235 O O . ALA A 1 398 ? 6.838 3.068 -18.073 1.00 91.75 398 ALA A O 1
ATOM 3236 N N . ARG A 1 399 ? 8.105 1.404 -17.250 1.00 91.75 399 ARG A N 1
ATOM 3237 C CA . ARG A 1 399 ? 8.261 0.706 -18.538 1.00 91.75 399 ARG A CA 1
ATOM 3238 C C . ARG A 1 399 ? 6.931 0.197 -19.080 1.00 91.75 399 ARG A C 1
ATOM 3240 O O . ARG A 1 399 ? 6.656 0.357 -20.264 1.00 91.75 399 ARG A O 1
ATOM 3247 N N . LEU A 1 400 ? 6.083 -0.355 -18.214 1.00 87.25 400 LEU A N 1
ATOM 3248 C CA . LEU A 1 400 ? 4.777 -0.882 -18.610 1.00 87.25 400 LEU A CA 1
ATOM 3249 C C . LEU A 1 400 ? 3.764 0.183 -19.015 1.00 87.25 400 LEU A C 1
ATOM 3251 O O . LEU A 1 400 ? 3.123 0.055 -20.054 1.00 87.25 400 LEU A O 1
ATOM 3255 N N . HIS A 1 401 ? 3.578 1.200 -18.177 1.00 88.19 401 HIS A N 1
ATOM 3256 C CA . HIS A 1 401 ? 2.478 2.152 -18.337 1.00 88.19 401 HIS A CA 1
ATOM 3257 C C . HIS A 1 401 ? 2.894 3.432 -19.058 1.00 88.19 401 HIS A C 1
ATOM 3259 O O . HIS A 1 401 ? 2.042 4.125 -19.605 1.00 88.19 401 HIS A O 1
ATOM 3265 N N . SER A 1 402 ? 4.188 3.754 -19.066 1.00 87.75 402 SER A N 1
ATOM 3266 C CA . SER A 1 402 ? 4.709 5.002 -19.634 1.00 87.75 402 SER A CA 1
ATOM 3267 C C . SER A 1 402 ? 5.764 4.782 -20.719 1.00 87.75 402 SER A C 1
ATOM 3269 O O . SER A 1 402 ? 6.211 5.759 -21.305 1.00 87.75 402 SER A O 1
ATOM 3271 N N . ARG A 1 403 ? 6.157 3.527 -21.006 1.00 85.12 403 ARG A N 1
ATOM 3272 C CA . ARG A 1 403 ? 7.193 3.161 -21.996 1.00 85.12 403 ARG A CA 1
ATOM 3273 C C . ARG A 1 403 ? 8.542 3.865 -21.777 1.00 85.12 403 ARG A C 1
ATOM 3275 O O . ARG A 1 403 ? 9.320 4.031 -22.709 1.00 85.12 403 ARG A O 1
ATOM 3282 N N . ILE A 1 404 ? 8.832 4.265 -20.538 1.00 86.56 404 ILE A N 1
ATOM 3283 C CA . ILE A 1 404 ? 10.105 4.888 -20.154 1.00 86.56 404 ILE A CA 1
ATOM 3284 C C . ILE A 1 404 ? 11.050 3.787 -19.691 1.00 86.56 404 ILE A C 1
ATOM 3286 O O . ILE A 1 404 ? 10.715 3.076 -18.748 1.00 86.56 404 ILE A O 1
ATOM 3290 N N . SER A 1 405 ? 12.224 3.676 -20.313 1.00 90.75 405 SER A N 1
ATOM 3291 C CA . SER A 1 405 ? 13.289 2.757 -19.899 1.00 90.75 405 SER A CA 1
ATOM 3292 C C . SER A 1 405 ? 14.498 3.548 -19.413 1.00 90.75 405 SER A C 1
ATOM 3294 O O . SER A 1 405 ? 15.173 4.218 -20.194 1.00 90.75 405 SER A O 1
ATOM 3296 N N . THR A 1 406 ? 14.764 3.483 -18.111 1.00 92.50 406 THR A N 1
ATOM 3297 C CA . THR A 1 406 ? 15.916 4.135 -17.485 1.00 92.50 406 THR A CA 1
ATOM 3298 C C . THR A 1 406 ? 17.065 3.129 -17.325 1.00 92.50 406 THR A C 1
ATOM 3300 O O . THR A 1 406 ? 16.825 2.007 -16.862 1.00 92.50 406 THR A O 1
ATOM 3303 N N . PRO A 1 407 ? 18.322 3.499 -17.639 1.00 94.12 407 PRO A N 1
ATOM 3304 C CA . PRO A 1 407 ? 19.493 2.685 -17.308 1.00 94.12 407 PRO A CA 1
ATOM 3305 C C . PRO A 1 407 ? 19.675 2.480 -15.793 1.00 94.12 407 PRO A C 1
ATOM 3307 O O . PRO A 1 407 ? 19.111 3.208 -14.973 1.00 94.12 407 PRO A O 1
ATOM 3310 N N . SER A 1 408 ? 20.504 1.509 -15.404 1.00 95.12 408 SER A N 1
ATOM 3311 C CA . SER A 1 408 ? 20.738 1.164 -13.992 1.00 95.12 408 SER A CA 1
ATOM 3312 C C . SER A 1 408 ? 21.361 2.305 -13.170 1.00 95.12 408 SER A C 1
ATOM 3314 O O . SER A 1 408 ? 20.968 2.490 -12.017 1.00 95.12 408 SER A O 1
ATOM 3316 N N . ASP A 1 409 ? 22.281 3.100 -13.732 1.00 94.69 409 ASP A N 1
ATOM 3317 C CA . ASP A 1 409 ? 23.010 4.128 -12.970 1.00 94.69 409 ASP A CA 1
ATOM 3318 C C . ASP A 1 409 ? 22.120 5.285 -12.476 1.00 94.69 409 ASP A C 1
ATOM 3320 O O . ASP A 1 409 ? 22.162 5.599 -11.280 1.00 94.69 409 ASP A O 1
ATOM 3324 N N . PRO A 1 410 ? 21.242 5.896 -13.304 1.00 95.38 410 PRO A N 1
ATOM 3325 C CA . PRO A 1 410 ? 20.291 6.894 -12.812 1.00 95.38 410 PRO A CA 1
ATOM 3326 C C . PRO A 1 410 ? 19.314 6.339 -11.766 1.00 95.38 410 PRO A C 1
ATOM 3328 O O . PRO A 1 410 ? 18.964 7.044 -10.814 1.00 95.38 410 PRO A O 1
ATOM 3331 N N . ILE A 1 411 ? 18.892 5.075 -11.900 1.00 95.81 411 ILE A N 1
ATOM 3332 C CA . ILE A 1 411 ? 18.040 4.412 -10.902 1.00 95.81 411 ILE A CA 1
ATOM 3333 C C . ILE A 1 411 ? 18.798 4.293 -9.575 1.00 95.81 411 ILE A C 1
ATOM 3335 O O . ILE A 1 411 ? 18.268 4.665 -8.524 1.00 95.81 411 ILE A O 1
ATOM 3339 N N . PHE A 1 412 ? 20.059 3.857 -9.609 1.00 96.38 412 PHE A N 1
ATOM 3340 C CA . PHE A 1 412 ? 20.891 3.758 -8.413 1.00 96.38 412 PHE A CA 1
ATOM 3341 C C . PHE A 1 412 ? 21.174 5.125 -7.775 1.00 96.38 412 PHE A C 1
ATOM 3343 O O . PHE A 1 412 ? 21.118 5.258 -6.552 1.00 96.38 412 PHE A O 1
ATOM 3350 N N . LYS A 1 413 ? 21.366 6.181 -8.576 1.00 94.56 413 LYS A N 1
ATOM 3351 C CA . LYS A 1 413 ? 21.490 7.561 -8.075 1.00 94.56 413 LYS A CA 1
ATOM 3352 C C . LYS A 1 413 ? 20.237 8.003 -7.310 1.00 94.56 413 LYS A C 1
ATOM 3354 O O . LYS A 1 413 ? 20.353 8.625 -6.250 1.00 94.56 413 LYS A O 1
ATOM 3359 N N . ARG A 1 414 ? 19.039 7.647 -7.795 1.00 95.44 414 ARG A N 1
ATOM 3360 C CA . ARG A 1 414 ? 17.762 7.902 -7.098 1.00 95.44 414 ARG A CA 1
ATOM 3361 C C . ARG A 1 414 ? 17.657 7.110 -5.795 1.00 95.44 414 ARG A C 1
ATOM 3363 O O . ARG A 1 414 ? 17.304 7.703 -4.778 1.00 95.44 414 ARG A O 1
ATOM 3370 N N . ILE A 1 415 ? 18.036 5.829 -5.803 1.00 95.94 415 ILE A N 1
ATOM 3371 C CA . ILE A 1 415 ? 18.113 4.984 -4.598 1.00 95.94 415 ILE A CA 1
ATOM 3372 C C . ILE A 1 415 ? 19.042 5.623 -3.554 1.00 95.94 415 ILE A C 1
ATOM 3374 O O . ILE A 1 415 ? 18.635 5.843 -2.415 1.00 95.94 415 ILE A O 1
ATOM 3378 N N . GLY A 1 416 ? 20.261 6.003 -3.945 1.00 93.31 416 GLY A N 1
ATOM 3379 C CA . GLY A 1 416 ? 21.223 6.647 -3.050 1.00 93.31 416 GLY A CA 1
ATOM 3380 C C . GLY A 1 416 ? 20.751 8.006 -2.525 1.00 93.31 416 GLY A C 1
ATOM 3381 O O . GLY A 1 416 ? 21.040 8.361 -1.385 1.00 93.31 416 GLY A O 1
ATOM 3382 N N . CYS A 1 417 ? 19.998 8.773 -3.318 1.00 92.12 417 CYS A N 1
ATOM 3383 C CA . CYS A 1 417 ? 19.348 10.003 -2.863 1.00 92.12 417 CYS A CA 1
ATOM 3384 C C . CYS A 1 417 ? 18.265 9.719 -1.807 1.00 92.12 417 CYS A C 1
ATOM 3386 O O . CYS A 1 417 ? 18.273 10.327 -0.739 1.00 92.12 417 CYS A O 1
ATOM 3388 N N . ALA A 1 418 ? 17.393 8.736 -2.057 1.00 92.56 418 ALA A N 1
ATOM 3389 C CA . ALA A 1 418 ? 16.334 8.344 -1.131 1.00 92.56 418 ALA A CA 1
ATOM 3390 C C . ALA A 1 418 ? 16.885 7.845 0.215 1.00 92.56 418 ALA A C 1
ATOM 3392 O O . ALA A 1 418 ? 16.378 8.237 1.265 1.00 92.56 418 ALA A O 1
ATOM 3393 N N . ILE A 1 419 ? 17.952 7.039 0.192 1.00 92.38 419 ILE A N 1
ATOM 3394 C CA . ILE A 1 419 ? 18.626 6.554 1.406 1.00 92.38 419 ILE A CA 1
ATOM 3395 C C . ILE A 1 419 ? 19.197 7.726 2.210 1.00 92.38 419 ILE A C 1
ATOM 3397 O O . ILE A 1 419 ? 18.950 7.816 3.411 1.00 92.38 419 ILE A O 1
ATOM 3401 N N . ARG A 1 420 ? 19.899 8.663 1.555 1.00 90.81 420 ARG A N 1
ATOM 3402 C CA . ARG A 1 420 ? 20.455 9.848 2.227 1.00 90.81 420 ARG A CA 1
ATOM 3403 C C . ARG A 1 420 ? 19.364 10.693 2.879 1.00 90.81 420 ARG A C 1
ATOM 3405 O O . ARG A 1 420 ? 19.487 11.033 4.050 1.00 90.81 420 ARG A O 1
ATOM 3412 N N . HIS A 1 421 ? 18.284 10.990 2.157 1.00 88.50 421 HIS A N 1
ATOM 3413 C CA . HIS A 1 421 ? 17.156 11.742 2.713 1.00 88.50 421 HIS A CA 1
ATOM 3414 C C . HIS A 1 421 ? 16.516 11.025 3.905 1.00 88.50 421 HIS A C 1
ATOM 3416 O O . HIS A 1 421 ? 16.203 11.671 4.900 1.00 88.50 421 HIS A O 1
ATOM 3422 N N . CYS A 1 422 ? 16.371 9.698 3.836 1.00 88.31 422 CYS A N 1
ATOM 3423 C CA . CYS A 1 422 ? 15.836 8.908 4.939 1.00 88.31 422 CYS A CA 1
ATOM 3424 C C . CYS A 1 422 ? 16.723 9.007 6.187 1.00 88.31 422 CYS A C 1
ATOM 3426 O O . CYS A 1 422 ? 16.214 9.317 7.258 1.00 88.31 422 CYS A O 1
ATOM 3428 N N . ILE A 1 423 ? 18.038 8.804 6.043 1.00 87.81 423 ILE A N 1
ATOM 3429 C CA . ILE A 1 423 ? 18.993 8.882 7.159 1.00 87.81 423 ILE A CA 1
ATOM 3430 C C . ILE A 1 423 ? 19.029 10.299 7.755 1.00 87.81 423 ILE A C 1
ATOM 3432 O O . ILE A 1 423 ? 19.078 10.452 8.972 1.00 87.81 423 ILE A O 1
ATOM 3436 N N . LEU A 1 424 ? 18.968 11.346 6.922 1.00 85.31 424 LEU A N 1
ATOM 3437 C CA . LEU A 1 424 ? 18.923 12.734 7.400 1.00 85.31 424 LEU A CA 1
ATOM 3438 C C . LEU A 1 424 ? 17.642 13.031 8.184 1.00 85.31 424 LEU A C 1
ATOM 3440 O O . LEU A 1 424 ? 17.713 13.640 9.251 1.00 85.31 424 LEU A O 1
ATOM 3444 N N . ALA A 1 425 ? 16.489 12.573 7.692 1.00 85.12 425 ALA A N 1
ATOM 3445 C CA . ALA A 1 425 ? 15.204 12.763 8.361 1.00 85.12 425 ALA A CA 1
ATOM 3446 C C . ALA A 1 425 ? 15.152 12.070 9.734 1.00 85.12 425 ALA A C 1
ATOM 3448 O O . ALA A 1 425 ? 14.483 12.554 10.646 1.00 85.12 425 ALA A O 1
ATOM 3449 N N . THR A 1 426 ? 15.885 10.967 9.911 1.00 82.75 426 THR A N 1
ATOM 3450 C CA . THR A 1 426 ? 15.925 10.193 11.161 1.00 82.75 426 THR A CA 1
ATOM 3451 C C . THR A 1 426 ? 17.196 10.407 11.986 1.00 82.75 426 THR A C 1
ATOM 3453 O O . THR A 1 426 ? 17.371 9.738 13.003 1.00 82.75 426 THR A O 1
ATOM 3456 N N . ARG A 1 427 ? 18.053 11.380 11.633 1.00 78.38 427 ARG A N 1
ATOM 3457 C CA . ARG A 1 427 ? 19.372 11.615 12.259 1.00 78.38 427 ARG A CA 1
ATOM 3458 C C . ARG A 1 427 ? 19.329 11.824 13.777 1.00 78.38 427 ARG A C 1
ATOM 3460 O O . ARG A 1 427 ? 20.293 11.501 14.460 1.00 78.38 427 ARG A O 1
ATOM 3467 N N . LYS A 1 428 ? 18.224 12.352 14.319 1.00 76.31 428 LYS A N 1
ATOM 3468 C CA . LYS A 1 428 ? 18.049 12.550 15.773 1.00 76.31 428 LYS A CA 1
ATOM 3469 C C . LYS A 1 428 ? 17.944 11.231 16.554 1.00 76.31 428 LYS A C 1
ATOM 3471 O O . LYS A 1 428 ? 18.090 11.230 17.772 1.00 76.31 428 LYS A O 1
ATOM 3476 N N . GLN A 1 429 ? 17.680 10.111 15.882 1.00 79.62 429 GLN A N 1
ATOM 3477 C CA . GLN A 1 429 ? 17.636 8.796 16.510 1.00 79.62 429 GLN A CA 1
ATOM 3478 C C . GLN A 1 429 ? 19.046 8.197 16.573 1.00 79.62 429 GLN A C 1
ATOM 3480 O O . GLN A 1 429 ? 19.701 8.055 15.542 1.00 79.62 429 GLN A O 1
ATOM 3485 N N . ARG A 1 430 ? 19.483 7.770 17.768 1.00 77.06 430 ARG A N 1
ATOM 3486 C CA . ARG A 1 430 ? 20.840 7.234 18.014 1.00 77.06 430 ARG A CA 1
ATOM 3487 C C . ARG A 1 430 ? 21.265 6.154 17.008 1.00 77.06 430 ARG A C 1
ATOM 3489 O O . ARG A 1 430 ? 22.380 6.188 16.513 1.00 77.06 430 ARG A O 1
ATOM 3496 N N . GLN A 1 431 ? 20.353 5.257 16.633 1.00 79.62 431 GLN A N 1
ATOM 3497 C CA . GLN A 1 431 ? 20.613 4.159 15.689 1.00 79.62 431 GLN A CA 1
ATOM 3498 C C . GLN A 1 431 ? 20.911 4.594 14.232 1.00 79.62 431 GLN A C 1
ATOM 3500 O O . GLN A 1 431 ? 21.320 3.759 13.428 1.00 79.62 431 GLN A O 1
ATOM 3505 N N . PHE A 1 432 ? 20.686 5.864 13.868 1.00 80.50 432 PHE A N 1
ATOM 3506 C CA . PHE A 1 432 ? 20.867 6.389 12.504 1.00 80.50 432 PHE A CA 1
ATOM 3507 C C . PHE A 1 432 ? 22.107 7.279 12.329 1.00 80.50 432 PHE A C 1
ATOM 3509 O O . PHE A 1 432 ? 22.450 7.600 11.190 1.00 80.50 432 PHE A O 1
ATOM 3516 N N . VAL A 1 433 ? 22.773 7.672 13.421 1.00 75.94 433 VAL A N 1
ATOM 3517 C CA . VAL A 1 433 ? 23.843 8.689 13.419 1.00 75.94 433 VAL A CA 1
ATOM 3518 C C . VAL A 1 433 ? 25.010 8.284 12.512 1.00 75.94 433 VAL A C 1
ATOM 3520 O O . VAL A 1 433 ? 25.399 9.060 11.639 1.00 75.94 433 VAL A O 1
ATOM 3523 N N . ASP A 1 434 ? 25.479 7.042 12.626 1.00 81.56 434 ASP A N 1
ATOM 3524 C CA . ASP A 1 434 ? 26.663 6.567 11.894 1.00 81.56 434 ASP A CA 1
ATOM 3525 C C . ASP A 1 434 ? 26.336 6.016 10.498 1.00 81.56 434 ASP A C 1
ATOM 3527 O O . ASP A 1 434 ? 27.225 5.779 9.678 1.00 81.56 434 ASP A O 1
ATOM 3531 N N . LEU A 1 435 ? 25.050 5.835 10.172 1.00 83.75 435 LEU A N 1
ATOM 3532 C CA . LEU A 1 435 ? 24.645 5.198 8.914 1.00 83.75 435 LEU A CA 1
ATOM 3533 C C . LEU A 1 435 ? 25.010 6.032 7.686 1.00 83.75 435 LEU A C 1
ATOM 3535 O O . LEU A 1 435 ? 25.304 5.469 6.632 1.00 83.75 435 LEU A O 1
ATOM 3539 N N . MET A 1 436 ? 25.000 7.364 7.810 1.00 83.81 436 MET A N 1
ATOM 3540 C CA . MET A 1 436 ? 25.402 8.251 6.716 1.00 83.81 436 MET A CA 1
ATOM 3541 C C . MET A 1 436 ? 26.887 8.081 6.397 1.00 83.81 436 MET A C 1
ATOM 3543 O O . MET A 1 436 ? 27.251 7.982 5.227 1.00 83.81 436 MET A O 1
ATOM 3547 N N . HIS A 1 437 ? 27.728 7.999 7.432 1.00 83.44 437 HIS A N 1
ATOM 3548 C CA . HIS A 1 437 ? 29.161 7.774 7.282 1.00 83.44 437 HIS A CA 1
ATOM 3549 C C . HIS A 1 437 ? 29.415 6.434 6.585 1.00 83.44 437 HIS A C 1
ATOM 3551 O O . HIS A 1 437 ? 30.093 6.391 5.563 1.00 83.44 437 HIS A O 1
ATOM 3557 N N . VAL A 1 438 ? 28.773 5.355 7.050 1.00 83.25 438 VAL A N 1
ATOM 3558 C CA . VAL A 1 438 ? 28.897 4.022 6.433 1.00 83.25 438 VAL A CA 1
ATOM 3559 C C . VAL A 1 438 ? 28.428 4.014 4.970 1.00 83.25 438 VAL A C 1
ATOM 3561 O O . VAL A 1 438 ? 29.037 3.351 4.136 1.00 83.25 438 VAL A O 1
ATOM 3564 N N . TRP A 1 439 ? 27.371 4.757 4.625 1.00 85.00 439 TRP A N 1
ATOM 3565 C CA . TRP A 1 439 ? 26.854 4.809 3.252 1.00 85.00 439 TRP A CA 1
ATOM 3566 C C . TRP A 1 439 ? 27.710 5.652 2.291 1.00 85.00 439 TRP A C 1
ATOM 3568 O O . TRP A 1 439 ? 27.772 5.342 1.098 1.00 85.00 439 TRP A O 1
ATOM 3578 N N . LEU A 1 440 ? 28.334 6.729 2.783 1.00 81.81 440 LEU A N 1
ATOM 3579 C CA . LEU A 1 440 ? 29.127 7.659 1.971 1.00 81.81 440 LEU A CA 1
ATOM 3580 C C . LEU A 1 440 ? 30.598 7.257 1.846 1.00 81.81 440 LEU A C 1
ATOM 3582 O O . LEU A 1 440 ? 31.150 7.405 0.768 1.00 81.81 440 LEU A O 1
ATOM 3586 N N . PHE A 1 441 ? 31.233 6.725 2.892 1.00 67.75 441 PHE A N 1
ATOM 3587 C CA . PHE A 1 441 ? 32.666 6.385 2.845 1.00 67.75 441 PHE A CA 1
ATOM 3588 C C . PHE A 1 441 ? 32.995 5.168 1.972 1.00 67.75 441 PHE A C 1
ATOM 3590 O O . PHE A 1 441 ? 34.156 4.911 1.678 1.00 67.75 441 PHE A O 1
ATOM 3597 N N . ASN A 1 442 ? 31.978 4.422 1.545 1.00 61.97 442 ASN A N 1
ATOM 3598 C CA . ASN A 1 442 ? 32.119 3.232 0.705 1.00 61.97 442 ASN A CA 1
ATOM 3599 C C . ASN A 1 442 ? 31.627 3.474 -0.737 1.00 61.97 442 ASN A C 1
ATOM 3601 O O . ASN A 1 442 ? 31.243 2.518 -1.415 1.00 61.97 442 ASN A O 1
ATOM 3605 N N . SER A 1 443 ? 31.495 4.743 -1.149 1.00 52.69 443 SER A N 1
ATOM 3606 C CA . SER A 1 443 ? 30.749 5.172 -2.339 1.00 52.69 443 SER A CA 1
ATOM 3607 C C . SER A 1 443 ? 31.480 5.059 -3.658 1.00 52.69 443 SER A C 1
ATOM 3609 O O . SER A 1 443 ? 32.668 5.440 -3.670 1.00 52.69 443 SER A O 1
#

Secondary structure (DSSP, 8-state):
------PPP-HHHHHHHHHHHHGGG----S-HHHHHHHHHHHHHHHHHHHHHHHHTTHHHHS-TT--TT-----HHHHHHHHHHHHHHHHHHHHHHHHHHT-----S-S--HHHHHHHHHHHHHHT----EE-TTS-EE--HHHHHHHHHHHHHHHHHS-----S--HHHHHHH------TTTTTS---HHHHHHHHHHS-SS--GGGGEETTEE-PPPPSSHHHHHHHHHHHHSPPPP-S-S-----EEETTEEESS--HHHHHHHHSPP-PPPTTHHHHS-TT--HHHHHHHHHHHTT-S--HHHHHTT-TTS--B-TTTSSSB--HHIIIIISHHHHHHHHHHHHHTT-TT----SHHHHHHHHHSPP-TTS--HHHHHHHHHHHHHHHHHHHHHHHHH-----HHHHHHHHHHHHHHHHHHTTTSGGGTTHHHHHHTT-

Organism: NCBI:txid586526

Foldseek 3Di:
DPPDPPPQDDPVVVLVVVCVVCQVVQDDDDDPVVSVVVSVVVVVVVVVVVCCVPPPPLVVVQPPPPPPPDDDDDPVVVVVVVVVNVVSLSVLLSVLCVLLVDPDDDDDDSPSVVSVVSNVVVCVVPDDQWDADPVRDIGRDPVVVVVRVVVVVCCVPVPPPPPPPDDPVNVVVVDPDDDDPVVVPDDCDPVNVVCVVVVPDPDDDPVVQADPVGGPDDPDPDPVSVVVVVVRRPDDDPDDDPDPDQDWDAQPNDTDSDDDPVSNCVRPDDDDPDDPCCCLLDDPLADVLLSVLVVCLLVQNDPQLVNVCVVPVPGDQAQLQASPDGGGSLCLQFVPPLNVVLVQVVCLLQLNPPDRDRDPVSLSVVLPDDDDPRGHDSVLSSLLSSLSSSLSVVQSVCCVPVVDHDGNPVSSVVSLVVSLVSLVVCCVDPVSVCSNVSNPVSD

pLDDT: mean 74.34, std 16.29, range [31.33, 98.19]

Nearest PDB structures (foldseek):
  8uw3-assembly1_A  TM=3.571E-01  e=6.359E-01  Homo sapiens

Mean predicted aligned error: 20.88 Å

Radius of gyration: 34.38 Å; Cα contacts (8 Å, |Δi|>4): 293; chains: 1; bounding box: 102×62×70 Å